Protein AF-0000000082405564 (afdb_homodimer)

Sequence (704 aa):
MSRLHAVREADLDAIAAGAVVLGCGGGGDPRLFVEMLRPLMTSTSVEVIAPDQLPSGAMIMPVGIVGSALALEEQLPSGHEFADTAAALTRWTGKRPTAVMTFEGGGLNALSGIAAALALGIPVVDADLLGRAMPRLDHFSLAAAGLELCPVTLAQPGGLITVVDGVDVLGAEVAVRSLIGRTSGWGALAIASIDARTVQEACIPGTLSRAYELGQHVGTLGSWREIAESSGGRVMGTGRVRAVRRSRPNAGDRRGNVILEHDSAVIRVEFESEFLTVASDGEMIATCPDIVTLLDVRTGAFVSCESVHQGQDVAVLVLPGPQWWAEDVSRLKVVGPRAFGIDHDAVLMEAQMSRLHAVREADLDAIAAGAVVLGCGGGGDPRLFVEMLRPLMTSTSVEVIAPDQLPSGAMIMPVGIVGSALALEEQLPSGHEFADTAAALTRWTGKRPTAVMTFEGGGLNALSGIAAALALGIPVVDADLLGRAMPRLDHFSLAAAGLELCPVTLAQPGGLITVVDGVDVLGAEVAVRSLIGRTSGWGALAIASIDARTVQEACIPGTLSRAYELGQHVGTLGSWREIAESSGGRVMGTGRVRAVRRSRPNAGDRRGNVILEHDSAVIRVEFESEFLTVASDGEMIATCPDIVTLLDVRTGAFVSCESVHQGQDVAVLVLPGPQWWAEDVSRLKVVGPRAFGIDHDAVLMEAQ

Secondary structure (DSSP, 8-state):
-PPP-EE-GGGHHHHHHHHHHHTTT-S--THHHHHHHGGGGTT--EEEE-GGG--TT-EEEEEEEEE-HHHHHHS---S-HHHHHHHHHHHHHS---SEEEES--SGGGGGHHHHHHHHHT--EESEESSSS--S-GGGSHHHHTT----SEEEE-TTS-EEEEESS-HHHHHHHHHHHHHTTTSEEEEEE--EEHHHHHHHSEETHHHHHHHHHHHHTT--SHHHHHHHHT-EEEEEEEEEEEEE--GGGSS--EEEEEEETTEEEEEEESSSEEEEEETTEEEEETTSEEEEEETTT--EE-TTT--TT-EEEEEEE---HHHHT-GGGGGTTSGGGGT--S----GGG-/-PPP-EE-GGGHHHHHHHHHHHTTT-S--THHHHHHHGGGGTT--EEEE-GGG--TT-EEEEEEEEE-HHHHHHS---S-HHHHHHHHHHHHHS---SEEEES--SGGGGGHHHHHHHHHT--EESEESSSS--S-GGGSHHHHTT----SEEEE-TTS-EEEEESS-HHHHHHHHHHHHHTTTSEEEEEE--EEHHHHHHHSEETHHHHHHHHHHHHTT--SHHHHHHHHT-EEEEEEEEEEEEE--GGGSS-EEEEEEEETTEEEEEEEESEEEEEEETTEEEEETTSEEEEEETTT--EE-TTT--TT-EEEEEEE---HHHHT-GGGGGTTSGGGGT--S----GGG-

Nearest PDB structures (foldseek):
  2o3i-assembly1_B  TM=8.146E-01  e=4.651E-21  Chromobacterium violaceum
  2o3i-assembly1_A  TM=8.258E-01  e=5.885E-21  Chromobacterium violaceum
  6y31-assembly1_A  TM=3.962E-01  e=7.893E+00  Homo sapiens
  3j9s-assembly1_A  TM=1.378E-01  e=7.442E+00  Bovine rotavirus strain UK/G6
  2o3i-assembly1_B  TM=8.210E-01  e=1.847E-20  Chromobacterium violaceum

InterPro domains:
  IPR010318 S-Me-THD, N-terminal domain [PF06032] (11-164)
  IPR024071 S-Me-THD, C-terminal domain superfamily [G3DSA:2.40.390.10] (220-334)
  IPR027479 S-Me-THD, N-terminal domain superfamily [G3DSA:3.40.1610.10] (5-219)
  IPR048350 S-Me-THD-like, C-terminal domain [PF20906] (172-346)

Organism: Rhodococcus erythropolis (NCBI:txid1833)

Foldseek 3Di:
DDDDFKDALVLQQLLQQLQALLQQQFQARQVLVNVVCNVVRNPHIAGEAFLVRDDQFAWEKAKFKAFDNVLCVVPPDPLCQLVVQQVVLCVVPVDHGQAYEHQACHHNSVCVRVSSCSNVVHHYYQWHQQLGDDRFQCLGLCVLVVHAFPFKWWGDPPGDIDTDHDDGRVVVRVVVLVVLVPPSRMTMMITGIDGSVCCVQRIFGRSSVLSSLLSVQLVPDWALVSSLVSNQWDWPAKFFFADKAFDDVVVVWTWIWTWGDGPPWIWIWTDTSRTAWIAINRHTAAGPPWRWWKAQRVGSDTHHSVRDGGGTIIIIITHFGGVSCVVDLSSCCCITPVVVVRPDGGNGPVVD/DDDDFKDALVLQQLLQQLQALLQQQFQARQVLVNVVCNVVRVPHIAGEAELVRDDQFAWEKAKFKAFDNVLCVVPPDPLCQLVVQQVVLCVVPVDHGQAYEHQACHHNSVCVRVSSCSNVVHHYYQWHQQLGDDRFQCLGLCVLVVHAFPFKWWGDPPGDIDTDHDDGRVVVRVVVLVVLVPPSRMTMMITGIDGSVCCVQRIFGRSSVLSSLLSVQLVPDWALVSSLVRNQWDWPAKFFFADKDFDDVVPVWTWIWTWGDGPPWIWIWTDTSRTAWIDINNHTAAGPPWRWWKAQRVGRDTHHSVRDGGGTIIIIITHFGGVSCVVDLSSCCCITPVVVVRPDGGNGPVVD

pLDDT: mean 94.68, std 7.01, range [50.25, 98.94]

Structure (mmCIF, N/CA/C/O backbone):
data_AF-0000000082405564-model_v1
#
loop_
_entity.id
_entity.type
_entity.pdbx_description
1 polymer 'DUF917 domain-containing protein'
#
loop_
_atom_site.group_PDB
_atom_site.id
_atom_site.type_symbol
_atom_site.label_atom_id
_atom_site.label_alt_id
_atom_site.label_comp_id
_atom_site.label_asym_id
_atom_site.label_entity_id
_atom_site.label_seq_id
_atom_site.pdbx_PDB_ins_code
_atom_site.Cartn_x
_atom_site.Cartn_y
_atom_site.Cartn_z
_atom_site.occupancy
_atom_site.B_iso_or_equiv
_atom_site.auth_seq_id
_atom_site.auth_comp_id
_atom_site.auth_asym_id
_atom_site.auth_atom_id
_atom_site.pdbx_PDB_model_num
ATOM 1 N N . MET A 1 1 ? 4.371 -40.594 -9.992 1 51.47 1 MET A N 1
ATOM 2 C CA . MET A 1 1 ? 5.082 -39.406 -10.477 1 51.47 1 MET A CA 1
ATOM 3 C C . MET A 1 1 ? 6.5 -39.375 -9.914 1 51.47 1 MET A C 1
ATOM 5 O O . MET A 1 1 ? 6.719 -39.688 -8.742 1 51.47 1 MET A O 1
ATOM 9 N N . SER A 1 2 ? 7.562 -39.344 -10.82 1 66.75 2 SER A N 1
ATOM 10 C CA . SER A 1 2 ? 8.953 -39.281 -10.367 1 66.75 2 SER A CA 1
ATOM 11 C C . SER A 1 2 ? 9.203 -38 -9.555 1 66.75 2 SER A C 1
ATOM 13 O O . SER A 1 2 ? 8.75 -36.906 -9.914 1 66.75 2 SER A O 1
ATOM 15 N N . ARG A 1 3 ? 9.656 -38.125 -8.352 1 83.94 3 ARG A N 1
ATOM 16 C CA . ARG A 1 3 ? 9.914 -37.031 -7.398 1 83.94 3 ARG A CA 1
ATOM 17 C C . ARG A 1 3 ? 11.227 -36.344 -7.707 1 83.94 3 ARG A C 1
ATOM 19 O O . ARG A 1 3 ? 12.242 -37 -7.965 1 83.94 3 ARG A O 1
ATOM 26 N N . LEU A 1 4 ? 11.094 -35.062 -7.938 1 92 4 LEU A N 1
ATOM 27 C CA . LEU A 1 4 ? 12.281 -34.219 -8.094 1 92 4 LEU A CA 1
ATOM 28 C C . LEU A 1 4 ? 12.992 -34.031 -6.758 1 92 4 LEU A C 1
ATOM 30 O O . LEU A 1 4 ? 12.359 -33.688 -5.762 1 92 4 LEU A O 1
ATOM 34 N N . HIS A 1 5 ? 14.312 -34.344 -6.656 1 95.25 5 HIS A N 1
ATOM 35 C CA . HIS A 1 5 ? 15.062 -34.219 -5.414 1 95.25 5 HIS A CA 1
ATOM 36 C C . HIS A 1 5 ? 15.961 -33 -5.441 1 95.25 5 HIS A C 1
ATOM 38 O O . HIS A 1 5 ? 16.422 -32.531 -4.395 1 95.25 5 HIS A O 1
ATOM 44 N N . ALA A 1 6 ? 16.266 -32.531 -6.621 1 97.75 6 ALA A N 1
ATOM 45 C CA . ALA A 1 6 ? 17.047 -31.328 -6.84 1 97.75 6 ALA A CA 1
ATOM 46 C C . ALA A 1 6 ? 16.734 -30.688 -8.195 1 97.75 6 ALA A C 1
ATOM 48 O O . ALA A 1 6 ? 16.25 -31.375 -9.102 1 97.75 6 ALA A O 1
ATOM 49 N N . VAL A 1 7 ? 16.938 -29.453 -8.289 1 98.38 7 VAL A N 1
ATOM 50 C CA . VAL A 1 7 ? 16.844 -28.766 -9.57 1 98.38 7 VAL A CA 1
ATOM 51 C C . VAL A 1 7 ? 18.234 -28.266 -9.977 1 98.38 7 VAL A C 1
ATOM 53 O O . VAL A 1 7 ? 18.922 -27.594 -9.195 1 98.38 7 VAL A O 1
ATOM 56 N N . ARG A 1 8 ? 18.656 -28.656 -11.094 1 97.69 8 ARG A N 1
ATOM 57 C CA . ARG A 1 8 ? 19.891 -28.203 -11.719 1 97.69 8 ARG A CA 1
ATOM 58 C C . ARG A 1 8 ? 19.594 -27.359 -12.953 1 97.69 8 ARG A C 1
ATOM 60 O O . ARG A 1 8 ? 18.453 -27.25 -13.383 1 97.69 8 ARG A O 1
ATOM 67 N N . GLU A 1 9 ? 20.656 -26.75 -13.383 1 97.62 9 GLU A N 1
ATOM 68 C CA . GLU A 1 9 ? 20.531 -25.906 -14.555 1 97.62 9 GLU A CA 1
ATOM 69 C C . GLU A 1 9 ? 19.812 -26.625 -15.688 1 97.62 9 GLU A C 1
ATOM 71 O O . GLU A 1 9 ? 18.953 -26.047 -16.359 1 97.62 9 GLU A O 1
ATOM 76 N N . ALA A 1 10 ? 20.031 -27.859 -15.914 1 96 10 ALA A N 1
ATOM 77 C CA . ALA A 1 10 ? 19.531 -28.656 -17.016 1 96 10 ALA A CA 1
ATOM 78 C C . ALA A 1 10 ? 18.031 -28.922 -16.859 1 96 10 ALA A C 1
ATOM 80 O O . ALA A 1 10 ? 17.359 -29.297 -17.812 1 96 10 ALA A O 1
ATOM 81 N N . ASP A 1 11 ? 17.562 -28.734 -15.688 1 97.06 11 ASP A N 1
ATOM 82 C CA . ASP A 1 11 ? 16.156 -29.016 -15.406 1 97.06 11 ASP A CA 1
ATOM 83 C C . ASP A 1 11 ? 15.273 -27.812 -15.703 1 97.06 11 ASP A C 1
ATOM 85 O O . ASP A 1 11 ? 14.047 -27.922 -15.781 1 97.06 11 ASP A O 1
ATOM 89 N N . LEU A 1 12 ? 15.836 -26.641 -15.852 1 97.69 12 LEU A N 1
ATOM 90 C CA . LEU A 1 12 ? 15.102 -25.375 -15.883 1 97.69 12 LEU A CA 1
ATOM 91 C C . LEU A 1 12 ? 14.164 -25.328 -17.078 1 97.69 12 LEU A C 1
ATOM 93 O O . LEU A 1 12 ? 13.008 -24.906 -16.953 1 97.69 12 LEU A O 1
ATOM 97 N N . ASP A 1 13 ? 14.57 -25.797 -18.219 1 97.12 13 ASP A N 1
ATOM 98 C CA . ASP A 1 13 ? 13.758 -25.703 -19.422 1 97.12 13 ASP A CA 1
ATOM 99 C C . ASP A 1 13 ? 12.531 -26.609 -19.328 1 97.12 13 ASP A C 1
ATOM 101 O O . ASP A 1 13 ? 11.438 -26.219 -19.734 1 97.12 13 ASP A O 1
ATOM 105 N N . ALA A 1 14 ? 12.742 -27.766 -18.859 1 96.62 14 ALA A N 1
ATOM 106 C CA . ALA A 1 14 ? 11.617 -28.672 -18.688 1 96.62 14 ALA A CA 1
ATOM 107 C C . ALA A 1 14 ? 10.594 -28.125 -17.703 1 96.62 14 ALA A C 1
ATOM 109 O O . ALA A 1 14 ? 9.391 -28.156 -17.953 1 96.62 14 ALA A O 1
ATOM 110 N N . ILE A 1 15 ? 11.102 -27.578 -16.547 1 97.69 15 ILE A N 1
ATOM 111 C CA . ILE A 1 15 ? 10.211 -27 -15.562 1 97.69 15 ILE A CA 1
ATOM 112 C C . ILE A 1 15 ? 9.43 -25.844 -16.188 1 97.69 15 ILE A C 1
ATOM 114 O O . ILE A 1 15 ? 8.219 -25.734 -16.016 1 97.69 15 ILE A O 1
ATOM 118 N N . ALA A 1 16 ? 10.109 -25.016 -16.953 1 97.75 16 ALA A N 1
ATOM 119 C CA . ALA A 1 16 ? 9.477 -23.875 -17.594 1 97.75 16 ALA A CA 1
ATOM 120 C C . ALA A 1 16 ? 8.398 -24.312 -18.578 1 97.75 16 ALA A C 1
ATOM 122 O O . ALA A 1 16 ? 7.309 -23.734 -18.609 1 97.75 16 ALA A O 1
ATOM 123 N N . ALA A 1 17 ? 8.68 -25.328 -19.359 1 96.62 17 ALA A N 1
ATOM 124 C CA . ALA A 1 17 ? 7.707 -25.828 -20.328 1 96.62 17 ALA A CA 1
ATOM 125 C C . ALA A 1 17 ? 6.445 -26.328 -19.625 1 96.62 17 ALA A C 1
ATOM 127 O O . ALA A 1 17 ? 5.332 -26.031 -20.062 1 96.62 17 ALA A O 1
ATOM 128 N N . GLY A 1 18 ? 6.621 -27.078 -18.594 1 97.19 18 GLY A N 1
ATOM 129 C CA . GLY A 1 18 ? 5.477 -27.547 -17.828 1 97.19 18 GLY A CA 1
ATOM 130 C C . GLY A 1 18 ? 4.73 -26.422 -17.141 1 97.19 18 GLY A C 1
ATOM 131 O O . GLY A 1 18 ? 3.504 -26.453 -17.016 1 97.19 18 GLY A O 1
ATOM 132 N N . ALA A 1 19 ? 5.527 -25.422 -16.688 1 97.81 19 ALA A N 1
ATOM 133 C CA . ALA A 1 19 ? 4.945 -24.281 -16 1 97.81 19 ALA A CA 1
ATOM 134 C C . ALA A 1 19 ? 4.02 -23.5 -16.922 1 97.81 19 ALA A C 1
ATOM 136 O O . ALA A 1 19 ? 3.039 -22.906 -16.469 1 97.81 19 ALA A O 1
ATOM 137 N N . VAL A 1 20 ? 4.285 -23.469 -18.188 1 96.94 20 VAL A N 1
ATOM 138 C CA . VAL A 1 20 ? 3.418 -22.812 -19.172 1 96.94 20 VAL A CA 1
ATOM 139 C C . VAL A 1 20 ? 2.049 -23.484 -19.188 1 96.94 20 VAL A C 1
ATOM 141 O O . VAL A 1 20 ? 1.017 -22.812 -19.188 1 96.94 20 VAL A O 1
ATOM 144 N N . VAL A 1 21 ? 2.051 -24.781 -19.141 1 97.19 21 VAL A N 1
ATOM 145 C CA . VAL A 1 21 ? 0.805 -25.547 -19.125 1 97.19 21 VAL A CA 1
ATOM 146 C C . VAL A 1 21 ? 0.018 -25.234 -17.859 1 97.19 21 VAL A C 1
ATOM 148 O O . VAL A 1 21 ? -1.167 -24.891 -17.922 1 97.19 21 VAL A O 1
ATOM 151 N N . LEU A 1 22 ? 0.704 -25.203 -16.734 1 98.06 22 LEU A N 1
ATOM 152 C CA . LEU A 1 22 ? 0.072 -24.969 -15.43 1 98.06 22 LEU A CA 1
ATOM 153 C C . LEU A 1 22 ? -0.301 -23.5 -15.266 1 98.06 22 LEU A C 1
ATOM 155 O O . LEU A 1 22 ? -0.995 -23.141 -14.312 1 98.06 22 LEU A O 1
ATOM 159 N N . GLY A 1 23 ? 0.113 -22.703 -16.172 1 97.69 23 GLY A N 1
ATOM 160 C CA . GLY A 1 23 ? -0.213 -21.281 -16.172 1 97.69 23 GLY A CA 1
ATOM 161 C C . GLY A 1 23 ? -1.613 -21 -16.672 1 97.69 23 GLY A C 1
ATOM 162 O O . GLY A 1 23 ? -2.133 -19.891 -16.484 1 97.69 23 GLY A O 1
ATOM 163 N N . CYS A 1 24 ? -2.184 -21.953 -17.391 1 97.94 24 CYS A N 1
ATOM 164 C CA . CYS A 1 24 ? -3.555 -21.859 -17.891 1 97.94 24 CYS A CA 1
ATOM 165 C C . CYS A 1 24 ? -3.74 -20.594 -18.719 1 97.94 24 CYS A C 1
ATOM 167 O O . CYS A 1 24 ? -4.75 -19.906 -18.594 1 97.94 24 CYS A O 1
ATOM 169 N N . GLY A 1 25 ? -2.756 -20.297 -19.5 1 96.81 25 GLY A N 1
ATOM 170 C CA . GLY A 1 25 ? -2.846 -19.156 -20.391 1 96.81 25 GLY A CA 1
ATOM 171 C C . GLY A 1 25 ? -2.41 -17.859 -19.734 1 96.81 25 GLY A C 1
ATOM 172 O O . GLY A 1 25 ? -2.527 -16.781 -20.344 1 96.81 25 GLY A O 1
ATOM 173 N N . GLY A 1 26 ? -1.965 -17.938 -18.531 1 94.62 26 GLY A N 1
ATOM 174 C CA . GLY A 1 26 ? -1.468 -16.781 -17.812 1 94.62 26 GLY A CA 1
ATOM 175 C C . GLY A 1 26 ? -0.295 -17.109 -16.906 1 94.62 26 GLY A C 1
ATOM 176 O O . GLY A 1 26 ? 0.541 -17.953 -17.234 1 94.62 26 GLY A O 1
ATOM 177 N N . GLY A 1 27 ? -0.039 -16.25 -15.859 1 91.94 27 GLY A N 1
ATOM 178 C CA . GLY A 1 27 ? 1.007 -16.484 -14.875 1 91.94 27 GLY A CA 1
ATOM 179 C C . GLY A 1 27 ? 2.367 -15.969 -15.32 1 91.94 27 GLY A C 1
ATOM 180 O O . GLY A 1 27 ? 3.355 -16.109 -14.602 1 91.94 27 GLY A O 1
ATOM 181 N N . GLY A 1 28 ? 2.436 -15.336 -16.438 1 92.25 28 GLY A N 1
ATOM 182 C CA . GLY A 1 28 ? 3.691 -14.797 -16.938 1 92.25 28 GLY A CA 1
ATOM 183 C C . GLY A 1 28 ? 4.555 -15.836 -17.625 1 92.25 28 GLY A C 1
ATOM 184 O O . GLY A 1 28 ? 4.34 -17.031 -17.469 1 92.25 28 GLY A O 1
ATOM 185 N N . ASP A 1 29 ? 5.5 -15.422 -18.406 1 93.31 29 ASP A N 1
ATOM 186 C CA . ASP A 1 29 ? 6.398 -16.297 -19.156 1 93.31 29 ASP A CA 1
ATOM 187 C C . ASP A 1 29 ? 7.527 -16.812 -18.266 1 93.31 29 ASP A C 1
ATOM 189 O O . ASP A 1 29 ? 8.414 -16.047 -17.875 1 93.31 29 ASP A O 1
ATOM 193 N N . PRO A 1 30 ? 7.543 -18.109 -18.031 1 95.94 30 PRO A N 1
ATOM 194 C CA . PRO A 1 30 ? 8.562 -18.672 -17.141 1 95.94 30 PRO A CA 1
ATOM 195 C C . PRO A 1 30 ? 9.977 -18.484 -17.672 1 95.94 30 PRO A C 1
ATOM 197 O O . PRO A 1 30 ? 10.945 -18.609 -16.922 1 95.94 30 PRO A O 1
ATOM 200 N N . ARG A 1 31 ? 10.172 -18.219 -18.984 1 93.5 31 ARG A N 1
ATOM 201 C CA . ARG A 1 31 ? 11.492 -18.078 -19.594 1 93.5 31 ARG A CA 1
ATOM 202 C C . ARG A 1 31 ? 12.258 -16.922 -18.969 1 93.5 31 ARG A C 1
ATOM 204 O O . ARG A 1 31 ? 13.492 -16.906 -18.953 1 93.5 31 ARG A O 1
ATOM 211 N N . LEU A 1 32 ? 11.516 -15.977 -18.5 1 92.69 32 LEU A N 1
ATOM 212 C CA . LEU A 1 32 ? 12.156 -14.852 -17.828 1 92.69 32 LEU A CA 1
ATOM 213 C C . LEU A 1 32 ? 13.016 -15.328 -16.672 1 92.69 32 LEU A C 1
ATOM 215 O O . LEU A 1 32 ? 14.18 -14.93 -16.547 1 92.69 32 LEU A O 1
ATOM 219 N N . PHE A 1 33 ? 12.477 -16.188 -15.859 1 94.38 33 PHE A N 1
ATOM 220 C CA . PHE A 1 33 ? 13.219 -16.688 -14.711 1 94.38 33 PHE A CA 1
ATOM 221 C C . PHE A 1 33 ? 14.273 -17.703 -15.141 1 94.38 33 PHE A C 1
ATOM 223 O O . PHE A 1 33 ? 15.336 -17.797 -14.523 1 94.38 33 PHE A O 1
ATOM 230 N N . VAL A 1 34 ? 14 -18.438 -16.203 1 96.62 34 VAL A N 1
ATOM 231 C CA . VAL A 1 34 ? 15.008 -19.359 -16.719 1 96.62 34 VAL A CA 1
ATOM 232 C C . VAL A 1 34 ? 16.281 -18.594 -17.062 1 96.62 34 VAL A C 1
ATOM 234 O O . VAL A 1 34 ? 17.375 -18.969 -16.656 1 96.62 34 VAL A O 1
ATOM 237 N N . GLU A 1 35 ? 16.062 -17.531 -17.75 1 95.25 35 GLU A N 1
ATOM 238 C CA . GLU A 1 35 ? 17.188 -16.734 -18.203 1 95.25 35 GLU A CA 1
ATOM 239 C C . GLU A 1 35 ? 17.922 -16.109 -17.016 1 95.25 35 GLU A C 1
ATOM 241 O O . GLU A 1 35 ? 19.156 -15.969 -17.031 1 95.25 35 GLU A O 1
ATOM 246 N N . MET A 1 36 ? 17.219 -15.797 -16.016 1 93.81 36 MET A N 1
ATOM 247 C CA . MET A 1 36 ? 17.797 -15.18 -14.828 1 93.81 36 MET A CA 1
ATOM 248 C C . MET A 1 36 ? 18.547 -16.219 -13.992 1 93.81 36 MET A C 1
ATOM 250 O O . MET A 1 36 ? 19.594 -15.906 -13.414 1 93.81 36 MET A O 1
ATOM 254 N N . LEU A 1 37 ? 18.016 -17.422 -13.938 1 96.62 37 LEU A N 1
ATOM 255 C CA . LEU A 1 37 ? 18.531 -18.438 -13.031 1 96.62 37 LEU A CA 1
ATOM 256 C C . LEU A 1 37 ? 19.688 -19.203 -13.664 1 96.62 37 LEU A C 1
ATOM 258 O O . LEU A 1 37 ? 20.594 -19.672 -12.961 1 96.62 37 LEU A O 1
ATOM 262 N N . ARG A 1 38 ? 19.719 -19.328 -14.953 1 96.88 38 ARG A N 1
ATOM 263 C CA . ARG A 1 38 ? 20.656 -20.203 -15.656 1 96.88 38 ARG A CA 1
ATOM 264 C C . ARG A 1 38 ? 22.094 -19.859 -15.289 1 96.88 38 ARG A C 1
ATOM 266 O O . ARG A 1 38 ? 22.844 -20.734 -14.867 1 96.88 38 ARG A O 1
ATOM 273 N N . PRO A 1 39 ? 22.516 -18.562 -15.344 1 95.81 39 PRO A N 1
ATOM 274 C CA . PRO A 1 39 ? 23.906 -18.25 -15.008 1 95.81 39 PRO A CA 1
ATOM 275 C C . PRO A 1 39 ? 24.219 -18.5 -13.531 1 95.81 39 PRO A C 1
ATOM 277 O O . PRO A 1 39 ? 25.375 -18.75 -13.188 1 95.81 39 PRO A O 1
ATOM 280 N N . LEU A 1 40 ? 23.219 -18.516 -12.711 1 95.25 40 LEU A N 1
ATOM 281 C CA . LEU A 1 40 ? 23.422 -18.672 -11.273 1 95.25 40 LEU A CA 1
ATOM 282 C C . LEU A 1 40 ? 23.547 -20.156 -10.906 1 95.25 40 LEU A C 1
ATOM 284 O O . LEU A 1 40 ? 24.016 -20.5 -9.828 1 95.25 40 LEU A O 1
ATOM 288 N N . MET A 1 41 ? 23.094 -21 -11.781 1 96.88 41 MET A N 1
ATOM 289 C CA . MET A 1 41 ? 22.969 -22.406 -11.406 1 96.88 41 MET A CA 1
ATOM 290 C C . MET A 1 41 ? 23.953 -23.266 -12.18 1 96.88 41 MET A C 1
ATOM 292 O O . MET A 1 41 ? 23.844 -24.5 -12.195 1 96.88 41 MET A O 1
ATOM 296 N N . THR A 1 42 ? 25 -22.656 -12.82 1 94 42 THR A N 1
ATOM 297 C CA . THR A 1 42 ? 25.953 -23.391 -13.633 1 94 42 THR A CA 1
ATOM 298 C C . THR A 1 42 ? 26.703 -24.422 -12.789 1 94 42 THR A C 1
ATOM 300 O O . THR A 1 42 ? 27.062 -25.5 -13.281 1 94 42 THR A O 1
ATOM 303 N N . SER A 1 43 ? 26.984 -24.188 -11.547 1 93.19 43 SER A N 1
ATOM 304 C CA . SER A 1 43 ? 27.766 -25.109 -10.734 1 93.19 43 SER A CA 1
ATOM 305 C C . SER A 1 43 ? 27.109 -25.375 -9.391 1 93.19 43 SER A C 1
ATOM 307 O O . SER A 1 43 ? 27.797 -25.641 -8.398 1 93.19 43 SER A O 1
ATOM 309 N N . THR A 1 44 ? 25.781 -25.156 -9.422 1 94.94 44 THR A N 1
ATOM 310 C CA . THR A 1 44 ? 25.062 -25.391 -8.172 1 94.94 44 THR A CA 1
ATOM 311 C C . THR A 1 44 ? 23.688 -26 -8.43 1 94.94 44 THR A C 1
ATOM 313 O O . THR A 1 44 ? 23.297 -26.172 -9.578 1 94.94 44 THR A O 1
ATOM 316 N N . SER A 1 45 ? 23.125 -26.562 -7.395 1 97.06 45 SER A N 1
ATOM 317 C CA . SER A 1 45 ? 21.766 -27.109 -7.438 1 97.06 45 SER A CA 1
ATOM 318 C C . SER A 1 45 ? 20.953 -26.625 -6.25 1 97.06 45 SER A C 1
ATOM 320 O O . SER A 1 45 ? 21.5 -26.125 -5.266 1 97.06 45 SER A O 1
ATOM 322 N N . VAL A 1 46 ? 19.688 -26.656 -6.402 1 98.25 46 VAL A N 1
ATOM 323 C CA . VAL A 1 46 ? 18.75 -26.344 -5.328 1 98.25 46 VAL A CA 1
ATOM 324 C C . VAL A 1 46 ? 18.109 -27.625 -4.82 1 98.25 46 VAL A C 1
ATOM 326 O O . VAL A 1 46 ? 17.531 -28.391 -5.602 1 98.25 46 VAL A O 1
ATOM 329 N N . GLU A 1 47 ? 18.234 -27.812 -3.572 1 98.56 47 GLU A N 1
ATOM 330 C CA . GLU A 1 47 ? 17.609 -28.984 -2.977 1 98.56 47 GLU A CA 1
ATOM 331 C C . GLU A 1 47 ? 16.094 -28.875 -2.98 1 98.56 47 GLU A C 1
ATOM 333 O O . GLU A 1 47 ? 15.539 -27.812 -2.668 1 98.56 47 GLU A O 1
ATOM 338 N N . VAL A 1 48 ? 15.43 -29.953 -3.408 1 98.69 48 VAL A N 1
ATOM 339 C CA . VAL A 1 48 ? 13.969 -30.047 -3.385 1 98.69 48 VAL A CA 1
ATOM 340 C C . VAL A 1 48 ? 13.531 -31.031 -2.309 1 98.69 48 VAL A C 1
ATOM 342 O O . VAL A 1 48 ? 13.984 -32.188 -2.289 1 98.69 48 VAL A O 1
ATOM 345 N N . ILE A 1 49 ? 12.641 -30.578 -1.435 1 98.5 49 ILE A N 1
ATOM 346 C CA . ILE A 1 49 ? 12.164 -31.422 -0.349 1 98.5 49 ILE A CA 1
ATOM 347 C C . ILE A 1 49 ? 10.672 -31.719 -0.542 1 98.5 49 ILE A C 1
ATOM 349 O O . ILE A 1 49 ? 9.875 -30.812 -0.753 1 98.5 49 ILE A O 1
ATOM 353 N N . ALA A 1 50 ? 10.32 -33 -0.475 1 98 50 ALA A N 1
ATOM 354 C CA . ALA A 1 50 ? 8.914 -33.375 -0.494 1 98 50 ALA A CA 1
ATOM 355 C C . ALA A 1 50 ? 8.234 -33.031 0.832 1 98 50 ALA A C 1
ATOM 357 O O . ALA A 1 50 ? 8.867 -33.094 1.89 1 98 50 ALA A O 1
ATOM 358 N N . PRO A 1 51 ? 6.926 -32.719 0.784 1 97.94 51 PRO A N 1
ATOM 359 C CA . PRO A 1 51 ? 6.223 -32.344 2.014 1 97.94 51 PRO A CA 1
ATOM 360 C C . PRO A 1 51 ? 6.379 -33.375 3.123 1 97.94 51 PRO A C 1
ATOM 362 O O . PRO A 1 51 ? 6.562 -33 4.289 1 97.94 51 PRO A O 1
ATOM 365 N N . ASP A 1 52 ? 6.352 -34.656 2.807 1 96.62 52 ASP A N 1
ATOM 366 C CA . ASP A 1 52 ? 6.375 -35.719 3.803 1 96.62 52 ASP A CA 1
ATOM 367 C C . ASP A 1 52 ? 7.785 -35.906 4.355 1 96.62 52 ASP A C 1
ATOM 369 O O . ASP A 1 52 ? 7.98 -36.656 5.316 1 96.62 52 ASP A O 1
ATOM 373 N N . GLN A 1 53 ? 8.742 -35.219 3.836 1 97.5 53 GLN A N 1
ATOM 374 C CA . GLN A 1 53 ? 10.125 -35.344 4.273 1 97.5 53 GLN A CA 1
ATOM 375 C C . GLN A 1 53 ? 10.57 -34.125 5.055 1 97.5 53 GLN A C 1
ATOM 377 O O . GLN A 1 53 ? 11.719 -34.031 5.484 1 97.5 53 GLN A O 1
ATOM 382 N N . LEU A 1 54 ? 9.711 -33.188 5.215 1 97.94 54 LEU A N 1
ATOM 383 C CA . LEU A 1 54 ? 10.039 -31.969 5.957 1 97.94 54 LEU A CA 1
ATOM 384 C C . LEU A 1 54 ? 10.328 -32.281 7.422 1 97.94 54 LEU A C 1
ATOM 386 O O . LEU A 1 54 ? 9.578 -33.031 8.055 1 97.94 54 LEU A O 1
ATOM 390 N N . PRO A 1 55 ? 11.406 -31.734 7.965 1 96.81 55 PRO A N 1
ATOM 391 C CA . PRO A 1 55 ? 11.625 -31.875 9.406 1 96.81 55 PRO A CA 1
ATOM 392 C C . PRO A 1 55 ? 10.5 -31.25 10.234 1 96.81 55 PRO A C 1
ATOM 394 O O . PRO A 1 55 ? 9.883 -30.266 9.805 1 96.81 55 PRO A O 1
ATOM 397 N N . SER A 1 56 ? 10.297 -31.766 11.469 1 94.12 56 SER A N 1
ATOM 398 C CA . SER A 1 56 ? 9.227 -31.281 12.328 1 94.12 56 SER A CA 1
ATOM 399 C C . SER A 1 56 ? 9.414 -29.812 12.68 1 94.12 56 SER A C 1
ATOM 401 O O . SER A 1 56 ? 8.43 -29.078 12.836 1 94.12 56 SER A O 1
ATOM 403 N N . GLY A 1 57 ? 10.594 -29.266 12.766 1 96 57 GLY A N 1
ATOM 404 C CA . GLY A 1 57 ? 10.844 -27.891 13.141 1 96 57 GLY A CA 1
ATOM 405 C C . GLY A 1 57 ? 10.977 -26.969 11.945 1 96 57 GLY A C 1
ATOM 406 O O . GLY A 1 57 ? 11.281 -25.781 12.102 1 96 57 GLY A O 1
ATOM 407 N N . ALA A 1 58 ? 10.586 -27.484 10.758 1 98 58 ALA A N 1
ATOM 408 C CA . ALA A 1 58 ? 10.758 -26.688 9.539 1 98 58 ALA A CA 1
ATOM 409 C C . ALA A 1 58 ? 9.797 -25.5 9.516 1 98 58 ALA A C 1
ATOM 411 O O . ALA A 1 58 ? 8.641 -25.625 9.938 1 98 58 ALA A O 1
ATOM 412 N N . MET A 1 59 ? 10.273 -24.328 9.094 1 98.62 59 MET A N 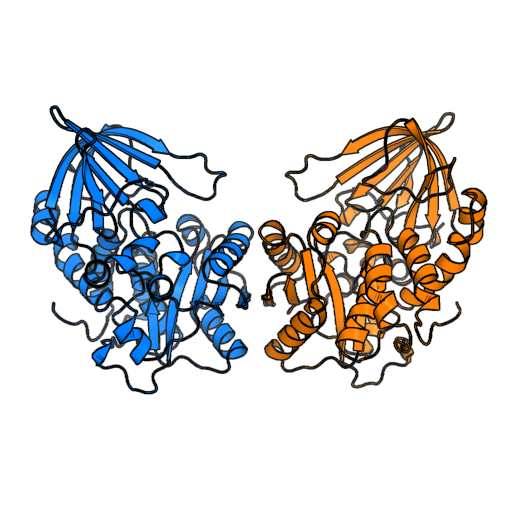1
ATOM 413 C CA . MET A 1 59 ? 9.492 -23.125 8.836 1 98.62 59 MET A CA 1
ATOM 414 C C . MET A 1 59 ? 9.508 -22.781 7.348 1 98.62 59 MET A C 1
ATOM 416 O O . MET A 1 59 ? 10.539 -22.344 6.82 1 98.62 59 MET A O 1
ATOM 420 N N . ILE A 1 60 ? 8.367 -22.953 6.699 1 98.88 60 ILE A N 1
ATOM 421 C CA . ILE A 1 60 ? 8.305 -22.828 5.246 1 98.88 60 ILE A CA 1
ATOM 422 C C . ILE A 1 60 ? 7.699 -21.469 4.879 1 98.88 60 ILE A C 1
ATOM 424 O O . ILE A 1 60 ? 6.598 -21.141 5.32 1 98.88 60 ILE A O 1
ATOM 428 N N . MET A 1 61 ? 8.391 -20.719 4.137 1 98.88 61 MET A N 1
ATOM 429 C CA . MET A 1 61 ? 7.945 -19.406 3.676 1 98.88 61 MET A CA 1
ATOM 430 C C . MET A 1 61 ? 7.418 -19.484 2.246 1 98.88 61 MET A C 1
ATOM 432 O O . MET A 1 61 ? 8.195 -19.641 1.303 1 98.88 61 MET A O 1
ATOM 436 N N . PRO A 1 62 ? 6.086 -19.438 2.043 1 98.94 62 PRO A N 1
ATOM 437 C CA . PRO A 1 62 ? 5.594 -19.297 0.671 1 98.94 62 PRO A CA 1
ATOM 438 C C . PRO A 1 62 ? 5.996 -17.969 0.034 1 98.94 62 PRO A C 1
ATOM 440 O O . PRO A 1 62 ? 5.926 -16.922 0.684 1 98.94 62 PRO A O 1
ATOM 443 N N . VAL A 1 63 ? 6.406 -18.016 -1.216 1 98.81 63 VAL A N 1
ATOM 444 C CA . VAL A 1 63 ? 6.93 -16.812 -1.853 1 98.81 63 VAL A CA 1
ATOM 445 C C . VAL A 1 63 ? 6.566 -16.812 -3.336 1 98.81 63 VAL A C 1
ATOM 447 O O . VAL A 1 63 ? 6.258 -17.859 -3.906 1 98.81 63 VAL A O 1
ATOM 450 N N . GLY A 1 64 ? 6.609 -15.672 -3.918 1 98.12 64 GLY A N 1
ATOM 451 C CA . GLY A 1 64 ? 6.418 -15.508 -5.352 1 98.12 64 GLY A CA 1
ATOM 452 C C . GLY A 1 64 ? 6.359 -14.055 -5.777 1 98.12 64 GLY A C 1
ATOM 453 O O . GLY A 1 64 ? 6.602 -13.148 -4.973 1 98.12 64 GLY A O 1
ATOM 454 N N . ILE A 1 65 ? 6.121 -13.914 -7.035 1 97.31 65 ILE A N 1
ATOM 455 C CA . ILE A 1 65 ? 5.98 -12.594 -7.629 1 97.31 65 ILE A CA 1
ATOM 456 C C . ILE A 1 65 ? 4.504 -12.25 -7.785 1 97.31 65 ILE A C 1
ATOM 458 O O . ILE A 1 65 ? 3.705 -13.086 -8.211 1 97.31 65 ILE A O 1
ATOM 462 N N . VAL A 1 66 ? 4.148 -11.094 -7.383 1 96.75 66 VAL A N 1
ATOM 463 C CA . VAL A 1 66 ? 2.814 -10.562 -7.629 1 96.75 66 VAL A CA 1
ATOM 464 C C . VAL A 1 66 ? 2.902 -9.344 -8.547 1 96.75 66 VAL A C 1
ATOM 466 O O . VAL A 1 66 ? 3.92 -8.648 -8.57 1 96.75 66 VAL A O 1
ATOM 469 N N . GLY A 1 67 ? 1.834 -9.102 -9.281 1 92.44 67 GLY A N 1
ATOM 470 C CA . GLY A 1 67 ? 1.801 -7.965 -10.188 1 92.44 67 GLY A CA 1
ATOM 471 C C . GLY A 1 67 ? 1.683 -8.367 -11.641 1 92.44 67 GLY A C 1
ATOM 472 O O . GLY A 1 67 ? 1.118 -9.414 -11.961 1 92.44 67 GLY A O 1
ATOM 473 N N . SER A 1 68 ? 2.188 -7.488 -12.477 1 86.62 68 SER A N 1
ATOM 474 C CA . SER A 1 68 ? 2.053 -7.66 -13.914 1 86.62 68 SER A CA 1
ATOM 475 C C . SER A 1 68 ? 3.324 -8.234 -14.523 1 86.62 68 SER A C 1
ATOM 477 O O . SER A 1 68 ? 4.422 -7.738 -14.273 1 86.62 68 SER A O 1
ATOM 479 N N . ALA A 1 69 ? 3.115 -9.258 -15.312 1 82.06 69 ALA A N 1
ATOM 480 C CA . ALA A 1 69 ? 4.254 -9.82 -16.047 1 82.06 69 ALA A CA 1
ATOM 481 C C . ALA A 1 69 ? 4.895 -8.766 -16.938 1 82.06 69 ALA A C 1
ATOM 483 O O . ALA A 1 69 ? 6.121 -8.734 -17.094 1 82.06 69 ALA A O 1
ATOM 484 N N . LEU A 1 70 ? 4.07 -7.941 -17.469 1 83.25 70 LEU A N 1
ATOM 485 C CA . LEU A 1 70 ? 4.57 -6.875 -18.328 1 83.25 70 LEU A CA 1
ATOM 486 C C . LEU A 1 70 ? 5.438 -5.898 -17.547 1 83.25 70 LEU A C 1
ATOM 488 O O . LEU A 1 70 ? 6.5 -5.488 -18.016 1 83.25 70 LEU A O 1
ATOM 492 N N . ALA A 1 71 ? 4.957 -5.547 -16.375 1 89.38 71 ALA A N 1
ATOM 493 C CA . ALA A 1 71 ? 5.738 -4.641 -15.531 1 89.38 71 ALA A CA 1
ATOM 494 C C . ALA A 1 71 ? 7.078 -5.266 -15.141 1 89.38 71 ALA A C 1
ATOM 496 O O . ALA A 1 71 ? 8.094 -4.57 -15.07 1 89.38 71 ALA A O 1
ATOM 497 N N . LEU A 1 72 ? 7.047 -6.535 -14.883 1 90.94 72 LEU A N 1
ATOM 498 C CA . LEU A 1 72 ? 8.258 -7.262 -14.531 1 90.94 72 LEU A CA 1
ATOM 499 C C . LEU A 1 72 ? 9.273 -7.211 -15.672 1 90.94 72 LEU A C 1
ATOM 501 O O . LEU A 1 72 ? 10.469 -6.996 -15.438 1 90.94 72 LEU A O 1
ATOM 505 N N . GLU A 1 73 ? 8.836 -7.359 -16.859 1 88.56 73 GLU A N 1
ATOM 506 C CA . GLU A 1 73 ? 9.703 -7.312 -18.031 1 88.56 73 GLU A CA 1
ATOM 507 C C . GLU A 1 73 ? 10.273 -5.91 -18.234 1 88.56 73 GLU A C 1
ATOM 509 O O . GLU A 1 73 ? 11.406 -5.754 -18.688 1 88.56 73 GLU A O 1
ATOM 514 N N . GLU A 1 74 ? 9.477 -4.91 -17.938 1 90.38 74 GLU A N 1
ATOM 515 C CA . GLU A 1 74 ? 9.891 -3.521 -18.109 1 90.38 74 GLU A CA 1
ATOM 516 C C . GLU A 1 74 ? 10.945 -3.135 -17.062 1 90.38 74 GLU A C 1
ATOM 518 O O . GLU A 1 74 ? 11.805 -2.297 -17.328 1 90.38 74 GLU A O 1
ATOM 523 N N . GLN A 1 75 ? 10.711 -3.701 -15.922 1 92 75 GLN A N 1
ATOM 524 C CA . GLN A 1 75 ? 11.656 -3.506 -14.828 1 92 75 GLN A CA 1
ATOM 525 C C . GLN A 1 75 ? 12.102 -4.844 -14.234 1 92 75 GLN A C 1
ATOM 527 O O . GLN A 1 75 ? 11.453 -5.363 -13.32 1 92 75 GLN A O 1
ATOM 532 N N . LEU A 1 76 ? 13.227 -5.281 -14.711 1 91 76 LEU A N 1
ATOM 533 C CA . LEU A 1 76 ? 13.719 -6.594 -14.312 1 91 76 LEU A CA 1
ATOM 534 C C . LEU A 1 76 ? 14.133 -6.594 -12.844 1 91 76 LEU A C 1
ATOM 536 O O . LEU A 1 76 ? 14.539 -5.559 -12.305 1 91 76 LEU A O 1
ATOM 540 N N . PRO A 1 77 ? 14.031 -7.68 -12.219 1 91.25 77 PRO A N 1
ATOM 541 C CA . PRO A 1 77 ? 14.461 -7.766 -10.828 1 91.25 77 PRO A CA 1
ATOM 542 C C . PRO A 1 77 ? 15.945 -7.449 -10.648 1 91.25 77 PRO A C 1
ATOM 544 O O . PRO A 1 77 ? 16.75 -7.727 -11.539 1 91.25 77 PRO A O 1
ATOM 547 N N . SER A 1 78 ? 16.266 -6.863 -9.516 1 90.12 78 SER A N 1
ATOM 548 C CA . SER A 1 78 ? 17.656 -6.629 -9.141 1 90.12 78 SER A CA 1
ATOM 549 C C . SER A 1 78 ? 18.312 -7.902 -8.609 1 90.12 78 SER A C 1
ATOM 551 O O . SER A 1 78 ? 19.547 -7.992 -8.531 1 90.12 78 SER A O 1
ATOM 553 N N . GLY A 1 79 ? 17.531 -8.859 -8.25 1 91.44 79 GLY A N 1
ATOM 554 C CA . GLY A 1 79 ? 18.031 -10.117 -7.715 1 91.44 79 GLY A CA 1
ATOM 555 C C . GLY A 1 79 ? 17.984 -10.18 -6.199 1 91.44 79 GLY A C 1
ATOM 556 O O . GLY A 1 79 ? 18.172 -11.25 -5.613 1 91.44 79 GLY A O 1
ATOM 557 N N . HIS A 1 80 ? 17.609 -9.086 -5.574 1 96 80 HIS A N 1
ATOM 558 C CA . HIS A 1 80 ? 17.656 -9.039 -4.113 1 96 80 HIS A CA 1
ATOM 559 C C . HIS A 1 80 ? 16.25 -9.125 -3.523 1 96 80 HIS A C 1
ATOM 561 O O . HIS A 1 80 ? 16.094 -9.273 -2.311 1 96 80 HIS A O 1
ATOM 567 N N . GLU A 1 81 ? 15.25 -9.07 -4.344 1 97.94 81 GLU A N 1
ATOM 568 C CA . GLU A 1 81 ? 13.891 -8.867 -3.854 1 97.94 81 GLU A CA 1
ATOM 569 C C . GLU A 1 81 ? 13.445 -10.023 -2.963 1 97.94 81 GLU A C 1
ATOM 571 O O . GLU A 1 81 ? 12.805 -9.812 -1.933 1 97.94 81 GLU A O 1
ATOM 576 N N . PHE A 1 82 ? 13.797 -11.266 -3.312 1 98.44 82 PHE A N 1
ATOM 577 C CA . PHE A 1 82 ? 13.375 -12.398 -2.496 1 98.44 82 PHE A CA 1
ATOM 578 C C . PHE A 1 82 ? 14.109 -12.398 -1.157 1 98.44 82 PHE A C 1
ATOM 580 O O . PHE A 1 82 ? 13.516 -12.711 -0.123 1 98.44 82 PHE A O 1
ATOM 587 N N . ALA A 1 83 ? 15.391 -12.117 -1.181 1 98.62 83 ALA A N 1
ATOM 588 C CA . ALA A 1 83 ? 16.141 -12 0.074 1 98.62 83 ALA A CA 1
ATOM 589 C C . ALA A 1 83 ? 15.57 -10.883 0.943 1 98.62 83 ALA A C 1
ATOM 591 O O . ALA A 1 83 ? 15.406 -11.047 2.154 1 98.62 83 ALA A O 1
ATOM 592 N N . ASP A 1 84 ? 15.273 -9.758 0.302 1 98.75 84 ASP A N 1
ATOM 593 C CA . ASP A 1 84 ? 14.773 -8.586 1.011 1 98.75 84 ASP A CA 1
ATOM 594 C C . ASP A 1 84 ? 13.422 -8.875 1.662 1 98.75 84 ASP A C 1
ATOM 596 O O . ASP A 1 84 ? 13.195 -8.508 2.816 1 98.75 84 ASP A O 1
ATOM 600 N N . THR A 1 85 ? 12.484 -9.477 0.925 1 98.81 85 THR A N 1
ATOM 601 C CA . THR A 1 85 ? 11.164 -9.742 1.497 1 98.81 85 THR A CA 1
ATOM 602 C C . THR A 1 85 ? 11.266 -10.781 2.615 1 98.81 85 THR A C 1
ATOM 604 O O . THR A 1 85 ? 10.562 -10.68 3.623 1 98.81 85 THR A O 1
ATOM 607 N N . ALA A 1 86 ? 12.148 -11.781 2.473 1 98.88 86 ALA A N 1
ATOM 608 C CA . ALA A 1 86 ? 12.383 -12.75 3.541 1 98.88 86 ALA A CA 1
ATOM 609 C C . ALA A 1 86 ? 12.93 -12.07 4.793 1 98.88 86 ALA A C 1
ATOM 611 O O . ALA A 1 86 ? 12.5 -12.375 5.91 1 98.88 86 ALA A O 1
ATOM 612 N N . ALA A 1 87 ? 13.898 -11.219 4.582 1 98.81 87 ALA A N 1
ATOM 613 C CA . ALA A 1 87 ? 14.484 -10.484 5.699 1 98.81 87 ALA A CA 1
ATOM 614 C C . ALA A 1 87 ? 13.43 -9.633 6.406 1 98.81 87 ALA A C 1
ATOM 616 O O . ALA A 1 87 ? 13.398 -9.57 7.641 1 98.81 87 ALA A O 1
ATOM 617 N N . ALA A 1 88 ? 12.594 -8.977 5.641 1 98.88 88 ALA A N 1
ATOM 618 C CA . ALA A 1 88 ? 11.516 -8.164 6.211 1 98.88 88 ALA A CA 1
ATOM 619 C C . ALA A 1 88 ? 10.57 -9.023 7.051 1 98.88 88 ALA A C 1
ATOM 621 O O . ALA A 1 88 ? 10.188 -8.633 8.156 1 98.88 88 ALA A O 1
ATOM 622 N N . LEU A 1 89 ? 10.172 -10.156 6.5 1 98.88 89 LEU A N 1
ATOM 623 C CA . LEU A 1 89 ? 9.281 -11.055 7.23 1 98.88 89 LEU A CA 1
ATOM 624 C C . LEU A 1 89 ? 9.922 -11.531 8.523 1 98.88 89 LEU A C 1
ATOM 626 O O . LEU A 1 89 ? 9.273 -11.578 9.57 1 98.88 89 LEU A O 1
ATOM 630 N N . THR A 1 90 ? 11.195 -11.914 8.438 1 98.81 90 THR A N 1
ATOM 631 C CA . THR A 1 90 ? 11.938 -12.359 9.609 1 98.81 90 THR A CA 1
ATOM 632 C C . THR A 1 90 ? 12.016 -11.242 10.656 1 98.81 90 THR A C 1
ATOM 634 O O . THR A 1 90 ? 11.812 -11.492 11.844 1 98.81 90 THR A O 1
ATOM 637 N N . ARG A 1 91 ? 12.305 -10.047 10.227 1 98.69 91 ARG A N 1
ATOM 638 C CA . ARG A 1 91 ? 12.367 -8.906 11.133 1 98.69 91 ARG A CA 1
ATOM 639 C C . ARG A 1 91 ? 11.031 -8.703 11.852 1 98.69 91 ARG A C 1
ATOM 641 O O . ARG A 1 91 ? 11 -8.414 13.047 1 98.69 91 ARG A O 1
ATOM 648 N N . TRP A 1 92 ? 9.93 -8.836 11.156 1 98.81 92 TRP A N 1
ATOM 649 C CA . TRP A 1 92 ? 8.602 -8.547 11.688 1 98.81 92 TRP A CA 1
ATOM 650 C C . TRP A 1 92 ? 8.141 -9.656 12.625 1 98.81 92 TRP A C 1
ATOM 652 O O . TRP A 1 92 ? 7.508 -9.391 13.656 1 98.81 92 TRP A O 1
ATOM 662 N N . THR A 1 93 ? 8.5 -10.914 12.289 1 98.31 93 THR A N 1
ATOM 663 C CA . THR A 1 93 ? 7.922 -12.047 13 1 98.31 93 THR A CA 1
ATOM 664 C C . THR A 1 93 ? 8.914 -12.617 14.008 1 98.31 93 THR A C 1
ATOM 666 O O . THR A 1 93 ? 8.531 -13.359 14.914 1 98.31 93 THR A O 1
ATOM 669 N N . GLY A 1 94 ? 10.211 -12.344 13.812 1 97.69 94 GLY A N 1
ATOM 670 C CA . GLY A 1 94 ? 11.25 -12.961 14.617 1 97.69 94 GLY A CA 1
ATOM 671 C C . GLY A 1 94 ? 11.555 -14.391 14.203 1 97.69 94 GLY A C 1
ATOM 672 O O . GLY A 1 94 ? 12.336 -15.078 14.867 1 97.69 94 GLY A O 1
ATOM 673 N N . LYS A 1 95 ? 10.953 -14.891 13.094 1 97.12 95 LYS A N 1
ATOM 674 C CA . LYS A 1 95 ? 11.109 -16.266 12.633 1 97.12 95 LYS A CA 1
ATOM 675 C C . LYS A 1 95 ? 11.82 -16.328 11.289 1 97.12 95 LYS A C 1
ATOM 677 O O . LYS A 1 95 ? 11.414 -15.648 10.336 1 97.12 95 LYS A O 1
ATOM 682 N N . ARG A 1 96 ? 12.898 -17.109 11.227 1 98.06 96 ARG A N 1
ATOM 683 C CA . ARG A 1 96 ? 13.648 -17.297 9.984 1 98.06 96 ARG A CA 1
ATOM 684 C C . ARG A 1 96 ? 13.18 -18.547 9.25 1 98.06 96 ARG A C 1
ATOM 686 O O . ARG A 1 96 ? 13.07 -19.625 9.844 1 98.06 96 ARG A O 1
ATOM 693 N N . PRO A 1 97 ? 12.93 -18.391 8.008 1 98.75 97 PRO A N 1
ATOM 694 C CA . PRO A 1 97 ? 12.531 -19.594 7.281 1 98.75 97 PRO A CA 1
ATOM 695 C C . PRO A 1 97 ? 13.68 -20.594 7.109 1 98.75 97 PRO A C 1
ATOM 697 O O . PRO A 1 97 ? 14.836 -20.188 6.965 1 98.75 97 PRO A O 1
ATOM 700 N N . THR A 1 98 ? 13.336 -21.828 7.094 1 98.75 98 THR A N 1
ATOM 701 C CA . THR A 1 98 ? 14.312 -22.891 6.863 1 98.75 98 THR A CA 1
ATOM 702 C C . THR A 1 98 ? 14.117 -23.516 5.488 1 98.75 98 THR A C 1
ATOM 704 O O . THR A 1 98 ? 14.961 -24.281 5.023 1 98.75 98 THR A O 1
ATOM 707 N N . ALA A 1 99 ? 13.078 -23.266 4.789 1 98.88 99 ALA A N 1
ATOM 708 C CA . ALA A 1 99 ? 12.758 -23.641 3.418 1 98.88 99 ALA A CA 1
ATOM 709 C C . ALA A 1 99 ? 11.797 -22.656 2.777 1 98.88 99 ALA A C 1
ATOM 711 O O . ALA A 1 99 ? 11.133 -21.891 3.477 1 98.88 99 ALA A O 1
ATOM 712 N N . VAL A 1 100 ? 11.742 -22.641 1.454 1 98.88 100 VAL A N 1
ATOM 713 C CA . VAL A 1 100 ? 10.773 -21.812 0.733 1 98.88 100 VAL A CA 1
ATOM 714 C C . VAL A 1 100 ? 9.859 -22.719 -0.102 1 98.88 100 VAL A C 1
ATOM 716 O O . VAL A 1 100 ? 10.164 -23.891 -0.328 1 98.88 100 VAL A O 1
ATOM 719 N N . MET A 1 101 ? 8.75 -22.156 -0.428 1 98.69 101 MET A N 1
ATOM 720 C CA . MET A 1 101 ? 7.766 -22.766 -1.312 1 98.69 101 MET A CA 1
ATOM 721 C C . MET A 1 101 ? 7.148 -21.734 -2.246 1 98.69 101 MET A C 1
ATOM 723 O O . MET A 1 101 ? 6.789 -20.641 -1.812 1 98.69 101 MET A O 1
ATOM 727 N N . THR A 1 102 ? 7.125 -21.984 -3.551 1 98.31 102 THR A N 1
ATOM 728 C CA . THR A 1 102 ? 6.387 -21.062 -4.398 1 98.31 102 THR A CA 1
ATOM 729 C C . THR A 1 102 ? 4.91 -21.016 -4.004 1 98.31 102 THR A C 1
ATOM 731 O O . THR A 1 102 ? 4.332 -22.047 -3.66 1 98.31 102 THR A O 1
ATOM 734 N N . PHE A 1 103 ? 4.258 -19.844 -3.998 1 98.44 103 PHE A N 1
ATOM 735 C CA . PHE A 1 103 ? 2.85 -19.844 -3.623 1 98.44 103 PHE A CA 1
ATOM 736 C C . PHE A 1 103 ? 1.965 -20.109 -4.836 1 98.44 103 PHE A C 1
ATOM 738 O O . PHE A 1 103 ? 0.771 -20.375 -4.691 1 98.44 103 PHE A O 1
ATOM 745 N N . GLU A 1 104 ? 2.535 -20.078 -6.02 1 96.56 104 GLU A N 1
ATOM 746 C CA . GLU A 1 104 ? 1.838 -20.344 -7.273 1 96.56 104 GLU A CA 1
ATOM 747 C C . GLU A 1 104 ? 2.686 -21.203 -8.203 1 96.56 104 GLU A C 1
ATOM 749 O O . GLU A 1 104 ? 3.684 -20.734 -8.758 1 96.56 104 GLU A O 1
ATOM 754 N N . GLY A 1 105 ? 2.207 -22.422 -8.523 1 95.44 105 GLY A N 1
ATOM 755 C CA . GLY A 1 105 ? 3.012 -23.375 -9.273 1 95.44 105 GLY A CA 1
ATOM 756 C C . GLY A 1 105 ? 2.764 -23.328 -10.766 1 95.44 105 GLY A C 1
ATOM 757 O O . GLY A 1 105 ? 2.771 -24.359 -11.445 1 95.44 105 GLY A O 1
ATOM 758 N N . GLY A 1 106 ? 2.471 -22.219 -11.344 1 96.75 106 GLY A N 1
ATOM 759 C CA . GLY A 1 106 ? 2.258 -22.016 -12.766 1 96.75 106 GLY A CA 1
ATOM 760 C C . GLY A 1 106 ? 2.873 -20.719 -13.273 1 96.75 106 GLY A C 1
ATOM 761 O O . GLY A 1 106 ? 3.072 -19.781 -12.508 1 96.75 106 GLY A O 1
ATOM 762 N N . GLY A 1 107 ? 3.184 -20.781 -14.555 1 96.06 107 GLY A N 1
ATOM 763 C CA . GLY A 1 107 ? 3.787 -19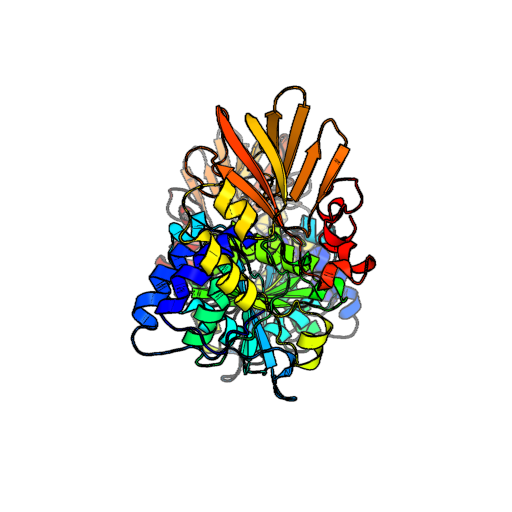.578 -15.125 1 96.06 107 GLY A CA 1
ATOM 764 C C . GLY A 1 107 ? 5.137 -19.25 -14.516 1 96.06 107 GLY A C 1
ATOM 765 O O . GLY A 1 107 ? 5.922 -20.156 -14.211 1 96.06 107 GLY A O 1
ATOM 766 N N . LEU A 1 108 ? 5.457 -18.078 -14.492 1 95.81 108 LEU A N 1
ATOM 767 C CA . LEU A 1 108 ? 6.789 -17.672 -14.062 1 95.81 108 LEU A CA 1
ATOM 768 C C . LEU A 1 108 ? 7.02 -18.031 -12.602 1 95.81 108 LEU A C 1
ATOM 770 O O . LEU A 1 108 ? 8.148 -18.328 -12.195 1 95.81 108 LEU A O 1
ATOM 774 N N . ASN A 1 109 ? 5.938 -18.078 -11.758 1 97.06 109 ASN A N 1
ATOM 775 C CA . ASN A 1 109 ? 6.082 -18.328 -10.328 1 97.06 109 ASN A CA 1
ATOM 776 C C . ASN A 1 109 ? 6.484 -19.766 -10.031 1 97.06 109 ASN A C 1
ATOM 778 O O . ASN A 1 109 ? 6.945 -20.078 -8.938 1 97.06 109 ASN A O 1
ATOM 782 N N . ALA A 1 110 ? 6.324 -20.609 -11.047 1 97.75 110 ALA A N 1
ATOM 783 C CA . ALA A 1 110 ? 6.816 -21.969 -10.875 1 97.75 110 ALA A CA 1
ATOM 784 C C . ALA A 1 110 ? 8.312 -21.969 -10.578 1 97.75 110 ALA A C 1
ATOM 786 O O . ALA A 1 110 ? 8.836 -22.922 -9.977 1 97.75 110 ALA A O 1
ATOM 787 N N . LEU A 1 111 ? 8.992 -20.938 -10.977 1 97.81 111 LEU A N 1
ATOM 788 C CA . LEU A 1 111 ? 10.445 -20.891 -10.805 1 97.81 111 LEU A CA 1
ATOM 789 C C . LEU A 1 111 ? 10.828 -19.891 -9.719 1 97.81 111 LEU A C 1
ATOM 791 O O . LEU A 1 111 ? 12 -19.766 -9.375 1 97.81 111 LEU A O 1
ATOM 795 N N . SER A 1 112 ? 9.883 -19.172 -9.148 1 97.38 112 SER A N 1
ATOM 796 C CA . SER A 1 112 ? 10.172 -18.172 -8.117 1 97.38 112 SER A CA 1
ATOM 797 C C . SER A 1 112 ? 10.695 -18.828 -6.848 1 97.38 112 SER A C 1
ATOM 799 O O . SER A 1 112 ? 11.547 -18.266 -6.156 1 97.38 112 SER A O 1
ATOM 801 N N . GLY A 1 113 ? 10.117 -20 -6.535 1 98 113 GLY A N 1
ATOM 802 C CA . GLY A 1 113 ? 10.625 -20.734 -5.383 1 98 113 GLY A CA 1
ATOM 803 C C . GLY A 1 113 ? 12.094 -21.109 -5.516 1 98 113 GLY A C 1
ATOM 804 O O . GLY A 1 113 ? 12.836 -21.078 -4.535 1 98 113 GLY A O 1
ATOM 805 N N . ILE A 1 114 ? 12.516 -21.484 -6.711 1 98.25 114 ILE A N 1
ATOM 806 C CA . ILE A 1 114 ? 13.906 -21.828 -6.973 1 98.25 114 ILE A CA 1
ATOM 807 C C . ILE A 1 114 ? 14.781 -20.578 -6.809 1 98.25 114 ILE A C 1
ATOM 809 O O . ILE A 1 114 ? 15.836 -20.641 -6.176 1 98.25 114 ILE A O 1
ATOM 813 N N . ALA A 1 115 ? 14.328 -19.469 -7.363 1 97.75 115 ALA A N 1
ATOM 814 C CA . ALA A 1 115 ? 15.047 -18.203 -7.238 1 97.75 115 ALA A CA 1
ATOM 815 C C . ALA A 1 115 ? 15.219 -17.812 -5.773 1 97.75 115 ALA A C 1
ATOM 817 O O . ALA A 1 115 ? 16.312 -17.422 -5.352 1 97.75 115 ALA A O 1
ATOM 818 N N . ALA A 1 116 ? 14.164 -17.938 -5.027 1 98.5 116 ALA A N 1
ATOM 819 C CA . ALA A 1 116 ? 14.211 -17.594 -3.609 1 98.5 116 ALA A CA 1
ATOM 820 C C . ALA A 1 116 ? 15.133 -18.531 -2.844 1 98.5 116 ALA A C 1
ATOM 822 O O . ALA A 1 116 ? 15.891 -18.109 -1.974 1 98.5 116 ALA A O 1
ATOM 823 N N . ALA A 1 117 ? 15.023 -19.812 -3.164 1 98.56 117 ALA A N 1
ATOM 824 C CA . ALA A 1 117 ? 15.883 -20.812 -2.537 1 98.56 117 ALA A CA 1
ATOM 825 C C . ALA A 1 117 ? 17.359 -20.484 -2.76 1 98.56 117 ALA A C 1
ATOM 827 O O . ALA A 1 117 ? 18.156 -20.547 -1.829 1 98.56 117 ALA A O 1
ATOM 828 N N . LEU A 1 118 ? 17.672 -20.156 -3.945 1 97.81 118 LEU A N 1
ATOM 829 C CA . LEU A 1 118 ? 19.047 -19.797 -4.281 1 97.81 118 LEU A CA 1
ATOM 830 C C . LEU A 1 118 ? 19.469 -18.547 -3.52 1 97.81 118 LEU A C 1
ATOM 832 O O . LEU A 1 118 ? 20.562 -18.5 -2.961 1 97.81 118 LEU A O 1
ATOM 836 N N . ALA A 1 119 ? 18.641 -17.547 -3.482 1 97.25 119 ALA A N 1
ATOM 837 C CA . ALA A 1 119 ? 18.938 -16.266 -2.838 1 97.25 119 ALA A CA 1
ATOM 838 C C . ALA A 1 119 ? 19.156 -16.453 -1.339 1 97.25 119 ALA A C 1
ATOM 840 O O . ALA A 1 119 ? 19.984 -15.766 -0.736 1 97.25 119 ALA A O 1
ATOM 841 N N . LEU A 1 120 ? 18.453 -17.375 -0.741 1 98.31 120 LEU A N 1
ATOM 842 C CA . LEU A 1 120 ? 18.438 -17.516 0.71 1 98.31 120 LEU A CA 1
ATOM 843 C C . LEU A 1 120 ? 19.359 -18.656 1.147 1 98.31 120 LEU A C 1
ATOM 845 O O . LEU A 1 120 ? 19.703 -18.766 2.328 1 98.31 120 LEU A O 1
ATOM 849 N N . GLY A 1 121 ? 19.75 -19.5 0.188 1 97.94 121 GLY A N 1
ATOM 850 C CA . GLY A 1 121 ? 20.594 -20.641 0.519 1 97.94 121 GLY A CA 1
ATOM 851 C C . GLY A 1 121 ? 19.859 -21.703 1.307 1 97.94 121 GLY A C 1
ATOM 852 O O . GLY A 1 121 ? 20.422 -22.297 2.236 1 97.94 121 GLY A O 1
ATOM 853 N N . ILE A 1 122 ? 18.625 -21.906 1.064 1 98.62 122 ILE A N 1
ATOM 854 C CA . ILE A 1 122 ? 17.812 -22.906 1.742 1 98.62 122 ILE A CA 1
ATOM 855 C C . ILE A 1 122 ? 17.016 -23.719 0.713 1 98.62 122 ILE A C 1
ATOM 857 O O . ILE A 1 122 ? 16.906 -23.328 -0.449 1 98.62 122 ILE A O 1
ATOM 861 N N . PRO A 1 123 ? 16.453 -24.859 1.021 1 98.69 123 PRO A N 1
ATOM 862 C CA . PRO A 1 123 ? 15.781 -25.719 0.046 1 98.69 123 PRO A CA 1
ATOM 863 C C . PRO A 1 123 ? 14.406 -25.203 -0.354 1 98.69 123 PRO A C 1
ATOM 865 O O . PRO A 1 123 ? 13.867 -24.312 0.304 1 98.69 123 PRO A O 1
ATOM 868 N N . VAL A 1 124 ? 13.922 -25.734 -1.455 1 98.75 124 VAL A N 1
ATOM 869 C CA . VAL A 1 124 ? 12.562 -25.469 -1.911 1 98.75 124 VAL A CA 1
ATOM 870 C C . VAL A 1 124 ? 11.688 -26.703 -1.679 1 98.75 124 VAL A C 1
ATOM 872 O O . VAL A 1 124 ? 12.133 -27.828 -1.855 1 98.75 124 VAL A O 1
ATOM 875 N N . VAL A 1 125 ? 10.484 -26.453 -1.244 1 98.81 125 VAL A N 1
ATOM 876 C CA . VAL A 1 125 ? 9.539 -27.531 -0.998 1 98.81 125 VAL A CA 1
ATOM 877 C C . VAL A 1 125 ? 8.758 -27.828 -2.273 1 98.81 125 VAL A C 1
ATOM 879 O O . VAL A 1 125 ? 8.32 -26.922 -2.975 1 98.81 125 VAL A O 1
ATOM 882 N N . ASP A 1 126 ? 8.578 -29.141 -2.59 1 98.56 126 ASP A N 1
ATOM 883 C CA . ASP A 1 126 ? 7.812 -29.562 -3.76 1 98.56 126 ASP A CA 1
ATOM 884 C C . ASP A 1 126 ? 6.312 -29.516 -3.479 1 98.56 126 ASP A C 1
ATOM 886 O O . ASP A 1 126 ? 5.652 -30.562 -3.453 1 98.56 126 ASP A O 1
ATOM 890 N N . ALA A 1 127 ? 5.793 -28.328 -3.336 1 98.5 127 ALA A N 1
ATOM 891 C CA . ALA A 1 127 ? 4.391 -28 -3.086 1 98.5 127 ALA A CA 1
ATOM 892 C C . ALA A 1 127 ? 4.105 -26.531 -3.4 1 98.5 127 ALA A C 1
ATOM 894 O O . ALA A 1 127 ? 5.027 -25.75 -3.617 1 98.5 127 ALA A O 1
ATOM 895 N N . ASP A 1 128 ? 2.924 -26.219 -3.512 1 98.62 128 ASP A N 1
ATOM 896 C CA . ASP A 1 128 ? 2.525 -24.828 -3.605 1 98.62 128 ASP A CA 1
ATOM 897 C C . ASP A 1 128 ? 1.134 -24.609 -3.018 1 98.62 128 ASP A C 1
ATOM 899 O O . ASP A 1 128 ? 0.678 -25.391 -2.182 1 98.62 128 ASP A O 1
ATOM 903 N N . LEU A 1 129 ? 0.521 -23.438 -3.324 1 98.81 129 LEU A N 1
ATOM 904 C CA . LEU A 1 129 ? -0.745 -23.125 -2.674 1 98.81 129 LEU A CA 1
ATOM 905 C C . LEU A 1 129 ? -1.898 -23.188 -3.67 1 98.81 129 LEU A C 1
ATOM 907 O O . LEU A 1 129 ? -3.049 -22.922 -3.311 1 98.81 129 LEU A O 1
ATOM 911 N N . LEU A 1 130 ? -1.601 -23.594 -4.898 1 98.44 130 LEU A N 1
ATOM 912 C CA . LEU A 1 130 ? -2.652 -23.531 -5.91 1 98.44 130 LEU A CA 1
ATOM 913 C C . LEU A 1 130 ? -2.6 -24.766 -6.812 1 98.44 130 LEU A C 1
ATOM 915 O O . LEU A 1 130 ? -3.635 -25.344 -7.133 1 98.44 130 LEU A O 1
ATOM 919 N N . GLY A 1 131 ? -1.424 -25.094 -7.285 1 97.88 131 GLY A N 1
ATOM 920 C CA . GLY A 1 131 ? -1.239 -26.172 -8.25 1 97.88 131 GLY A CA 1
ATOM 921 C C . GLY A 1 131 ? -1.36 -25.703 -9.688 1 97.88 131 GLY A C 1
ATOM 922 O O . GLY A 1 131 ? -1.201 -26.484 -10.617 1 97.88 131 GLY A O 1
ATOM 923 N N . ARG A 1 132 ? -1.628 -24.469 -9.906 1 97.5 132 ARG A N 1
ATOM 924 C CA . ARG A 1 132 ? -1.744 -23.75 -11.172 1 97.5 132 ARG A CA 1
ATOM 925 C C . ARG A 1 132 ? -1.709 -22.234 -10.953 1 97.5 132 ARG A C 1
ATOM 927 O O . ARG A 1 132 ? -1.644 -21.766 -9.812 1 97.5 132 ARG A O 1
ATOM 934 N N . ALA A 1 133 ? -1.706 -21.531 -12.008 1 96.88 133 ALA A N 1
ATOM 935 C CA . ALA A 1 133 ? -1.782 -20.078 -11.875 1 96.88 133 ALA A CA 1
ATOM 936 C C . ALA A 1 133 ? -3.211 -19.625 -11.586 1 96.88 133 ALA A C 1
ATOM 938 O O . ALA A 1 133 ? -4.164 -20.172 -12.156 1 96.88 133 ALA A O 1
ATOM 939 N N . MET A 1 134 ? -3.367 -18.766 -10.68 1 95.38 134 MET A N 1
ATOM 940 C CA . MET A 1 134 ? -4.609 -18.062 -10.375 1 95.38 134 MET A CA 1
ATOM 941 C C . MET A 1 134 ? -4.34 -16.594 -10.055 1 95.38 134 MET A C 1
ATOM 943 O O . MET A 1 134 ? -3.258 -16.25 -9.578 1 95.38 134 MET A O 1
ATOM 947 N N . PRO A 1 135 ? -5.316 -15.734 -10.211 1 91.56 135 PRO A N 1
ATOM 948 C CA . PRO A 1 135 ? -5.035 -14.297 -10.258 1 91.56 135 PRO A CA 1
ATOM 949 C C . PRO A 1 135 ? -4.895 -13.68 -8.867 1 91.56 135 PRO A C 1
ATOM 951 O O . PRO A 1 135 ? -4.273 -12.625 -8.719 1 91.56 135 PRO A O 1
ATOM 954 N N . ARG A 1 136 ? -5.449 -14.289 -7.805 1 94.56 136 ARG A N 1
ATOM 955 C CA . ARG A 1 136 ? -5.578 -13.539 -6.562 1 94.56 136 ARG A CA 1
ATOM 956 C C . ARG A 1 136 ? -5.043 -14.336 -5.379 1 94.56 136 ARG A C 1
ATOM 958 O O . ARG A 1 136 ? -5.043 -15.57 -5.402 1 94.56 136 ARG A O 1
ATOM 965 N N . LEU A 1 137 ? -4.703 -13.609 -4.305 1 96.62 137 LEU A N 1
ATOM 966 C CA . LEU A 1 137 ? -4.156 -14.227 -3.102 1 96.62 137 LEU A CA 1
ATOM 967 C C . LEU A 1 137 ? -5.227 -15.016 -2.363 1 96.62 137 LEU A C 1
ATOM 969 O O . LEU A 1 137 ? -4.922 -16 -1.684 1 96.62 137 LEU A O 1
ATOM 973 N N . ASP A 1 138 ? -6.473 -14.586 -2.463 1 96.31 138 ASP A N 1
ATOM 974 C CA . ASP A 1 138 ? -7.547 -15.234 -1.711 1 96.31 138 ASP A CA 1
ATOM 975 C C . ASP A 1 138 ? -7.926 -16.578 -2.336 1 96.31 138 ASP A C 1
ATOM 977 O O . ASP A 1 138 ? -8.789 -17.281 -1.816 1 96.31 138 ASP A O 1
ATOM 981 N N . HIS A 1 139 ? -7.215 -16.984 -3.395 1 97.31 139 HIS A N 1
ATOM 982 C CA . HIS A 1 139 ? -7.43 -18.281 -4.027 1 97.31 139 HIS A CA 1
ATOM 983 C C . HIS A 1 139 ? -6.531 -19.359 -3.41 1 97.31 139 HIS A C 1
ATOM 985 O O . HIS A 1 139 ? -6.711 -20.547 -3.666 1 97.31 139 HIS A O 1
ATOM 991 N N . PHE A 1 140 ? -5.625 -18.953 -2.568 1 98.38 140 PHE A N 1
ATOM 992 C CA . PHE A 1 140 ? -4.637 -19.891 -2.031 1 98.38 140 PHE A CA 1
ATOM 993 C C . PHE A 1 140 ? -5.312 -20.953 -1.188 1 98.38 140 PHE A C 1
ATOM 995 O O . PHE A 1 140 ? -6.316 -20.703 -0.521 1 98.38 140 PHE A O 1
ATOM 1002 N N . SER A 1 141 ? -4.734 -22.125 -1.225 1 98.44 141 SER A N 1
ATOM 1003 C CA . SER A 1 141 ? -5.234 -23.266 -0.453 1 98.44 141 SER A CA 1
ATOM 1004 C C . SER A 1 141 ? -5.301 -22.938 1.034 1 98.44 141 SER A C 1
ATOM 1006 O O . SER A 1 141 ? -6.152 -23.453 1.755 1 98.44 141 SER A O 1
ATOM 1008 N N . LEU A 1 142 ? -4.402 -22.062 1.548 1 98.06 142 LEU A N 1
ATOM 1009 C CA . LEU A 1 142 ? -4.461 -21.625 2.936 1 98.06 142 LEU A CA 1
ATOM 1010 C C . LEU A 1 142 ? -5.809 -20.984 3.242 1 98.06 142 LEU A C 1
ATOM 1012 O O . LEU A 1 142 ? -6.398 -21.234 4.297 1 98.06 142 LEU A O 1
ATOM 1016 N N . ALA A 1 143 ? -6.273 -20.156 2.299 1 96.62 143 ALA A N 1
ATOM 1017 C CA . ALA A 1 143 ? -7.582 -19.531 2.469 1 96.62 143 ALA A CA 1
ATOM 1018 C C . ALA A 1 143 ? -8.688 -20.578 2.539 1 96.62 143 ALA A C 1
ATOM 1020 O O . ALA A 1 143 ? -9.602 -20.484 3.361 1 96.62 143 ALA A O 1
ATOM 1021 N N . ALA A 1 144 ? -8.641 -21.562 1.656 1 96.81 144 ALA A N 1
ATOM 1022 C CA . ALA A 1 144 ? -9.617 -22.656 1.662 1 96.81 144 ALA A CA 1
ATOM 1023 C C . ALA A 1 144 ? -9.602 -23.391 2.994 1 96.81 144 ALA A C 1
ATOM 1025 O O . ALA A 1 144 ? -10.641 -23.875 3.453 1 96.81 144 ALA A O 1
ATOM 1026 N N . ALA A 1 145 ? -8.422 -23.516 3.592 1 96.75 145 ALA A N 1
ATOM 1027 C CA . ALA A 1 145 ? -8.258 -24.219 4.855 1 96.75 145 ALA A CA 1
ATOM 1028 C C . ALA A 1 145 ? -8.609 -23.328 6.039 1 96.75 145 ALA A C 1
ATOM 1030 O O . ALA A 1 145 ? -8.484 -23.734 7.195 1 96.75 145 ALA A O 1
ATOM 1031 N N . GLY A 1 146 ? -9.016 -22.062 5.801 1 95.75 146 GLY A N 1
ATOM 1032 C CA . GLY A 1 146 ? -9.391 -21.141 6.859 1 95.75 146 GLY A CA 1
ATOM 1033 C C . GLY A 1 146 ? -8.195 -20.547 7.578 1 95.75 146 GLY A C 1
ATOM 1034 O O . GLY A 1 146 ? -8.305 -20.125 8.734 1 95.75 146 GLY A O 1
ATOM 1035 N N . LEU A 1 147 ? -7.055 -20.562 6.957 1 96.88 147 LEU A N 1
ATOM 1036 C CA . LEU A 1 147 ? -5.832 -20.047 7.559 1 96.88 147 LEU A CA 1
ATOM 1037 C C . LEU A 1 147 ? -5.531 -18.641 7.055 1 96.88 147 LEU A C 1
ATOM 1039 O O . LEU A 1 147 ? -5.992 -18.25 5.98 1 96.88 147 LEU A O 1
ATOM 1043 N N . GLU A 1 148 ? -4.785 -17.875 7.848 1 95.25 148 GLU A N 1
ATOM 1044 C CA . GLU A 1 148 ? -4.418 -16.5 7.512 1 95.25 148 GLU A CA 1
ATOM 1045 C C . GLU A 1 148 ? -3.15 -16.469 6.664 1 95.25 148 GLU A C 1
ATOM 1047 O O . GLU A 1 148 ? -2.328 -17.375 6.723 1 95.25 148 GLU A O 1
ATOM 1052 N N . LEU A 1 149 ? -3.025 -15.391 5.91 1 97.88 149 LEU A N 1
ATOM 1053 C CA . LEU A 1 149 ? -1.808 -15.164 5.137 1 97.88 149 LEU A CA 1
ATOM 1054 C C . LEU A 1 149 ? -0.862 -14.219 5.879 1 97.88 149 LEU A C 1
ATOM 1056 O O . LEU A 1 149 ? 0.359 -14.344 5.766 1 97.88 149 LEU A O 1
ATOM 1060 N N . CYS A 1 150 ? -1.41 -13.25 6.578 1 98.25 150 CYS A N 1
ATOM 1061 C CA . CYS A 1 150 ? -0.626 -12.195 7.211 1 98.25 150 CYS A CA 1
ATOM 1062 C C . CYS A 1 150 ? 0.175 -12.742 8.391 1 98.25 150 CYS A C 1
ATOM 1064 O O . CYS A 1 150 ? -0.261 -13.68 9.062 1 98.25 150 CYS A O 1
ATOM 1066 N N . PRO A 1 151 ? 1.247 -12.109 8.602 1 98.75 151 PRO A N 1
ATOM 1067 C CA . PRO A 1 151 ? 1.796 -10.969 7.859 1 98.75 151 PRO A CA 1
ATOM 1068 C C . PRO A 1 151 ? 2.363 -11.367 6.5 1 98.75 151 PRO A C 1
ATOM 1070 O O . PRO A 1 151 ? 2.811 -12.508 6.324 1 98.75 151 PRO A O 1
ATOM 1073 N N . VAL A 1 152 ? 2.232 -10.469 5.562 1 98.88 152 VAL A N 1
ATOM 1074 C CA . VAL A 1 152 ? 2.936 -10.625 4.293 1 98.88 152 VAL A CA 1
ATOM 1075 C C . VAL A 1 152 ? 3.912 -9.469 4.098 1 98.88 152 VAL A C 1
ATOM 1077 O O . VAL A 1 152 ? 3.703 -8.375 4.629 1 98.88 152 VAL A O 1
ATOM 1080 N N . THR A 1 153 ? 4.949 -9.711 3.424 1 98.88 153 THR A N 1
ATOM 1081 C CA . THR A 1 153 ? 5.93 -8.68 3.09 1 98.88 153 THR A CA 1
ATOM 1082 C C . THR A 1 153 ? 6.137 -8.602 1.58 1 98.88 153 THR A C 1
ATOM 1084 O O . THR A 1 153 ? 5.992 -9.602 0.874 1 98.88 153 THR A O 1
ATOM 1087 N N . LEU A 1 154 ? 6.395 -7.492 1.127 1 98.75 154 LEU A N 1
ATOM 1088 C CA . LEU A 1 154 ? 6.59 -7.191 -0.288 1 98.75 154 LEU A CA 1
ATOM 1089 C C . LEU A 1 154 ? 7.875 -6.402 -0.506 1 98.75 154 LEU A C 1
ATOM 1091 O O . LEU A 1 154 ? 8.117 -5.406 0.177 1 98.75 154 LEU A O 1
ATOM 1095 N N . ALA A 1 155 ? 8.711 -6.895 -1.364 1 98.56 155 ALA A N 1
ATOM 1096 C CA . ALA A 1 155 ? 9.898 -6.18 -1.81 1 98.56 155 ALA A CA 1
ATOM 1097 C C . ALA A 1 155 ? 9.812 -5.84 -3.295 1 98.56 155 ALA A C 1
ATOM 1099 O O . ALA A 1 155 ? 9.578 -6.723 -4.125 1 98.56 155 ALA A O 1
ATOM 1100 N N . GLN A 1 156 ? 9.922 -4.637 -3.672 1 97.44 156 GLN A N 1
ATOM 1101 C CA . GLN A 1 156 ? 9.82 -4.172 -5.051 1 97.44 156 GLN A CA 1
ATOM 1102 C C . GLN A 1 156 ? 11.172 -3.709 -5.574 1 97.44 156 GLN A C 1
ATOM 1104 O O . GLN A 1 156 ? 12.094 -3.447 -4.797 1 97.44 156 GLN A O 1
ATOM 1109 N N . PRO A 1 157 ? 11.109 -3.586 -6.953 1 92.38 157 PRO A N 1
ATOM 1110 C CA . PRO A 1 157 ? 12.352 -3.037 -7.504 1 92.38 157 PRO A CA 1
ATOM 1111 C C . PRO A 1 157 ? 12.594 -1.588 -7.09 1 92.38 157 PRO A C 1
ATOM 1113 O O . PRO A 1 157 ? 11.633 -0.83 -6.902 1 92.38 157 PRO A O 1
ATOM 1116 N N . GLY A 1 158 ? 13.672 -1.189 -6.605 1 90.12 158 GLY A N 1
ATOM 1117 C CA . GLY A 1 158 ? 13.977 0.162 -6.164 1 90.12 158 GLY A CA 1
ATOM 1118 C C . GLY A 1 158 ? 14.188 0.268 -4.664 1 90.12 158 GLY A C 1
ATOM 1119 O O . GLY A 1 158 ? 14.547 1.33 -4.156 1 90.12 158 GLY A O 1
ATOM 1120 N N . GLY A 1 159 ? 13.727 -0.787 -4.008 1 95.5 159 GLY A N 1
ATOM 1121 C CA . GLY A 1 159 ? 14.102 -0.821 -2.602 1 95.5 159 GLY A CA 1
ATOM 1122 C C . GLY A 1 159 ? 12.906 -0.755 -1.666 1 95.5 159 GLY A C 1
ATOM 1123 O O . GLY A 1 159 ? 13.047 -0.984 -0.462 1 95.5 159 GLY A O 1
ATOM 1124 N N . LEU A 1 160 ? 11.688 -0.476 -2.221 1 97.56 160 LEU A N 1
ATOM 1125 C CA . LEU A 1 160 ? 10.5 -0.368 -1.386 1 97.56 160 LEU A CA 1
ATOM 1126 C C . LEU A 1 160 ? 10.195 -1.693 -0.693 1 97.56 160 LEU A C 1
ATOM 1128 O O . LEU A 1 160 ? 10.078 -2.73 -1.351 1 97.56 160 LEU A O 1
ATOM 1132 N N . ILE A 1 161 ? 10.133 -1.672 0.592 1 98.69 161 ILE A N 1
ATOM 1133 C CA . ILE A 1 161 ? 9.742 -2.793 1.438 1 98.69 161 ILE A CA 1
ATOM 1134 C C . ILE A 1 161 ? 8.438 -2.465 2.158 1 98.69 161 ILE A C 1
ATOM 1136 O O . ILE A 1 161 ? 8.297 -1.396 2.756 1 98.69 161 ILE A O 1
ATOM 1140 N N . THR A 1 162 ? 7.516 -3.357 2.127 1 98.75 162 THR A N 1
ATOM 1141 C CA . THR A 1 162 ? 6.262 -3.158 2.844 1 98.75 162 THR A CA 1
ATOM 1142 C C . THR A 1 162 ? 5.906 -4.398 3.662 1 98.75 162 THR A C 1
ATOM 1144 O O . THR A 1 162 ? 6.133 -5.523 3.223 1 98.75 162 THR A O 1
ATOM 1147 N N . VAL A 1 163 ? 5.387 -4.199 4.801 1 98.88 163 VAL A N 1
ATOM 1148 C CA . VAL A 1 163 ? 4.75 -5.215 5.633 1 98.88 163 VAL A CA 1
ATOM 1149 C C . VAL A 1 163 ? 3.248 -4.945 5.719 1 98.88 163 VAL A C 1
ATOM 1151 O O . VAL A 1 163 ? 2.826 -3.805 5.914 1 98.88 163 VAL A O 1
ATOM 1154 N N . VAL A 1 164 ? 2.453 -5.906 5.508 1 98.81 164 VAL A N 1
ATOM 1155 C CA . VAL A 1 164 ? 1.006 -5.855 5.688 1 98.81 164 VAL A CA 1
ATOM 1156 C C . VAL A 1 164 ? 0.582 -6.863 6.75 1 98.81 164 VAL A C 1
ATOM 1158 O O . VAL A 1 164 ? 0.888 -8.055 6.645 1 98.81 164 VAL A O 1
ATOM 1161 N N . ASP A 1 165 ? -0.103 -6.426 7.742 1 98.81 165 ASP A N 1
ATOM 1162 C CA . ASP A 1 165 ? -0.545 -7.289 8.836 1 98.81 165 ASP A CA 1
ATOM 1163 C C . ASP A 1 165 ? -1.896 -6.832 9.383 1 98.81 165 ASP A C 1
ATOM 1165 O O . ASP A 1 165 ? -2.34 -5.715 9.102 1 98.81 165 ASP A O 1
ATOM 1169 N N . GLY A 1 166 ? -2.617 -7.746 10.086 1 97.94 166 GLY A N 1
ATOM 1170 C CA . GLY A 1 166 ? -3.795 -7.398 10.859 1 97.94 166 GLY A CA 1
ATOM 1171 C C . GLY A 1 166 ? -5.086 -7.5 10.07 1 97.94 166 GLY A C 1
ATOM 1172 O O . GLY A 1 166 ? -6.133 -7.027 10.508 1 97.94 166 GLY A O 1
ATOM 1173 N N . VAL A 1 167 ? -5.023 -8.047 8.898 1 97.25 167 VAL A N 1
ATOM 1174 C CA . VAL A 1 167 ? -6.223 -8.164 8.078 1 97.25 167 VAL A CA 1
ATOM 1175 C C . VAL A 1 167 ? -6.363 -9.602 7.582 1 97.25 167 VAL A C 1
ATOM 1177 O O . VAL A 1 167 ? -5.41 -10.383 7.641 1 97.25 167 VAL A O 1
ATOM 1180 N N . ASP A 1 168 ? -7.539 -9.938 7.102 1 96.62 168 ASP A N 1
ATOM 1181 C CA . ASP A 1 168 ? -7.793 -11.266 6.547 1 96.62 168 ASP A CA 1
ATOM 1182 C C . ASP A 1 168 ? -7.277 -11.375 5.117 1 96.62 168 ASP A C 1
ATOM 1184 O O . ASP A 1 168 ? -6.602 -10.469 4.625 1 96.62 168 ASP A O 1
ATOM 1188 N N . VAL A 1 169 ? -7.555 -12.508 4.504 1 97.12 169 VAL A N 1
ATOM 1189 C CA . VAL A 1 169 ? -6.992 -12.844 3.197 1 97.12 169 VAL A CA 1
ATOM 1190 C C . VAL A 1 169 ? -7.422 -11.805 2.168 1 97.12 169 VAL A C 1
ATOM 1192 O O . VAL A 1 169 ? -6.609 -11.344 1.359 1 97.12 169 VAL A O 1
ATOM 1195 N N . LEU A 1 170 ? -8.672 -11.391 2.137 1 95.44 170 LEU A N 1
ATOM 1196 C CA . LEU A 1 170 ? -9.18 -10.414 1.186 1 95.44 170 LEU A CA 1
ATOM 1197 C C . LEU A 1 170 ? -8.539 -9.047 1.426 1 95.44 170 LEU A C 1
ATOM 1199 O O . LEU A 1 170 ? -8.195 -8.344 0.474 1 95.44 170 LEU A O 1
ATOM 1203 N N . GLY A 1 171 ? -8.398 -8.672 2.709 1 96.25 171 GLY A N 1
ATOM 1204 C CA . GLY A 1 171 ? -7.719 -7.43 3.039 1 96.25 171 GLY A CA 1
ATOM 1205 C C . GLY A 1 171 ? -6.281 -7.391 2.555 1 96.25 171 GLY A C 1
ATOM 1206 O O . GLY A 1 171 ? -5.812 -6.359 2.064 1 96.25 171 GLY A O 1
ATOM 1207 N N . ALA A 1 172 ? -5.598 -8.492 2.725 1 97.19 172 ALA A N 1
ATOM 1208 C CA . ALA A 1 172 ? -4.223 -8.594 2.242 1 97.19 172 ALA A CA 1
ATOM 1209 C C . ALA A 1 172 ? -4.156 -8.414 0.728 1 97.19 172 ALA A C 1
ATOM 1211 O O . ALA A 1 172 ? -3.285 -7.715 0.213 1 97.19 172 ALA A O 1
ATOM 1212 N N . GLU A 1 173 ? -5.102 -9.062 0.038 1 96.19 173 GLU A N 1
ATOM 1213 C CA . GLU A 1 173 ? -5.199 -8.938 -1.413 1 96.19 173 GLU A CA 1
ATOM 1214 C C . GLU A 1 173 ? -5.371 -7.477 -1.825 1 96.19 173 GLU A C 1
ATOM 1216 O O . GLU A 1 173 ? -4.66 -6.984 -2.701 1 96.19 173 GLU A O 1
ATOM 1221 N N . VAL A 1 174 ? -6.227 -6.777 -1.217 1 95.81 174 VAL A N 1
ATOM 1222 C CA . VAL A 1 174 ? -6.523 -5.387 -1.55 1 95.81 174 VAL A CA 1
ATOM 1223 C C . VAL A 1 174 ? -5.301 -4.516 -1.273 1 95.81 174 VAL A C 1
ATOM 1225 O O . VAL A 1 174 ? -4.914 -3.697 -2.109 1 95.81 174 VAL A O 1
ATOM 1228 N N . ALA A 1 175 ? -4.684 -4.672 -0.123 1 97 175 ALA A N 1
ATOM 1229 C CA . ALA A 1 175 ? -3.535 -3.855 0.264 1 97 175 ALA A CA 1
ATOM 1230 C C . ALA A 1 175 ? -2.369 -4.055 -0.701 1 97 175 ALA A C 1
ATOM 1232 O O . ALA A 1 175 ? -1.789 -3.084 -1.194 1 97 175 ALA A O 1
ATOM 1233 N N . VAL A 1 176 ? -2.08 -5.32 -0.992 1 97.25 176 VAL A N 1
ATOM 1234 C CA . VAL A 1 176 ? -0.95 -5.648 -1.854 1 97.25 176 VAL A CA 1
ATOM 1235 C C . VAL A 1 176 ? -1.2 -5.105 -3.26 1 97.25 176 VAL A C 1
ATOM 1237 O O . VAL A 1 176 ? -0.32 -4.484 -3.859 1 97.25 176 VAL A O 1
ATOM 1240 N N . ARG A 1 177 ? -2.391 -5.316 -3.744 1 94.75 177 ARG A N 1
ATOM 1241 C CA . ARG A 1 177 ? -2.727 -4.836 -5.082 1 94.75 177 ARG A CA 1
ATOM 1242 C C . ARG A 1 177 ? -2.65 -3.312 -5.152 1 94.75 177 ARG A C 1
ATOM 1244 O O . ARG A 1 177 ? -2.209 -2.754 -6.156 1 94.75 177 ARG A O 1
ATOM 1251 N N . SER A 1 178 ? -3.102 -2.645 -4.141 1 94.25 178 SER A N 1
ATOM 1252 C CA . SER A 1 178 ? -3.051 -1.188 -4.086 1 94.25 178 SER A CA 1
ATOM 1253 C C . SER A 1 178 ? -1.617 -0.679 -4.191 1 94.25 178 SER A C 1
ATOM 1255 O O . SER A 1 178 ? -1.343 0.279 -4.918 1 94.25 178 SER A O 1
ATOM 1257 N N . LEU A 1 179 ? -0.748 -1.298 -3.51 1 95.06 179 LEU A N 1
ATOM 1258 C CA . LEU A 1 179 ? 0.651 -0.886 -3.465 1 95.06 179 LEU A CA 1
ATOM 1259 C C . LEU A 1 179 ? 1.321 -1.083 -4.82 1 95.06 179 LEU A C 1
ATOM 1261 O O . LEU A 1 179 ? 1.961 -0.166 -5.34 1 95.06 179 LEU A O 1
ATOM 1265 N N . ILE A 1 180 ? 1.133 -2.205 -5.445 1 93.88 180 ILE A N 1
ATOM 1266 C CA . ILE A 1 180 ? 1.867 -2.521 -6.664 1 93.88 180 ILE A CA 1
ATOM 1267 C C . ILE A 1 180 ? 1.307 -1.708 -7.828 1 93.88 180 ILE A C 1
ATOM 1269 O O . ILE A 1 180 ? 2.043 -1.338 -8.75 1 93.88 180 ILE A O 1
ATOM 1273 N N . GLY A 1 181 ? 0.025 -1.435 -7.789 1 89.31 181 GLY A N 1
ATOM 1274 C CA . GLY A 1 181 ? -0.626 -0.732 -8.883 1 89.31 181 GLY A CA 1
ATOM 1275 C C . GLY A 1 181 ? -0.129 0.69 -9.062 1 89.31 181 GLY A C 1
ATOM 1276 O O . GLY A 1 181 ? -0.172 1.235 -10.164 1 89.31 181 GLY A O 1
ATOM 1277 N N . ARG A 1 182 ? 0.441 1.323 -8.016 1 89.94 182 ARG A N 1
ATOM 1278 C CA . ARG A 1 182 ? 0.83 2.729 -8.086 1 89.94 182 ARG A CA 1
ATOM 1279 C C . ARG A 1 182 ? 2.33 2.893 -7.867 1 89.94 182 ARG A C 1
ATOM 1281 O O . ARG A 1 182 ? 2.818 4.012 -7.691 1 89.94 182 ARG A O 1
ATOM 1288 N N . THR A 1 183 ? 3.043 1.804 -7.816 1 93 183 THR A N 1
ATOM 1289 C CA . THR A 1 183 ? 4.492 1.839 -7.633 1 93 183 THR A CA 1
ATOM 1290 C C . THR A 1 183 ? 5.199 1.173 -8.812 1 93 183 THR A C 1
ATOM 1292 O O . THR A 1 183 ? 5.18 1.691 -9.93 1 93 183 THR A O 1
ATOM 1295 N N . SER A 1 184 ? 5.797 0.037 -8.617 1 92.62 184 SER A N 1
ATOM 1296 C CA . SER A 1 184 ? 6.625 -0.576 -9.648 1 92.62 184 SER A CA 1
ATOM 1297 C C . SER A 1 184 ? 5.789 -1.462 -10.57 1 92.62 184 SER A C 1
ATOM 1299 O O . SER A 1 184 ? 6.238 -1.835 -11.656 1 92.62 184 SER A O 1
ATOM 1301 N N . GLY A 1 185 ? 4.664 -1.866 -10.102 1 94.88 185 GLY A N 1
ATOM 1302 C CA . GLY A 1 185 ? 3.807 -2.752 -10.875 1 94.88 185 GLY A CA 1
ATOM 1303 C C . GLY A 1 185 ? 3.986 -4.215 -10.516 1 94.88 185 GLY A C 1
ATOM 1304 O O . GLY A 1 185 ? 3.18 -5.059 -10.914 1 94.88 185 GLY A O 1
ATOM 1305 N N . TRP A 1 186 ? 5.039 -4.52 -9.852 1 96.19 186 TRP A N 1
ATOM 1306 C CA . TRP A 1 186 ? 5.25 -5.883 -9.375 1 96.19 186 TRP A CA 1
ATOM 1307 C C . TRP A 1 186 ? 6.113 -5.891 -8.117 1 96.19 186 TRP A C 1
ATOM 1309 O O . TRP A 1 186 ? 6.703 -4.871 -7.75 1 96.19 186 TRP A O 1
ATOM 1319 N N . GLY A 1 187 ? 6.188 -7.047 -7.426 1 97.38 187 GLY A N 1
ATOM 1320 C CA . GLY A 1 187 ? 7.074 -7.254 -6.289 1 97.38 187 GLY A CA 1
ATOM 1321 C C . GLY A 1 187 ? 7.18 -8.711 -5.871 1 97.38 187 GLY A C 1
ATOM 1322 O O . GLY A 1 187 ? 6.344 -9.531 -6.258 1 97.38 187 GLY A O 1
ATOM 1323 N N . ALA A 1 188 ? 8.305 -9.016 -5.156 1 98.44 188 ALA A N 1
ATOM 1324 C CA . ALA A 1 188 ? 8.43 -10.305 -4.488 1 98.44 188 ALA A CA 1
ATOM 1325 C C . ALA A 1 188 ? 7.652 -10.32 -3.176 1 98.44 188 ALA A C 1
ATOM 1327 O O . ALA A 1 188 ? 7.875 -9.477 -2.307 1 98.44 188 ALA A O 1
ATOM 1328 N N . LEU A 1 189 ? 6.766 -11.242 -3.045 1 98.81 189 LEU A N 1
ATOM 1329 C CA . LEU A 1 189 ? 5.906 -11.336 -1.869 1 98.81 189 LEU A CA 1
ATOM 1330 C C . LEU A 1 189 ? 6.242 -12.578 -1.049 1 98.81 189 LEU A C 1
ATOM 1332 O O . LEU A 1 189 ? 6.449 -13.656 -1.606 1 98.81 189 LEU A O 1
ATOM 1336 N N . ALA A 1 190 ? 6.387 -12.43 0.227 1 98.88 190 ALA A N 1
ATOM 1337 C CA . ALA A 1 190 ? 6.512 -13.523 1.185 1 98.88 190 ALA A CA 1
ATOM 1338 C C . ALA A 1 190 ? 5.312 -13.57 2.127 1 98.88 190 ALA A C 1
ATOM 1340 O O . ALA A 1 190 ? 4.855 -12.531 2.613 1 98.88 190 ALA A O 1
ATOM 1341 N N . ILE A 1 191 ? 4.793 -14.727 2.309 1 98.75 191 ILE A N 1
ATOM 1342 C CA . ILE A 1 191 ? 3.691 -14.977 3.234 1 98.75 191 ILE A CA 1
ATOM 1343 C C . ILE A 1 191 ? 4.238 -15.547 4.539 1 98.75 191 ILE A C 1
ATOM 1345 O O . ILE A 1 191 ? 5.266 -16.234 4.543 1 98.75 191 ILE A O 1
ATOM 1349 N N . ALA A 1 192 ? 3.52 -15.281 5.672 1 98.25 192 ALA A N 1
ATOM 1350 C CA . ALA A 1 192 ? 3.898 -15.828 6.973 1 98.25 192 ALA A CA 1
ATOM 1351 C C . ALA A 1 192 ? 4.285 -17.297 6.859 1 98.25 192 ALA A C 1
ATOM 1353 O O . ALA A 1 192 ? 3.557 -18.094 6.258 1 98.25 192 ALA A O 1
ATOM 1354 N N . SER A 1 193 ? 5.422 -17.641 7.484 1 97.94 193 SER A N 1
ATOM 1355 C CA . SER A 1 193 ? 5.91 -19.016 7.395 1 97.94 193 SER A CA 1
ATOM 1356 C C . SER A 1 193 ? 4.949 -20 8.07 1 97.94 193 SER A C 1
ATOM 1358 O O . SER A 1 193 ? 4.395 -19.688 9.133 1 97.94 193 SER A O 1
ATOM 1360 N N . ILE A 1 194 ? 4.84 -21.125 7.434 1 98.44 194 ILE A N 1
ATOM 1361 C CA . ILE A 1 194 ? 3.975 -22.156 7.977 1 98.44 194 ILE A CA 1
ATOM 1362 C C . ILE A 1 194 ? 4.809 -23.391 8.344 1 98.44 194 ILE A C 1
ATOM 1364 O O . ILE A 1 194 ? 5.922 -23.562 7.84 1 98.44 194 ILE A O 1
ATOM 1368 N N . ASP A 1 195 ? 4.297 -24.188 9.242 1 98.19 195 ASP A N 1
ATOM 1369 C CA . ASP A 1 195 ? 5.047 -25.344 9.703 1 98.19 195 ASP A CA 1
ATOM 1370 C C . ASP A 1 195 ? 4.836 -26.547 8.781 1 98.19 195 ASP A C 1
ATOM 1372 O O . ASP A 1 195 ? 4.043 -26.469 7.84 1 98.19 195 ASP A O 1
ATOM 1376 N N . ALA A 1 196 ? 5.582 -27.609 9.039 1 98.38 196 ALA A N 1
ATOM 1377 C CA . ALA A 1 196 ? 5.574 -28.812 8.203 1 98.38 196 ALA A CA 1
ATOM 1378 C C . ALA A 1 196 ? 4.188 -29.453 8.172 1 98.38 196 ALA A C 1
ATOM 1380 O O . ALA A 1 196 ? 3.732 -29.906 7.125 1 98.38 196 ALA A O 1
ATOM 1381 N N . ARG A 1 197 ? 3.553 -29.484 9.289 1 97.94 197 ARG A N 1
ATOM 1382 C CA . ARG A 1 197 ? 2.223 -30.078 9.375 1 97.94 197 ARG A CA 1
ATOM 1383 C C . ARG A 1 197 ? 1.229 -29.328 8.492 1 97.94 197 ARG A C 1
ATOM 1385 O O . ARG A 1 197 ? 0.445 -29.953 7.773 1 97.94 197 ARG A O 1
ATOM 1392 N N . THR A 1 198 ? 1.268 -28 8.57 1 98.31 198 THR A N 1
ATOM 1393 C CA . THR A 1 198 ? 0.383 -27.188 7.754 1 98.31 198 THR A CA 1
ATOM 1394 C C . THR A 1 198 ? 0.63 -27.438 6.27 1 98.31 198 THR A C 1
ATOM 1396 O O . THR A 1 198 ? -0.315 -27.531 5.484 1 98.31 198 THR A O 1
ATOM 1399 N N . VAL A 1 199 ? 1.897 -27.562 5.848 1 98.5 199 VAL A N 1
ATOM 1400 C CA . VAL A 1 199 ? 2.223 -27.859 4.453 1 98.5 199 VAL A CA 1
ATOM 1401 C C . VAL A 1 199 ? 1.577 -29.172 4.027 1 98.5 199 VAL A C 1
ATOM 1403 O O . VAL A 1 199 ? 0.955 -29.25 2.967 1 98.5 199 VAL A O 1
ATOM 1406 N N . GLN A 1 200 ? 1.681 -30.141 4.84 1 97.5 200 GLN A N 1
ATOM 1407 C CA . GLN A 1 200 ? 1.164 -31.469 4.516 1 97.5 200 GLN A CA 1
ATOM 1408 C C . GLN A 1 200 ? -0.36 -31.469 4.438 1 97.5 200 GLN A C 1
ATOM 1410 O O . GLN A 1 200 ? -0.946 -32.125 3.588 1 97.5 200 GLN A O 1
ATOM 1415 N N . GLU A 1 201 ? -0.991 -30.672 5.238 1 97 201 GLU A N 1
ATOM 1416 C CA . GLU A 1 201 ? -2.441 -30.734 5.387 1 97 201 GLU A CA 1
ATOM 1417 C C . GLU A 1 201 ? -3.141 -29.734 4.48 1 97 201 GLU A C 1
ATOM 1419 O O . GLU A 1 201 ? -4.258 -29.969 4.02 1 97 201 GLU A O 1
ATOM 1424 N N . ALA A 1 202 ? -2.43 -28.594 4.211 1 98.12 202 ALA A N 1
ATOM 1425 C CA . ALA A 1 202 ? -3.184 -27.484 3.643 1 98.12 202 ALA A CA 1
ATOM 1426 C C . ALA A 1 202 ? -2.561 -27 2.332 1 98.12 202 ALA A C 1
ATOM 1428 O O . ALA A 1 202 ? -3.008 -26.016 1.746 1 98.12 202 ALA A O 1
ATOM 1429 N N . CYS A 1 203 ? -1.526 -27.641 1.822 1 98.44 203 CYS A N 1
ATOM 1430 C CA . CYS A 1 203 ? -0.882 -27.234 0.58 1 98.44 203 CYS A CA 1
ATOM 1431 C C . CYS A 1 203 ? -0.989 -28.312 -0.478 1 98.44 203 CYS A C 1
ATOM 1433 O O . CYS A 1 203 ? -1.344 -29.453 -0.167 1 98.44 203 CYS A O 1
ATOM 1435 N N . ILE A 1 204 ? -0.766 -28 -1.73 1 98.25 204 ILE A N 1
ATOM 1436 C CA . ILE A 1 204 ? -0.844 -28.906 -2.869 1 98.25 204 ILE A CA 1
ATOM 1437 C C . ILE A 1 204 ? 0.518 -29.562 -3.104 1 98.25 204 ILE A C 1
ATOM 1439 O O . ILE A 1 204 ? 1.476 -28.891 -3.49 1 98.25 204 ILE A O 1
ATOM 1443 N N . PRO A 1 205 ? 0.664 -30.812 -2.932 1 97.5 205 PRO A N 1
ATOM 1444 C CA . PRO A 1 205 ? 1.978 -31.453 -3.057 1 97.5 205 PRO A CA 1
ATOM 1445 C C . PRO A 1 205 ? 2.373 -31.703 -4.508 1 97.5 205 PRO A C 1
ATOM 1447 O O . PRO A 1 205 ? 1.508 -31.953 -5.355 1 97.5 205 PRO A O 1
ATOM 1450 N N . GLY A 1 206 ? 3.652 -31.609 -4.824 1 97.38 206 GLY A N 1
ATOM 1451 C CA . GLY A 1 206 ? 4.238 -32.188 -6.031 1 97.38 206 GLY A CA 1
ATOM 1452 C C . GLY A 1 206 ? 4.082 -31.281 -7.246 1 97.38 206 GLY A C 1
ATOM 1453 O O . GLY A 1 206 ? 4.191 -31.75 -8.383 1 97.38 206 GLY A O 1
ATOM 1454 N N . THR A 1 207 ? 3.76 -30.031 -7.012 1 97.62 207 THR A N 1
ATOM 1455 C CA . THR A 1 207 ? 3.486 -29.156 -8.141 1 97.62 207 THR A CA 1
ATOM 1456 C C . THR A 1 207 ? 4.742 -28.953 -8.977 1 97.62 207 THR A C 1
ATOM 1458 O O . THR A 1 207 ? 4.672 -28.906 -10.211 1 97.62 207 THR A O 1
ATOM 1461 N N . LEU A 1 208 ? 5.895 -28.75 -8.32 1 98.19 208 LEU A N 1
ATOM 1462 C CA . LEU A 1 208 ? 7.152 -28.578 -9.031 1 98.19 208 LEU A CA 1
ATOM 1463 C C . LEU A 1 208 ? 7.496 -29.828 -9.836 1 98.19 208 LEU A C 1
ATOM 1465 O O . LEU A 1 208 ? 7.875 -29.734 -11.008 1 98.19 208 LEU A O 1
ATOM 1469 N N . SER A 1 209 ? 7.348 -30.938 -9.258 1 97.44 209 SER A N 1
ATOM 1470 C CA . SER A 1 209 ? 7.566 -32.219 -9.938 1 97.44 209 SER A CA 1
ATOM 1471 C C . SER A 1 209 ? 6.617 -32.375 -11.117 1 97.44 209 SER A C 1
ATOM 1473 O O . SER A 1 209 ? 7.016 -32.875 -12.18 1 97.44 209 SER A O 1
ATOM 1475 N N . ARG A 1 210 ? 5.383 -32 -10.93 1 96.44 210 ARG A N 1
ATOM 1476 C CA . ARG A 1 210 ? 4.406 -32.094 -12.016 1 96.44 210 ARG A CA 1
ATOM 1477 C C . ARG A 1 210 ? 4.824 -31.219 -13.195 1 96.44 210 ARG A C 1
ATOM 1479 O O . ARG A 1 210 ? 4.727 -31.641 -14.352 1 96.44 210 ARG A O 1
ATOM 1486 N N . ALA A 1 211 ? 5.266 -30 -12.906 1 97.25 211 ALA A N 1
ATOM 1487 C CA . ALA A 1 211 ? 5.734 -29.109 -13.961 1 97.25 211 ALA A CA 1
ATOM 1488 C C . ALA A 1 211 ? 6.898 -29.734 -14.727 1 97.25 211 ALA A C 1
ATOM 1490 O O . ALA A 1 211 ? 6.918 -29.703 -15.961 1 97.25 211 ALA A O 1
ATOM 1491 N N . TYR A 1 212 ? 7.852 -30.281 -13.992 1 97.25 212 TYR A N 1
ATOM 1492 C CA . TYR A 1 212 ? 9.008 -30.922 -14.602 1 97.25 212 TYR A CA 1
ATOM 1493 C C . TYR A 1 212 ? 8.586 -32.094 -15.508 1 97.25 212 TYR A C 1
ATOM 1495 O O . TYR A 1 212 ? 9.023 -32.188 -16.656 1 97.25 212 TYR A O 1
ATOM 1503 N N . GLU A 1 213 ? 7.684 -32.844 -15.023 1 94.88 213 GLU A N 1
ATOM 1504 C CA . GLU A 1 213 ? 7.223 -34.031 -15.773 1 94.88 213 GLU A CA 1
ATOM 1505 C C . GLU A 1 213 ? 6.465 -33.594 -17.031 1 94.88 213 GLU A C 1
ATOM 1507 O O . GLU A 1 213 ? 6.719 -34.125 -18.125 1 94.88 213 GLU A O 1
ATOM 1512 N N . LEU A 1 214 ? 5.539 -32.719 -16.859 1 94.75 214 LEU A N 1
ATOM 1513 C CA . LEU A 1 214 ? 4.812 -32.219 -18 1 94.75 214 LEU A CA 1
ATOM 1514 C C . LEU A 1 214 ? 5.773 -31.625 -19.047 1 94.75 214 LEU A C 1
ATOM 1516 O O . LEU A 1 214 ? 5.609 -31.859 -20.25 1 94.75 214 LEU A O 1
ATOM 1520 N N . GLY A 1 215 ? 6.738 -30.875 -18.547 1 95.19 215 GLY A N 1
ATOM 1521 C CA . GLY A 1 215 ? 7.695 -30.219 -19.422 1 95.19 215 GLY A CA 1
ATOM 1522 C C . GLY A 1 215 ? 8.516 -31.188 -20.25 1 95.19 215 GLY A C 1
ATOM 1523 O O . GLY A 1 215 ? 8.922 -30.875 -21.375 1 95.19 215 GLY A O 1
ATOM 1524 N N . GLN A 1 216 ? 8.781 -32.344 -19.719 1 90.44 216 GLN A N 1
ATOM 1525 C CA . GLN A 1 216 ? 9.516 -33.375 -20.453 1 90.44 216 GLN A CA 1
ATOM 1526 C C . GLN A 1 216 ? 8.727 -33.844 -21.656 1 90.44 216 GLN A C 1
ATOM 1528 O O . GLN A 1 216 ? 9.305 -34.25 -22.688 1 90.44 216 GLN A O 1
ATOM 1533 N N . HIS A 1 217 ? 7.48 -33.75 -21.578 1 85.69 217 HIS A N 1
ATOM 1534 C CA . HIS A 1 217 ? 6.613 -34.219 -22.641 1 85.69 217 HIS A CA 1
ATOM 1535 C C . HIS A 1 217 ? 6.309 -33.094 -23.641 1 85.69 217 HIS A C 1
ATOM 1537 O O . HIS A 1 217 ? 6.414 -33.312 -24.859 1 85.69 217 HIS A O 1
ATOM 1543 N N . VAL A 1 218 ? 6.039 -31.953 -23.172 1 86.31 218 VAL A N 1
ATOM 1544 C CA . VAL A 1 218 ? 5.504 -30.922 -24.047 1 86.31 218 VAL A CA 1
ATOM 1545 C C . VAL A 1 218 ? 6.648 -30.078 -24.609 1 86.31 218 VAL A C 1
ATOM 1547 O O . VAL A 1 218 ? 6.504 -29.438 -25.656 1 86.31 218 VAL A O 1
ATOM 1550 N N . GLY A 1 219 ? 7.73 -30.078 -24.016 1 78.25 219 GLY A N 1
ATOM 1551 C CA . GLY A 1 219 ? 8.836 -29.234 -24.438 1 78.25 219 GLY A CA 1
ATOM 1552 C C . GLY A 1 219 ? 9.531 -29.734 -25.688 1 78.25 219 GLY A C 1
ATOM 1553 O O . GLY A 1 219 ? 10.258 -28.984 -26.344 1 78.25 219 GLY A O 1
ATOM 1554 N N . THR A 1 220 ? 9.297 -30.906 -26.062 1 76.25 220 THR A N 1
ATOM 1555 C CA . THR A 1 220 ? 10.039 -31.5 -27.156 1 76.25 220 THR A CA 1
ATOM 1556 C C . THR A 1 220 ? 9.117 -31.781 -28.344 1 76.25 220 THR A C 1
ATOM 1558 O O . THR A 1 220 ? 9.578 -32.219 -29.406 1 76.25 220 THR A O 1
ATOM 1561 N N . LEU A 1 221 ? 7.918 -31.5 -27.984 1 72.81 221 LEU A N 1
ATOM 1562 C CA . LEU A 1 221 ? 6.957 -31.875 -29.016 1 72.81 221 LEU A CA 1
ATOM 1563 C C . LEU A 1 221 ? 6.523 -30.656 -29.828 1 72.81 221 LEU A C 1
ATOM 1565 O O . LEU A 1 221 ? 6.512 -29.531 -29.312 1 72.81 221 LEU A O 1
ATOM 1569 N N . GLY A 1 222 ? 6.238 -31.047 -31.047 1 74.88 222 GLY A N 1
ATOM 1570 C CA . GLY A 1 222 ? 5.895 -29.938 -31.922 1 74.88 222 GLY A CA 1
ATOM 1571 C C . GLY A 1 222 ? 4.426 -29.906 -32.312 1 74.88 222 GLY A C 1
ATOM 1572 O O . GLY A 1 222 ? 3.859 -28.828 -32.531 1 74.88 222 GLY A O 1
ATOM 1573 N N . SER A 1 223 ? 3.795 -31.125 -32.375 1 89.94 223 SER A N 1
ATOM 1574 C CA . SER A 1 223 ? 2.398 -31.094 -32.781 1 89.94 223 SER A CA 1
ATOM 1575 C C . SER A 1 223 ? 1.464 -30.969 -31.594 1 89.94 223 SER A C 1
ATOM 1577 O O . SER A 1 223 ? 1.702 -31.578 -30.547 1 89.94 223 SER A O 1
ATOM 1579 N N . TRP A 1 224 ? 0.391 -30.188 -31.781 1 91.94 224 TRP A N 1
ATOM 1580 C CA . TRP A 1 224 ? -0.559 -29.969 -30.688 1 91.94 224 TRP A CA 1
ATOM 1581 C C . TRP A 1 224 ? -1.201 -31.281 -30.266 1 91.94 224 TRP A C 1
ATOM 1583 O O . TRP A 1 224 ? -1.484 -31.484 -29.078 1 91.94 224 TRP A O 1
ATOM 1593 N N . ARG A 1 225 ? -1.377 -32.219 -31.172 1 93.44 225 ARG A N 1
ATOM 1594 C CA . ARG A 1 225 ? -1.979 -33.531 -30.859 1 93.44 225 ARG A CA 1
ATOM 1595 C C . ARG A 1 225 ? -1.057 -34.375 -29.984 1 93.44 225 ARG A C 1
ATOM 1597 O O . ARG A 1 225 ? -1.512 -35 -29.031 1 93.44 225 ARG A O 1
ATOM 1604 N N . GLU A 1 226 ? 0.159 -34.344 -30.344 1 92.5 226 GLU A N 1
ATOM 1605 C CA . GLU A 1 226 ? 1.137 -35.062 -29.531 1 92.5 226 GLU A CA 1
ATOM 1606 C C . GLU A 1 226 ? 1.24 -34.469 -28.125 1 92.5 226 GLU A C 1
ATOM 1608 O O . GLU A 1 226 ? 1.364 -35.219 -27.156 1 92.5 226 GLU A O 1
ATOM 1613 N N . ILE A 1 227 ? 1.223 -33.188 -28.062 1 92.69 227 ILE A N 1
ATOM 1614 C CA . ILE A 1 227 ? 1.258 -32.5 -26.781 1 92.69 227 ILE A CA 1
ATOM 1615 C C . ILE A 1 227 ? 0.049 -32.906 -25.938 1 92.69 227 ILE A C 1
ATOM 1617 O O . ILE A 1 227 ? 0.191 -33.281 -24.766 1 92.69 227 ILE A O 1
ATOM 1621 N N . ALA A 1 228 ? -1.117 -32.875 -26.531 1 92.56 228 ALA A N 1
ATOM 1622 C CA . ALA A 1 228 ? -2.348 -33.25 -25.844 1 92.56 228 ALA A CA 1
ATOM 1623 C C . ALA A 1 228 ? -2.289 -34.688 -25.328 1 92.56 228 ALA A C 1
ATOM 1625 O O . ALA A 1 228 ? -2.617 -34.938 -24.172 1 92.56 228 ALA A O 1
ATOM 1626 N N . GLU A 1 229 ? -1.858 -35.562 -26.188 1 90.81 229 GLU A N 1
ATOM 1627 C CA . GLU A 1 229 ? -1.798 -36.969 -25.844 1 90.81 229 GLU A CA 1
ATOM 1628 C C . GLU A 1 229 ? -0.778 -37.219 -24.734 1 90.81 229 GLU A C 1
ATOM 1630 O O . GLU A 1 229 ? -1.039 -38 -23.812 1 90.81 229 GLU A O 1
ATOM 1635 N N . SER A 1 230 ? 0.294 -36.562 -24.844 1 90.62 230 SER A N 1
ATOM 1636 C CA . SER A 1 230 ? 1.402 -36.844 -23.922 1 90.62 230 SER A CA 1
ATOM 1637 C C . SER A 1 230 ? 1.189 -36.156 -22.578 1 90.62 230 SER A C 1
ATOM 1639 O O . SER A 1 230 ? 1.797 -36.562 -21.578 1 90.62 230 SER A O 1
ATOM 1641 N N . SER A 1 231 ? 0.381 -35.125 -22.5 1 91.19 231 SER A N 1
ATOM 1642 C CA . SER A 1 231 ? 0.179 -34.344 -21.266 1 91.19 231 SER A CA 1
ATOM 1643 C C . SER A 1 231 ? -0.878 -35 -20.375 1 91.19 231 SER A C 1
ATOM 1645 O O . SER A 1 231 ? -1.054 -34.594 -19.234 1 91.19 231 SER A O 1
ATOM 1647 N N . GLY A 1 232 ? -1.56 -36 -20.938 1 88.06 232 GLY A N 1
ATOM 1648 C CA . GLY A 1 232 ? -2.65 -36.594 -20.188 1 88.06 232 GLY A CA 1
ATOM 1649 C C . GLY A 1 232 ? -3.91 -35.75 -20.188 1 88.06 232 GLY A C 1
ATOM 1650 O O . GLY A 1 232 ? -4.805 -35.969 -19.359 1 88.06 232 GLY A O 1
ATOM 1651 N N . GLY A 1 233 ? -3.977 -34.812 -21.078 1 93.25 233 GLY A N 1
ATOM 1652 C CA . GLY A 1 233 ? -5.148 -33.938 -21.156 1 93.25 233 GLY A CA 1
ATOM 1653 C C . GLY A 1 233 ? -6.203 -34.469 -22.125 1 93.25 233 GLY A C 1
ATOM 1654 O O . GLY A 1 233 ? -6.004 -35.5 -22.766 1 93.25 233 GLY A O 1
ATOM 1655 N N . ARG A 1 234 ? -7.312 -33.875 -22.047 1 95.81 234 ARG A N 1
ATOM 1656 C CA . ARG A 1 234 ? -8.43 -34.156 -22.953 1 95.81 234 ARG A CA 1
ATOM 1657 C C . ARG A 1 234 ? -8.695 -32.969 -23.859 1 95.81 234 ARG A C 1
ATOM 1659 O O . ARG A 1 234 ? -8.812 -31.828 -23.391 1 95.81 234 ARG A O 1
ATOM 1666 N N . VAL A 1 235 ? -8.805 -33.25 -25.125 1 96.25 235 VAL A N 1
ATOM 1667 C CA . VAL A 1 235 ? -9.164 -32.219 -26.094 1 96.25 235 VAL A CA 1
ATOM 1668 C C . VAL A 1 235 ? -10.68 -32 -26.078 1 96.25 235 VAL A C 1
ATOM 1670 O O . VAL A 1 235 ? -11.438 -32.938 -26.406 1 96.25 235 VAL A O 1
ATOM 1673 N N . MET A 1 236 ? -11.086 -30.828 -25.734 1 95.25 236 MET A N 1
ATOM 1674 C CA . MET A 1 236 ? -12.516 -30.531 -25.625 1 95.25 236 MET A CA 1
ATOM 1675 C C . MET A 1 236 ? -13.078 -30.094 -26.969 1 95.25 236 MET A C 1
ATOM 1677 O O . MET A 1 236 ? -14.289 -30.141 -27.188 1 95.25 236 MET A O 1
ATOM 1681 N N . GLY A 1 237 ? -12.227 -29.672 -27.875 1 94.88 237 GLY A N 1
ATOM 1682 C CA . GLY A 1 237 ? -12.594 -29.25 -29.219 1 94.88 237 GLY A CA 1
ATOM 1683 C C . GLY A 1 237 ? -11.539 -28.406 -29.891 1 94.88 237 GLY A C 1
ATOM 1684 O O . GLY A 1 237 ? -10.586 -27.969 -29.25 1 94.88 237 GLY A O 1
ATOM 1685 N N . THR A 1 238 ? -11.672 -28.344 -31.172 1 96.06 238 THR A N 1
ATOM 1686 C CA . THR A 1 238 ? -10.875 -27.406 -31.969 1 96.06 238 THR A CA 1
ATOM 1687 C C . THR A 1 238 ? -11.773 -26.422 -32.688 1 96.06 238 THR A C 1
ATOM 1689 O O . THR A 1 238 ? -12.938 -26.703 -32.969 1 96.06 238 THR A O 1
ATOM 1692 N N . GLY A 1 239 ? -11.211 -25.219 -32.906 1 96.12 239 GLY A N 1
ATOM 1693 C CA . GLY A 1 239 ? -12.008 -24.25 -33.625 1 96.12 239 GLY A CA 1
ATOM 1694 C C . GLY A 1 239 ? -11.25 -22.984 -33.969 1 96.12 239 GLY A C 1
ATOM 1695 O O . GLY A 1 239 ? -10.133 -22.781 -33.5 1 96.12 239 GLY A O 1
ATOM 1696 N N . ARG A 1 240 ? -11.906 -22.281 -34.844 1 97.06 240 ARG A N 1
ATOM 1697 C CA . ARG A 1 240 ? -11.391 -20.953 -35.188 1 97.06 240 ARG A CA 1
ATOM 1698 C C . ARG A 1 240 ? -11.93 -19.906 -34.219 1 97.06 240 ARG A C 1
ATOM 1700 O O . ARG A 1 240 ? -13.133 -19.875 -33.938 1 97.06 240 ARG A O 1
ATOM 1707 N N . VAL A 1 241 ? -11.039 -19.094 -33.656 1 98.31 241 VAL A N 1
ATOM 1708 C CA . VAL A 1 241 ? -11.461 -18 -32.781 1 98.31 241 VAL A CA 1
ATOM 1709 C C . VAL A 1 241 ? -12.289 -17 -33.594 1 98.31 241 VAL A C 1
ATOM 1711 O O . VAL A 1 241 ? -11.773 -16.328 -34.469 1 98.31 241 VAL A O 1
ATOM 1714 N N . ARG A 1 242 ? -13.492 -16.875 -33.25 1 97.62 242 ARG A N 1
ATOM 1715 C CA . ARG A 1 242 ? -14.398 -15.945 -33.938 1 97.62 242 ARG A CA 1
ATOM 1716 C C . ARG A 1 242 ? -14.359 -14.57 -33.281 1 97.62 242 ARG A C 1
ATOM 1718 O O . ARG A 1 242 ? -14.523 -13.547 -33.969 1 97.62 242 ARG A O 1
ATOM 1725 N N . ALA A 1 243 ? -14.219 -14.625 -31.953 1 97.19 243 ALA A N 1
ATOM 1726 C CA . ALA A 1 243 ? -14.211 -13.367 -31.219 1 97.19 243 ALA A CA 1
ATOM 1727 C C . ALA A 1 243 ? -13.492 -13.523 -29.875 1 97.19 243 ALA A C 1
ATOM 1729 O O . ALA A 1 243 ? -13.508 -14.602 -29.281 1 97.19 243 ALA A O 1
ATOM 1730 N N . VAL A 1 244 ? -12.82 -12.492 -29.5 1 97.25 244 VAL A N 1
ATOM 1731 C CA . VAL A 1 244 ? -12.281 -12.336 -28.156 1 97.25 244 VAL A CA 1
ATOM 1732 C C . VAL A 1 244 ? -12.844 -11.07 -27.516 1 97.25 244 VAL A C 1
ATOM 1734 O O . VAL A 1 244 ? -12.688 -9.969 -28.062 1 97.25 244 VAL A O 1
ATOM 1737 N N . ARG A 1 245 ? -13.492 -11.188 -26.406 1 94.69 245 ARG A N 1
ATOM 1738 C CA . ARG A 1 245 ? -14.031 -10.055 -25.672 1 94.69 245 ARG A CA 1
ATOM 1739 C C . ARG A 1 245 ? -13.273 -9.844 -24.359 1 94.69 245 ARG A C 1
ATOM 1741 O O . ARG A 1 245 ? -13.039 -10.797 -23.609 1 94.69 245 ARG A O 1
ATOM 1748 N N . ARG A 1 246 ? -12.859 -8.672 -24.078 1 92.38 246 ARG A N 1
ATOM 1749 C CA . ARG A 1 246 ? -12.117 -8.336 -22.875 1 92.38 246 ARG A CA 1
ATOM 1750 C C . ARG A 1 246 ? -12.789 -7.18 -22.125 1 92.38 246 ARG A C 1
ATOM 1752 O O . ARG A 1 246 ? -13.367 -6.289 -22.75 1 92.38 246 ARG A O 1
ATOM 1759 N N . SER A 1 247 ? -12.695 -7.293 -20.859 1 85.38 247 SER A N 1
ATOM 1760 C CA . SER A 1 247 ? -13.219 -6.199 -20.047 1 85.38 247 SER A CA 1
ATOM 1761 C C . SER A 1 247 ? -12.344 -4.957 -20.156 1 85.38 247 SER A C 1
ATOM 1763 O O . SER A 1 247 ? -11.172 -5.051 -20.547 1 85.38 247 SER A O 1
ATOM 1765 N N . ARG A 1 248 ? -12.922 -3.775 -19.812 1 67.94 248 ARG A N 1
ATOM 1766 C CA . ARG A 1 248 ? -12.203 -2.508 -19.859 1 67.94 248 ARG A CA 1
ATOM 1767 C C . ARG A 1 248 ? -11.086 -2.48 -18.812 1 67.94 248 ARG A C 1
ATOM 1769 O O . ARG A 1 248 ? -11.266 -2.969 -17.688 1 67.94 248 ARG A O 1
ATOM 1776 N N . PRO A 1 249 ? -9.883 -2.096 -19.266 1 58.38 249 PRO A N 1
ATOM 1777 C CA . PRO A 1 249 ? -8.664 -2.109 -18.453 1 58.38 249 PRO A CA 1
ATOM 1778 C C . PRO A 1 249 ? -8.875 -1.501 -17.062 1 58.38 249 PRO A C 1
ATOM 1780 O O . PRO A 1 249 ? -8.227 -1.907 -16.094 1 58.38 249 PRO A O 1
ATOM 1783 N N . ASN A 1 250 ? -9.656 -0.55 -16.906 1 54.94 250 ASN A N 1
ATOM 1784 C CA . ASN A 1 250 ? -9.688 0.246 -15.68 1 54.94 250 ASN A CA 1
ATOM 1785 C C . ASN A 1 250 ? -10.195 -0.568 -14.492 1 54.94 250 ASN A C 1
ATOM 1787 O O . ASN A 1 250 ? -10.172 -0.093 -13.359 1 54.94 250 ASN A O 1
ATOM 1791 N N . ALA A 1 251 ? -10.625 -1.797 -14.898 1 50.25 251 ALA A N 1
ATOM 1792 C CA . ALA A 1 251 ? -11.266 -2.512 -13.805 1 50.25 251 ALA A CA 1
ATOM 1793 C C . ALA A 1 251 ? -10.266 -3.4 -13.062 1 50.25 251 ALA A C 1
ATOM 1795 O O . ALA A 1 251 ? -10.586 -3.982 -12.031 1 50.25 251 ALA A O 1
ATOM 1796 N N . GLY A 1 252 ? -9.031 -3.334 -13.211 1 57.28 252 GLY A N 1
ATOM 1797 C CA . GLY A 1 252 ? -8 -4.098 -12.516 1 57.28 252 GLY A CA 1
ATOM 1798 C C . GLY A 1 252 ? -8 -5.57 -12.891 1 57.28 252 GLY A C 1
ATOM 1799 O O . GLY A 1 252 ? -6.973 -6.242 -12.781 1 57.28 252 GLY A O 1
ATOM 1800 N N . ASP A 1 253 ? -9.258 -6.02 -13.172 1 62.78 253 ASP A N 1
ATOM 1801 C CA . ASP A 1 253 ? -9.305 -7.438 -13.523 1 62.78 253 ASP A CA 1
ATOM 1802 C C . ASP A 1 253 ? -9.305 -7.629 -15.039 1 62.78 253 ASP A C 1
ATOM 1804 O O . ASP A 1 253 ? -9.859 -6.809 -15.773 1 62.78 253 ASP A O 1
ATOM 1808 N N . ARG A 1 254 ? -8.469 -8.484 -15.578 1 78.5 254 ARG A N 1
ATOM 1809 C CA . ARG A 1 254 ? -8.359 -8.805 -17 1 78.5 254 ARG A CA 1
ATOM 1810 C C . ARG A 1 254 ? -9.289 -9.953 -17.375 1 78.5 254 ARG A C 1
ATOM 1812 O O . ARG A 1 254 ? -8.836 -11.039 -17.75 1 78.5 254 ARG A O 1
ATOM 1819 N N . ARG A 1 255 ? -10.602 -9.633 -17.312 1 90.25 255 ARG A N 1
ATOM 1820 C CA . ARG A 1 255 ? -11.633 -10.625 -17.609 1 90.25 255 ARG A CA 1
ATOM 1821 C C . ARG A 1 255 ? -12.016 -10.602 -19.078 1 90.25 255 ARG A C 1
ATOM 1823 O O . ARG A 1 255 ? -11.922 -9.562 -19.734 1 90.25 255 ARG A O 1
ATOM 1830 N N . GLY A 1 256 ? -12.383 -11.797 -19.547 1 94.81 256 GLY A N 1
ATOM 1831 C CA . GLY A 1 256 ? -12.859 -11.898 -20.922 1 94.81 256 GLY A CA 1
ATOM 1832 C C . GLY A 1 256 ? -13.297 -13.297 -21.297 1 94.81 256 GLY A C 1
ATOM 1833 O O . GLY A 1 256 ? -13.445 -14.164 -20.438 1 94.81 256 GLY A O 1
ATOM 1834 N N . ASN A 1 257 ? -13.602 -13.438 -22.594 1 96.94 257 ASN A N 1
ATOM 1835 C CA . ASN A 1 257 ? -13.93 -14.758 -23.125 1 96.94 257 ASN A CA 1
ATOM 1836 C C . ASN A 1 257 ? -13.508 -14.898 -24.594 1 96.94 257 ASN A C 1
ATOM 1838 O O . ASN A 1 257 ? -13.344 -13.891 -25.297 1 96.94 257 ASN A O 1
ATOM 1842 N N . VAL A 1 258 ? -13.297 -16.062 -24.922 1 97.88 258 VAL A N 1
ATOM 1843 C CA . VAL A 1 258 ? -12.969 -16.469 -26.297 1 97.88 258 VAL A CA 1
ATOM 1844 C C . VAL A 1 258 ? -14.102 -17.312 -26.859 1 97.88 258 VAL A C 1
ATOM 1846 O O . VAL A 1 258 ? -14.547 -18.281 -26.234 1 97.88 258 VAL A O 1
ATOM 1849 N N . ILE A 1 259 ? -14.539 -16.984 -28.047 1 97.94 259 ILE A N 1
ATOM 1850 C CA . ILE A 1 259 ? -15.578 -17.734 -28.734 1 97.94 259 ILE A CA 1
ATOM 1851 C C . ILE A 1 259 ? -14.969 -18.469 -29.938 1 97.94 259 ILE A C 1
ATOM 1853 O O . ILE A 1 259 ? -14.43 -17.844 -30.844 1 97.94 259 ILE A O 1
ATOM 1857 N N . LEU A 1 260 ? -15.094 -19.75 -29.906 1 97.44 260 LEU A N 1
ATOM 1858 C CA . LEU A 1 260 ? -14.602 -20.609 -30.984 1 97.44 260 LEU A CA 1
ATOM 1859 C C . LEU A 1 260 ? -15.766 -21.203 -31.781 1 97.44 260 LEU A C 1
ATOM 1861 O O . LEU A 1 260 ? -16.781 -21.594 -31.203 1 97.44 260 LEU A O 1
ATOM 1865 N N . GLU A 1 261 ? -15.625 -21.172 -33.062 1 93.44 261 GLU A N 1
ATOM 1866 C CA . GLU A 1 261 ? -16.516 -21.938 -33.906 1 93.44 261 GLU A CA 1
ATOM 1867 C C . GLU A 1 261 ? -15.898 -23.266 -34.312 1 93.44 261 GLU A C 1
ATOM 1869 O O . GLU A 1 261 ? -14.789 -23.297 -34.844 1 93.44 261 GLU A O 1
ATOM 1874 N N . HIS A 1 262 ? -16.453 -24.188 -33.938 1 84.19 262 HIS A N 1
ATOM 1875 C CA . HIS A 1 262 ? -16.078 -25.578 -34.219 1 84.19 262 HIS A CA 1
ATOM 1876 C C . HIS A 1 262 ? -17.203 -26.312 -34.938 1 84.19 262 HIS A C 1
ATOM 1878 O O . HIS A 1 262 ? -18.203 -26.703 -34.344 1 84.19 262 HIS A O 1
ATOM 1884 N N . ASP A 1 263 ? -16.906 -26.625 -36.125 1 83.31 263 ASP A N 1
ATOM 1885 C CA . ASP A 1 263 ? -17.969 -27.266 -36.906 1 83.31 263 ASP A CA 1
ATOM 1886 C C . ASP A 1 263 ? -19.312 -26.578 -36.656 1 83.31 263 ASP A C 1
ATOM 1888 O O . ASP A 1 263 ? -19.453 -25.375 -36.875 1 83.31 263 ASP A O 1
ATOM 1892 N N . SER A 1 264 ? -20.266 -27.438 -35.969 1 84.5 264 SER A N 1
ATOM 1893 C CA . SER A 1 264 ? -21.594 -26.875 -35.75 1 84.5 264 SER A CA 1
ATOM 1894 C C . SER A 1 264 ? -21.75 -26.406 -34.312 1 84.5 264 SER A C 1
ATOM 1896 O O . SER A 1 264 ? -22.797 -25.875 -33.938 1 84.5 264 SER A O 1
ATOM 1898 N N . ALA A 1 265 ? -20.719 -26.531 -33.594 1 90.44 265 ALA A N 1
ATOM 1899 C CA . ALA A 1 265 ? -20.812 -26.156 -32.188 1 90.44 265 ALA A CA 1
ATOM 1900 C C . ALA A 1 265 ? -20.047 -24.875 -31.891 1 90.44 265 ALA A C 1
ATOM 1902 O O . ALA A 1 265 ? -19.172 -24.484 -32.656 1 90.44 265 ALA A O 1
ATOM 1903 N N . VAL A 1 266 ? -20.547 -24.203 -30.891 1 95.69 266 VAL A N 1
ATOM 1904 C CA . VAL A 1 266 ? -19.859 -23.016 -30.391 1 95.69 266 VAL A CA 1
ATOM 1905 C C . VAL A 1 266 ? -19.234 -23.312 -29.031 1 95.69 266 VAL A C 1
ATOM 1907 O O . VAL A 1 266 ? -19.906 -23.781 -28.125 1 95.69 266 VAL A O 1
ATOM 1910 N N . ILE A 1 267 ? -17.953 -23.078 -28.938 1 97.62 267 ILE A N 1
ATOM 1911 C CA . ILE A 1 267 ? -17.234 -23.266 -27.688 1 97.62 267 ILE A CA 1
ATOM 1912 C C . ILE A 1 267 ? -16.859 -21.906 -27.094 1 97.62 267 ILE A C 1
ATOM 1914 O O . ILE A 1 267 ? -16.344 -21.031 -27.812 1 97.62 267 ILE A O 1
ATOM 1918 N N . ARG A 1 268 ? -17.203 -21.688 -25.859 1 97.88 268 ARG A N 1
ATOM 1919 C CA . ARG A 1 268 ? -16.859 -20.469 -25.141 1 97.88 268 ARG A CA 1
ATOM 1920 C C . ARG A 1 268 ? -15.883 -20.75 -24.016 1 97.88 268 ARG A C 1
ATOM 1922 O O . ARG A 1 268 ? -16.125 -21.625 -23.188 1 97.88 268 ARG A O 1
ATOM 1929 N N . VAL A 1 269 ? -14.758 -20.062 -24 1 98.44 269 VAL A N 1
ATOM 1930 C CA . VAL A 1 269 ? -13.758 -20.172 -22.938 1 98.44 269 VAL A CA 1
ATOM 1931 C C . VAL A 1 269 ? -13.688 -18.859 -22.172 1 98.44 269 VAL A C 1
ATOM 1933 O O . VAL A 1 269 ? -13.336 -17.812 -22.719 1 98.44 269 VAL A O 1
ATOM 1936 N N . GLU A 1 270 ? -14.008 -18.891 -20.875 1 97.88 270 GLU A N 1
ATOM 1937 C CA . GLU A 1 270 ? -13.922 -17.719 -20.031 1 97.88 270 GLU A CA 1
ATOM 1938 C C . GLU A 1 270 ? -12.531 -17.594 -19.391 1 97.88 270 GLU A C 1
ATOM 1940 O O . GLU A 1 270 ? -11.883 -18.609 -19.109 1 97.88 270 GLU A O 1
ATOM 1945 N N . PHE A 1 271 ? -12.141 -16.312 -19.281 1 96.81 271 PHE A N 1
ATOM 1946 C CA . PHE A 1 271 ? -10.844 -16.109 -18.625 1 96.81 271 PHE A CA 1
ATOM 1947 C C . PHE A 1 271 ? -10.844 -14.828 -17.812 1 96.81 271 PHE A C 1
ATOM 1949 O O . PHE A 1 271 ? -11.68 -13.953 -18.031 1 96.81 271 PHE A O 1
ATOM 1956 N N . GLU A 1 272 ? -10.094 -14.734 -16.906 1 92.94 272 GLU A N 1
ATOM 1957 C CA . GLU A 1 272 ? -9.578 -13.508 -16.312 1 92.94 272 GLU A CA 1
ATOM 1958 C C . GLU A 1 272 ? -8.078 -13.359 -16.531 1 92.94 272 GLU A C 1
ATOM 1960 O O . GLU A 1 272 ? -7.641 -13.117 -17.656 1 92.94 272 GLU A O 1
ATOM 1965 N N . SER A 1 273 ? -7.195 -13.594 -15.977 1 91.5 273 SER A N 1
ATOM 1966 C CA . SER A 1 273 ? -5.762 -13.703 -16.219 1 91.5 273 SER A CA 1
ATOM 1967 C C . SER A 1 273 ? -5.379 -15.117 -16.656 1 91.5 273 SER A C 1
ATOM 1969 O O . SER A 1 273 ? -4.348 -15.312 -17.297 1 91.5 273 SER A O 1
ATOM 1971 N N . GLU A 1 274 ? -6.125 -16.031 -16.297 1 96.44 274 GLU A N 1
ATOM 1972 C CA . GLU A 1 274 ? -6.004 -17.438 -16.688 1 96.44 274 GLU A CA 1
ATOM 1973 C C . GLU A 1 274 ? -7.309 -17.953 -17.281 1 96.44 274 GLU A C 1
ATOM 1975 O O . GLU A 1 274 ? -8.391 -17.469 -16.938 1 96.44 274 GLU A O 1
ATOM 1980 N N . PHE A 1 275 ? -7.219 -18.922 -18.203 1 98.19 275 PHE A N 1
ATOM 1981 C CA . PHE A 1 275 ? -8.414 -19.625 -18.656 1 98.19 275 PHE A CA 1
ATOM 1982 C C . PHE A 1 275 ? -9.07 -20.375 -17.516 1 98.19 275 PHE A C 1
ATOM 1984 O O . PHE A 1 275 ? -8.383 -21.031 -16.719 1 98.19 275 PHE A O 1
ATOM 1991 N N . LEU A 1 276 ? -10.43 -20.328 -17.484 1 98.19 276 LEU A N 1
ATOM 1992 C CA . LEU A 1 276 ? -11.117 -20.797 -16.281 1 98.19 276 LEU A CA 1
ATOM 1993 C C . LEU A 1 276 ? -12.148 -21.859 -16.625 1 98.19 276 LEU A C 1
ATOM 1995 O O . LEU A 1 276 ? -12.266 -22.859 -15.922 1 98.19 276 LEU A O 1
ATOM 1999 N N . THR A 1 277 ? -12.938 -21.609 -17.688 1 98.5 277 THR A N 1
ATOM 2000 C CA . THR A 1 277 ? -14.031 -22.531 -17.969 1 98.5 277 THR A CA 1
ATOM 2001 C C . THR A 1 277 ? -14.164 -22.781 -19.469 1 98.5 277 THR A C 1
ATOM 2003 O O . THR A 1 277 ? -13.695 -21.984 -20.281 1 98.5 277 THR A O 1
ATOM 2006 N N . VAL A 1 278 ? -14.781 -23.891 -19.797 1 98.31 278 VAL A N 1
ATOM 2007 C CA . VAL A 1 278 ? -15.133 -24.266 -21.156 1 98.31 278 VAL A CA 1
ATOM 2008 C C . VAL A 1 278 ? -16.609 -24.656 -21.234 1 98.31 278 VAL A C 1
ATOM 2010 O O . VAL A 1 278 ? -17.062 -25.516 -20.484 1 98.31 278 VAL A O 1
ATOM 2013 N N . ALA A 1 279 ? -17.281 -23.969 -22.078 1 97.81 279 ALA A N 1
ATOM 2014 C CA . ALA A 1 279 ? -18.672 -24.312 -22.344 1 97.81 279 ALA A CA 1
ATOM 2015 C C . ALA A 1 279 ? -18.859 -24.656 -23.828 1 97.81 279 ALA A C 1
ATOM 2017 O O . ALA A 1 279 ? -18.312 -24 -24.703 1 97.81 279 ALA A O 1
ATOM 2018 N N . SER A 1 280 ? -19.562 -25.734 -24.078 1 96.5 280 SER A N 1
ATOM 2019 C CA . SER A 1 280 ? -19.953 -26.141 -25.422 1 96.5 280 SER A CA 1
ATOM 2020 C C . SER A 1 280 ? -21.453 -26.031 -25.625 1 96.5 280 SER A C 1
ATOM 2022 O O . SER A 1 280 ? -22.234 -26.734 -24.969 1 96.5 280 SER A O 1
ATOM 2024 N N . ASP A 1 281 ? -21.891 -25.156 -26.578 1 95.88 281 ASP A N 1
ATOM 2025 C CA . ASP A 1 281 ? -23.297 -24.906 -26.859 1 95.88 281 ASP A CA 1
ATOM 2026 C C . ASP A 1 281 ? -24.078 -24.641 -25.562 1 95.88 281 ASP A C 1
ATOM 2028 O O . ASP A 1 281 ? -25.125 -25.25 -25.344 1 95.88 281 ASP A O 1
ATOM 2032 N N . GLY A 1 282 ? -23.422 -23.906 -24.734 1 93.62 282 GLY A N 1
ATOM 2033 C CA . GLY A 1 282 ? -24.078 -23.453 -23.516 1 93.62 282 GLY A CA 1
ATOM 2034 C C . GLY A 1 282 ? -23.906 -24.406 -22.344 1 93.62 282 GLY A C 1
ATOM 2035 O O . GLY A 1 282 ? -24.188 -24.047 -21.203 1 93.62 282 GLY A O 1
ATOM 2036 N N . GLU A 1 283 ? -23.453 -25.562 -22.625 1 96.19 283 GLU A N 1
ATOM 2037 C CA . GLU A 1 283 ? -23.234 -26.531 -21.562 1 96.19 283 GLU A CA 1
ATOM 2038 C C . GLU A 1 283 ? -21.812 -26.453 -21.016 1 96.19 283 GLU A C 1
ATOM 2040 O O . GLU A 1 283 ? -20.844 -26.547 -21.781 1 96.19 283 GLU A O 1
ATOM 2045 N N . MET A 1 284 ? -21.672 -26.281 -19.688 1 97.75 284 MET A N 1
ATOM 2046 C CA . MET A 1 284 ? -20.359 -26.25 -19.047 1 97.75 284 MET A CA 1
ATOM 2047 C C . MET A 1 284 ? -19.719 -27.641 -19.062 1 97.75 284 MET A C 1
ATOM 2049 O O . MET A 1 284 ? -20.281 -28.594 -18.531 1 97.75 284 MET A O 1
ATOM 2053 N N . ILE A 1 285 ? -18.531 -27.75 -19.641 1 97.06 285 ILE A N 1
ATOM 2054 C CA . ILE A 1 285 ? -17.969 -29.078 -19.812 1 97.06 285 ILE A CA 1
ATOM 2055 C C . ILE A 1 285 ? -16.641 -29.188 -19.062 1 97.06 285 ILE A C 1
ATOM 2057 O O . ILE A 1 285 ? -16.125 -30.281 -18.859 1 97.06 285 ILE A O 1
ATOM 2061 N N . ALA A 1 286 ? -16.078 -28.062 -18.656 1 98.06 286 ALA A N 1
ATOM 2062 C CA . ALA A 1 286 ? -14.867 -28.047 -17.844 1 98.06 286 ALA A CA 1
ATOM 2063 C C . ALA A 1 286 ? -14.734 -26.719 -17.078 1 98.06 286 ALA A C 1
ATOM 2065 O O . ALA A 1 286 ? -15.148 -25.672 -17.578 1 98.06 286 ALA A O 1
ATOM 2066 N N . THR A 1 287 ? -14.195 -26.781 -15.906 1 98.25 287 THR A N 1
ATOM 2067 C CA . THR A 1 287 ? -13.992 -25.562 -15.117 1 98.25 287 THR A CA 1
ATOM 2068 C C . THR A 1 287 ? -12.703 -25.672 -14.305 1 98.25 287 THR A C 1
ATOM 2070 O O . THR A 1 287 ? -12.18 -26.766 -14.094 1 98.25 287 THR A O 1
ATOM 2073 N N . CYS A 1 288 ? -12.195 -24.562 -13.875 1 97.75 288 CYS A N 1
ATOM 2074 C CA . CYS A 1 288 ? -11.211 -24.531 -12.805 1 97.75 288 CYS A CA 1
ATOM 2075 C C . CYS A 1 288 ? -11.727 -25.234 -11.562 1 97.75 288 CYS A C 1
ATOM 2077 O O . CYS A 1 288 ? -12.93 -25.266 -11.305 1 97.75 288 CYS A O 1
ATOM 2079 N N . PRO A 1 289 ? -10.836 -25.891 -10.844 1 97.75 289 PRO A N 1
ATOM 2080 C CA . PRO A 1 289 ? -9.383 -25.75 -10.859 1 97.75 289 PRO A CA 1
ATOM 2081 C C . PRO A 1 289 ? -8.711 -26.719 -11.836 1 97.75 289 PRO A C 1
ATOM 2083 O O . PRO A 1 289 ? -7.492 -26.906 -11.781 1 97.75 289 PRO A O 1
ATOM 2086 N N . ASP A 1 290 ? -9.461 -27.375 -12.742 1 98.12 290 ASP A N 1
ATOM 2087 C CA . ASP A 1 290 ? -8.789 -28.078 -13.836 1 98.12 290 ASP A CA 1
ATOM 2088 C C . ASP A 1 290 ? -7.938 -27.125 -14.672 1 98.12 290 ASP A C 1
ATOM 2090 O O . ASP A 1 290 ? -8.133 -25.906 -14.617 1 98.12 290 ASP A O 1
ATOM 2094 N N . ILE A 1 291 ? -6.969 -27.641 -15.336 1 98.12 291 ILE A N 1
ATOM 2095 C CA . ILE A 1 291 ? -6.031 -26.859 -16.125 1 98.12 291 ILE A CA 1
ATOM 2096 C C . ILE A 1 291 ? -6.578 -26.672 -17.547 1 98.12 291 ILE A C 1
ATOM 2098 O O . ILE A 1 291 ? -6.516 -27.578 -18.375 1 98.12 291 ILE A O 1
ATOM 2102 N N . VAL A 1 292 ? -7.145 -25.562 -17.812 1 98.25 292 VAL A N 1
ATOM 2103 C CA . VAL A 1 292 ? -7.668 -25.219 -19.125 1 98.25 292 VAL A CA 1
ATOM 2104 C C . VAL A 1 292 ? -6.602 -24.484 -19.938 1 98.25 292 VAL A C 1
ATOM 2106 O O . VAL A 1 292 ? -6.055 -23.469 -19.469 1 98.25 292 VAL A O 1
ATOM 2109 N N . THR A 1 293 ? -6.258 -24.969 -21.094 1 97.94 293 THR A N 1
ATOM 2110 C CA . THR A 1 293 ? -5.258 -24.328 -21.938 1 97.94 293 THR A CA 1
ATOM 2111 C C . THR A 1 293 ? -5.703 -24.328 -23.391 1 97.94 293 THR A C 1
ATOM 2113 O O . THR A 1 293 ? -6.609 -25.078 -23.766 1 97.94 293 THR A O 1
ATOM 2116 N N . LEU A 1 294 ? -5.152 -23.484 -24.141 1 98.25 294 LEU A N 1
ATOM 2117 C CA . LEU A 1 294 ? -5.34 -23.438 -25.594 1 98.25 294 LEU A CA 1
ATOM 2118 C C . LEU A 1 294 ? -4.027 -23.703 -26.312 1 98.25 294 LEU A C 1
ATOM 2120 O O . LEU A 1 294 ? -2.969 -23.234 -25.891 1 98.25 294 LEU A O 1
ATOM 2124 N N . LEU A 1 295 ? -4.109 -24.438 -27.375 1 97 295 LEU A N 1
ATOM 2125 C CA . LEU A 1 295 ? -2.971 -24.703 -28.25 1 97 295 LEU A CA 1
ATOM 2126 C C . LEU A 1 295 ? -3.24 -24.203 -29.656 1 97 295 LEU A C 1
ATOM 2128 O O . LEU A 1 295 ? -4.328 -24.406 -30.203 1 97 295 LEU A O 1
ATOM 2132 N N . ASP A 1 296 ? -2.287 -23.516 -30.156 1 96.44 296 ASP A N 1
ATOM 2133 C CA . ASP A 1 296 ? -2.354 -23.172 -31.578 1 96.44 296 ASP A CA 1
ATOM 2134 C C . ASP A 1 296 ? -2.258 -24.422 -32.438 1 96.44 296 ASP A C 1
ATOM 2136 O O . ASP A 1 296 ? -1.286 -25.188 -32.344 1 96.44 296 ASP A O 1
ATOM 2140 N N . VAL A 1 297 ? -3.184 -24.625 -33.281 1 95 297 VAL A N 1
ATOM 2141 C CA . VAL A 1 297 ? -3.279 -25.859 -34.062 1 95 297 VAL A CA 1
ATOM 2142 C C . VAL A 1 297 ? -2.152 -25.906 -35.094 1 95 297 VAL A C 1
ATOM 2144 O O . VAL A 1 297 ? -1.691 -27 -35.438 1 95 297 VAL A O 1
ATOM 2147 N N . ARG A 1 298 ? -1.652 -24.781 -35.531 1 93.44 298 ARG A N 1
ATOM 2148 C CA . ARG A 1 298 ? -0.629 -24.719 -36.562 1 93.44 298 ARG A CA 1
ATOM 2149 C C . ARG A 1 298 ? 0.764 -24.906 -35.969 1 93.44 298 ARG A C 1
ATOM 2151 O O . ARG A 1 298 ? 1.595 -25.625 -36.531 1 93.44 298 ARG A O 1
ATOM 2158 N N . THR A 1 299 ? 0.965 -24.344 -34.812 1 92.12 299 THR A N 1
ATOM 2159 C CA . THR A 1 299 ? 2.328 -24.297 -34.281 1 92.12 299 THR A CA 1
ATOM 2160 C C . THR A 1 299 ? 2.498 -25.234 -33.094 1 92.12 299 THR A C 1
ATOM 2162 O O . THR A 1 299 ? 3.623 -25.578 -32.719 1 92.12 299 THR A O 1
ATOM 2165 N N . GLY A 1 300 ? 1.407 -25.594 -32.531 1 93.69 300 GLY A N 1
ATOM 2166 C CA . GLY A 1 300 ? 1.463 -26.406 -31.312 1 93.69 300 GLY A CA 1
ATOM 2167 C C . GLY A 1 300 ? 1.763 -25.594 -30.062 1 93.69 300 GLY A C 1
ATOM 2168 O O . GLY A 1 300 ? 1.789 -26.125 -28.969 1 93.69 300 GLY A O 1
ATOM 2169 N N . ALA A 1 301 ? 1.979 -24.297 -30.234 1 93.69 301 ALA A N 1
ATOM 2170 C CA . ALA A 1 301 ? 2.338 -23.438 -29.109 1 93.69 301 ALA A CA 1
ATOM 2171 C C . ALA A 1 301 ? 1.129 -23.172 -28.219 1 93.69 301 ALA A C 1
ATOM 2173 O O . ALA A 1 301 ? 0.01 -23.016 -28.719 1 93.69 301 ALA A O 1
ATOM 2174 N N . PHE A 1 302 ? 1.393 -23.172 -26.953 1 96.06 302 PHE A N 1
ATOM 2175 C CA . PHE A 1 302 ? 0.347 -22.734 -26.031 1 96.06 302 PHE A CA 1
ATOM 2176 C C . PHE A 1 302 ? 0.009 -21.266 -26.25 1 96.06 302 PHE A C 1
ATOM 2178 O O . PHE A 1 302 ? 0.9 -20.438 -26.484 1 96.06 302 PHE A O 1
ATOM 2185 N N . VAL A 1 303 ? -1.287 -20.922 -26.172 1 97.06 303 VAL A N 1
ATOM 2186 C CA . VAL A 1 303 ? -1.806 -19.578 -26.406 1 97.06 303 VAL A CA 1
ATOM 2187 C C . VAL A 1 303 ? -2.193 -18.938 -25.062 1 97.06 303 VAL A C 1
ATOM 2189 O O . VAL A 1 303 ? -2.828 -19.578 -24.219 1 97.06 303 VAL A O 1
ATOM 2192 N N . SER A 1 304 ? -1.803 -17.688 -24.844 1 96.31 304 SER A N 1
ATOM 2193 C CA . SER A 1 304 ? -2.115 -17 -23.594 1 96.31 304 SER A CA 1
ATOM 2194 C C . SER A 1 304 ? -3.398 -16.188 -23.719 1 96.31 304 SER A C 1
ATOM 2196 O O . SER A 1 304 ? -3.869 -15.93 -24.828 1 96.31 304 SER A O 1
ATOM 2198 N N . CYS A 1 305 ? -3.953 -15.82 -22.562 1 95.25 305 CYS A N 1
ATOM 2199 C CA . CYS A 1 305 ? -5.129 -14.961 -22.516 1 95.25 305 CYS A CA 1
ATOM 2200 C C . CYS A 1 305 ? -4.855 -13.625 -23.203 1 95.25 305 CYS A C 1
ATOM 2202 O O . CYS A 1 305 ? -5.762 -13.023 -23.781 1 95.25 305 CYS A O 1
ATOM 2204 N N . GLU A 1 306 ? -3.621 -13.227 -23.188 1 91.25 306 GLU A N 1
ATOM 2205 C CA 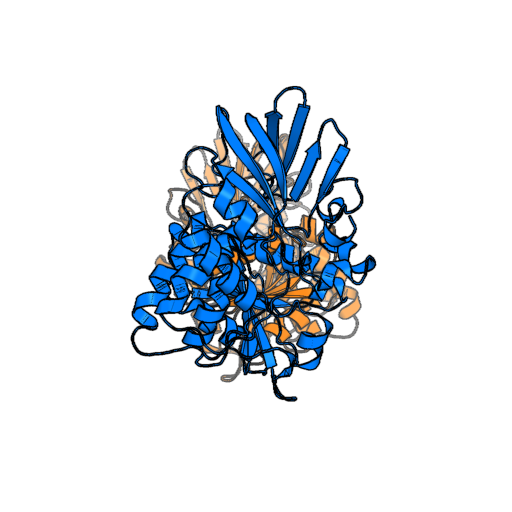. GLU A 1 306 ? -3.244 -11.938 -23.75 1 91.25 306 GLU A CA 1
ATOM 2206 C C . GLU A 1 306 ? -3.033 -12.031 -25.25 1 91.25 306 GLU A C 1
ATOM 2208 O O . GLU A 1 306 ? -3.285 -11.07 -25.984 1 91.25 306 GLU A O 1
ATOM 2213 N N . SER A 1 307 ? -2.648 -13.172 -25.734 1 94 307 SER A N 1
ATOM 2214 C CA . SER A 1 307 ? -2.197 -13.273 -27.125 1 94 307 SER A CA 1
ATOM 2215 C C . SER A 1 307 ? -3.287 -13.844 -28.016 1 94 307 SER A C 1
ATOM 2217 O O . SER A 1 307 ? -3.203 -13.75 -29.25 1 94 307 SER A O 1
ATOM 2219 N N . VAL A 1 308 ? -4.289 -14.508 -27.453 1 97.31 308 VAL A N 1
ATOM 2220 C CA . VAL A 1 308 ? -5.355 -15.109 -28.25 1 97.31 308 VAL A CA 1
ATOM 2221 C C . VAL A 1 308 ? -6.082 -14.023 -29.031 1 97.31 308 VAL A C 1
ATOM 2223 O O . VAL A 1 308 ? -6.344 -12.938 -28.516 1 97.31 308 VAL A O 1
ATOM 2226 N N . HIS A 1 309 ? -6.312 -14.32 -30.328 1 97 309 HIS A N 1
ATOM 2227 C CA . HIS A 1 309 ? -6.93 -13.312 -31.188 1 97 309 HIS A CA 1
ATOM 2228 C C . HIS A 1 309 ? -7.824 -13.961 -32.219 1 97 309 HIS A C 1
ATOM 2230 O O . HIS A 1 309 ? -7.711 -15.156 -32.5 1 97 309 HIS A O 1
ATOM 2236 N N . GLN A 1 310 ? -8.648 -13.07 -32.781 1 97.19 310 GLN A N 1
ATOM 2237 C CA . GLN A 1 310 ? -9.586 -13.508 -33.812 1 97.19 310 GLN A CA 1
ATOM 2238 C C . GLN A 1 310 ? -8.852 -14.086 -35 1 97.19 310 GLN A C 1
ATOM 2240 O O . GLN A 1 310 ? -7.836 -13.539 -35.438 1 97.19 310 GLN A O 1
ATOM 2245 N N . GLY A 1 311 ? -9.352 -15.156 -35.531 1 96.94 311 GLY A N 1
ATOM 2246 C CA . GLY A 1 311 ? -8.805 -15.766 -36.75 1 96.94 311 GLY A CA 1
ATOM 2247 C C . GLY A 1 311 ? -7.836 -16.906 -36.438 1 96.94 311 GLY A C 1
ATOM 2248 O O . GLY A 1 311 ? -7.488 -17.672 -37.344 1 96.94 311 GLY A O 1
ATOM 2249 N N . GLN A 1 312 ? -7.496 -17.031 -35.219 1 97.25 312 GLN A N 1
ATOM 2250 C CA . GLN A 1 312 ? -6.574 -18.094 -34.812 1 97.25 312 GLN A CA 1
ATOM 2251 C C . GLN A 1 312 ? -7.285 -19.438 -34.719 1 97.25 312 GLN A C 1
ATOM 2253 O O . GLN A 1 312 ? -8.422 -19.516 -34.25 1 97.25 312 GLN A O 1
ATOM 2258 N N . ASP A 1 313 ? -6.633 -20.484 -35.219 1 97.5 313 ASP A N 1
ATOM 2259 C CA . ASP A 1 313 ? -7.129 -21.844 -35.031 1 97.5 313 ASP A CA 1
ATOM 2260 C C . ASP A 1 313 ? -6.512 -22.453 -33.781 1 97.5 313 ASP A C 1
ATOM 2262 O O . ASP A 1 313 ? -5.293 -22.609 -33.688 1 97.5 313 ASP A O 1
ATOM 2266 N N . VAL A 1 314 ? -7.402 -22.906 -32.844 1 98.19 314 VAL A N 1
ATOM 2267 C CA . VAL A 1 314 ? -6.863 -23.375 -31.562 1 98.19 314 VAL A CA 1
ATOM 2268 C C . VAL A 1 314 ? -7.559 -24.688 -31.156 1 98.19 314 VAL A C 1
ATOM 2270 O O . VAL A 1 314 ? -8.656 -24.984 -31.641 1 98.19 314 VAL A O 1
ATOM 2273 N N . ALA A 1 315 ? -6.875 -25.469 -30.391 1 97.38 315 ALA A N 1
ATOM 2274 C CA . ALA A 1 315 ? -7.43 -26.625 -29.672 1 97.38 315 ALA A CA 1
ATOM 2275 C C . ALA A 1 315 ? -7.59 -26.312 -28.188 1 97.38 315 ALA A C 1
ATOM 2277 O O . ALA A 1 315 ? -6.715 -25.688 -27.578 1 97.38 315 ALA A O 1
ATOM 2278 N N . VAL A 1 316 ? -8.742 -26.688 -27.625 1 97.94 316 VAL A N 1
ATOM 2279 C CA . VAL A 1 316 ? -8.984 -26.547 -26.203 1 97.94 316 VAL A CA 1
ATOM 2280 C C . VAL A 1 316 ? -8.562 -27.828 -25.469 1 97.94 316 VAL A C 1
ATOM 2282 O O . VAL A 1 316 ? -9.156 -28.891 -25.688 1 97.94 316 VAL A O 1
ATOM 2285 N N . LEU A 1 317 ? -7.535 -27.703 -24.719 1 97.44 317 LEU A N 1
ATOM 2286 C CA . LEU A 1 317 ? -7 -28.828 -23.969 1 97.44 317 LEU A CA 1
ATOM 2287 C C . LEU A 1 317 ? -7.242 -28.641 -22.469 1 97.44 317 LEU A C 1
ATOM 2289 O O . LEU A 1 317 ? -6.973 -27.562 -21.922 1 97.44 317 LEU A O 1
ATOM 2293 N N . VAL A 1 318 ? -7.781 -29.672 -21.797 1 98 318 VAL A N 1
ATOM 2294 C CA . VAL A 1 318 ? -8.031 -29.625 -20.359 1 98 318 VAL A CA 1
ATOM 2295 C C . VAL A 1 318 ? -7.297 -30.781 -19.672 1 98 318 VAL A C 1
ATOM 2297 O O . VAL A 1 318 ? -7.367 -31.922 -20.125 1 98 318 VAL A O 1
ATOM 2300 N N . LEU A 1 319 ? -6.508 -30.484 -18.719 1 96.94 319 LEU A N 1
ATOM 2301 C CA . LEU A 1 319 ? -5.867 -31.469 -17.859 1 96.94 319 LEU A CA 1
ATOM 2302 C C . LEU A 1 319 ? -6.496 -31.469 -16.469 1 96.94 319 LEU A C 1
ATOM 2304 O O . LEU A 1 319 ? -7.055 -30.453 -16.047 1 96.94 319 LEU A O 1
ATOM 2308 N N . PRO A 1 320 ? -6.453 -32.625 -15.766 1 96 320 PRO A N 1
ATOM 2309 C CA . PRO A 1 320 ? -6.969 -32.625 -14.391 1 96 320 PRO A CA 1
ATOM 2310 C C . PRO A 1 320 ? -6.238 -31.641 -13.484 1 96 320 PRO A C 1
ATOM 2312 O O . PRO A 1 320 ? -5.023 -31.484 -13.594 1 96 320 PRO A O 1
ATOM 2315 N N . GLY A 1 321 ? -7.012 -30.953 -12.656 1 96.06 321 GLY A N 1
ATOM 2316 C CA . GLY A 1 321 ? -6.418 -30.109 -11.625 1 96.06 321 GLY A CA 1
ATOM 2317 C C . GLY A 1 321 ? -5.848 -30.906 -10.469 1 96.06 321 GLY A C 1
ATOM 2318 O O . GLY A 1 321 ? -5.918 -32.156 -10.461 1 96.06 321 GLY A O 1
ATOM 2319 N N . PRO A 1 322 ? -5.27 -30.188 -9.508 1 95.25 322 PRO A N 1
ATOM 2320 C CA . PRO A 1 322 ? -4.734 -30.891 -8.344 1 95.25 322 PRO A CA 1
ATOM 2321 C C . PRO A 1 322 ? -5.805 -31.672 -7.578 1 95.25 322 PRO A C 1
ATOM 2323 O O . PRO A 1 322 ? -6.887 -31.141 -7.316 1 95.25 322 PRO A O 1
ATOM 2326 N N . GLN A 1 323 ? -5.48 -32.844 -7.242 1 94.44 323 GLN A N 1
ATOM 2327 C CA . GLN A 1 323 ? -6.402 -33.719 -6.539 1 94.44 323 GLN A CA 1
ATOM 2328 C C . GLN A 1 323 ? -6.828 -33.125 -5.203 1 94.44 323 GLN A C 1
ATOM 2330 O O . GLN A 1 323 ? -7.961 -33.344 -4.762 1 94.44 323 GLN A O 1
ATOM 2335 N N . TRP A 1 324 ? -5.953 -32.375 -4.582 1 95.88 324 TRP A N 1
ATOM 2336 C CA . TRP A 1 324 ? -6.223 -31.766 -3.279 1 95.88 324 TRP A CA 1
ATOM 2337 C C . TRP A 1 324 ? -7.52 -30.969 -3.307 1 95.88 324 TRP A C 1
ATOM 2339 O O . TRP A 1 324 ? -8.344 -31.062 -2.391 1 95.88 324 TRP A O 1
ATOM 2349 N N . TRP A 1 325 ? -7.75 -30.281 -4.324 1 96.75 325 TRP A N 1
ATOM 2350 C CA . TRP A 1 325 ? -8.961 -29.469 -4.453 1 96.75 325 TRP A CA 1
ATOM 2351 C C . TRP A 1 325 ? -10.195 -30.344 -4.605 1 96.75 325 TRP A C 1
ATOM 2353 O O . TRP A 1 325 ? -11.242 -30.062 -4.023 1 96.75 325 TRP A O 1
ATOM 2363 N N . ALA A 1 326 ? -10.047 -31.422 -5.379 1 93.69 326 ALA A N 1
ATOM 2364 C CA . ALA A 1 326 ? -11.172 -32.281 -5.754 1 93.69 326 ALA A CA 1
ATOM 2365 C C . ALA A 1 326 ? -11.594 -33.188 -4.59 1 93.69 326 ALA A C 1
ATOM 2367 O O . ALA A 1 326 ? -12.727 -33.656 -4.555 1 93.69 326 ALA A O 1
ATOM 2368 N N . GLU A 1 327 ? -10.719 -33.375 -3.658 1 93.94 327 GLU A N 1
ATOM 2369 C CA . GLU A 1 327 ? -10.953 -34.312 -2.566 1 93.94 327 GLU A CA 1
ATOM 2370 C C . GLU A 1 327 ? -12.023 -33.781 -1.612 1 93.94 327 GLU A C 1
ATOM 2372 O O . GLU A 1 327 ? -12.641 -34.562 -0.877 1 93.94 327 GLU A O 1
ATOM 2377 N N . ASP A 1 328 ? -12.219 -32.562 -1.503 1 94.25 328 ASP A N 1
ATOM 2378 C CA . ASP A 1 328 ? -13.203 -31.906 -0.635 1 94.25 328 ASP A CA 1
ATOM 2379 C C . ASP A 1 328 ? -13.898 -30.75 -1.355 1 94.25 328 ASP A C 1
ATOM 2381 O O . ASP A 1 328 ? -13.312 -29.688 -1.555 1 94.25 328 ASP A O 1
ATOM 2385 N N . VAL A 1 329 ? -15.148 -30.891 -1.589 1 93.06 329 VAL A N 1
ATOM 2386 C CA . VAL A 1 329 ? -15.938 -29.969 -2.402 1 93.06 329 VAL A CA 1
ATOM 2387 C C . VAL A 1 329 ? -15.969 -28.594 -1.739 1 93.06 329 VAL A C 1
ATOM 2389 O O . VAL A 1 329 ? -16.094 -27.578 -2.418 1 93.06 329 VAL A O 1
ATOM 2392 N N . SER A 1 330 ? -15.844 -28.547 -0.437 1 95.19 330 SER A N 1
ATOM 2393 C CA . SER A 1 330 ? -15.898 -27.281 0.276 1 95.19 330 SER A CA 1
ATOM 2394 C C . SER A 1 330 ? -14.719 -26.391 -0.095 1 95.19 330 SER A C 1
ATOM 2396 O O . SER A 1 330 ? -14.789 -25.156 0.053 1 95.19 330 SER A O 1
ATOM 2398 N N . ARG A 1 331 ? -13.625 -26.969 -0.617 1 96.5 331 ARG A N 1
ATOM 2399 C CA . ARG A 1 331 ? -12.422 -26.219 -0.986 1 96.5 331 ARG A CA 1
ATOM 2400 C C . ARG A 1 331 ? -12.641 -25.438 -2.281 1 96.5 331 ARG A C 1
ATOM 2402 O O . ARG A 1 331 ? -11.93 -24.469 -2.557 1 96.5 331 ARG A O 1
ATOM 2409 N N . LEU A 1 332 ? -13.664 -25.812 -3.051 1 96.56 332 LEU A N 1
ATOM 2410 C CA . LEU A 1 332 ? -13.859 -25.266 -4.391 1 96.56 332 LEU A CA 1
ATOM 2411 C C . LEU A 1 332 ? -14.484 -23.875 -4.324 1 96.56 332 LEU A C 1
ATOM 2413 O O . LEU A 1 332 ? -14.508 -23.156 -5.324 1 96.56 332 LEU A O 1
ATOM 2417 N N . LYS A 1 333 ? -14.898 -23.469 -3.148 1 95.44 333 LYS A N 1
ATOM 2418 C CA . LYS A 1 333 ? -15.5 -22.141 -2.977 1 95.44 333 LYS A CA 1
ATOM 2419 C C . LYS A 1 333 ? -14.5 -21.047 -3.324 1 95.44 333 LYS A C 1
ATOM 2421 O O . LYS A 1 333 ? -14.898 -19.953 -3.736 1 95.44 333 LYS A O 1
ATOM 2426 N N . VAL A 1 334 ? -13.18 -21.328 -3.273 1 96.69 334 VAL A N 1
ATOM 2427 C CA . VAL A 1 334 ? -12.188 -20.266 -3.424 1 96.69 334 VAL A CA 1
ATOM 2428 C C . VAL A 1 334 ? -11.586 -20.312 -4.828 1 96.69 334 VAL A C 1
ATOM 2430 O O . VAL A 1 334 ? -10.969 -19.344 -5.277 1 96.69 334 VAL A O 1
ATOM 2433 N N . VAL A 1 335 ? -11.781 -21.422 -5.523 1 97.56 335 VAL A N 1
ATOM 2434 C CA . VAL A 1 335 ? -11.078 -21.5 -6.801 1 97.56 335 VAL A CA 1
ATOM 2435 C C . VAL A 1 335 ? -12.047 -21.938 -7.895 1 97.56 335 VAL A C 1
ATOM 2437 O O . VAL A 1 335 ? -11.695 -21.953 -9.078 1 97.56 335 VAL A O 1
ATOM 2440 N N . GLY A 1 336 ? -13.242 -22.391 -7.547 1 97.19 336 GLY A N 1
ATOM 2441 C CA . GLY A 1 336 ? -14.219 -22.766 -8.555 1 97.19 336 GLY A CA 1
ATOM 2442 C C . GLY A 1 336 ? -14.781 -21.578 -9.312 1 97.19 336 GLY A C 1
ATOM 2443 O O . GLY A 1 336 ? -14.445 -20.438 -9.023 1 97.19 336 GLY A O 1
ATOM 2444 N N . PRO A 1 337 ? -15.688 -21.859 -10.289 1 97.06 337 PRO A N 1
ATOM 2445 C CA . PRO A 1 337 ? -16.234 -20.797 -11.141 1 97.06 337 PRO A CA 1
ATOM 2446 C C . PRO A 1 337 ? -16.891 -19.672 -10.336 1 97.06 337 PRO A C 1
ATOM 2448 O O . PRO A 1 337 ? -16.766 -18.5 -10.68 1 97.06 337 PRO A O 1
ATOM 2451 N N . ARG A 1 338 ? -17.531 -19.984 -9.273 1 96.19 338 ARG A N 1
ATOM 2452 C CA . ARG A 1 338 ? -18.281 -19 -8.484 1 96.19 338 ARG A CA 1
ATOM 2453 C C . ARG A 1 338 ? -17.328 -18 -7.832 1 96.19 338 ARG A C 1
ATOM 2455 O O . ARG A 1 338 ? -17.703 -16.859 -7.582 1 96.19 338 ARG A O 1
ATOM 2462 N N . ALA A 1 339 ? -16.109 -18.438 -7.523 1 95.38 339 ALA A N 1
ATOM 2463 C CA . ALA A 1 339 ? -15.102 -17.547 -6.969 1 95.38 339 ALA A CA 1
ATOM 2464 C C . ALA A 1 339 ? -14.75 -16.422 -7.957 1 95.38 339 ALA A C 1
ATOM 2466 O O . ALA A 1 339 ? -14.188 -15.406 -7.57 1 95.38 339 ALA A O 1
ATOM 2467 N N . PHE A 1 340 ? -15.133 -16.594 -9.203 1 94.94 340 PHE A N 1
ATOM 2468 C CA . PHE A 1 340 ? -14.828 -15.625 -10.258 1 94.94 340 PHE A CA 1
ATOM 2469 C C . PHE A 1 340 ? -16.094 -14.938 -10.742 1 94.94 340 PHE A C 1
ATOM 2471 O O . PHE A 1 340 ? -16.094 -14.297 -11.797 1 94.94 340 PHE A O 1
ATOM 2478 N N . GLY A 1 341 ? -17.172 -15.188 -10.07 1 93.88 341 GLY A N 1
ATOM 2479 C CA . GLY A 1 341 ? -18.438 -14.562 -10.43 1 93.88 341 GLY A CA 1
ATOM 2480 C C . GLY A 1 341 ? -19.188 -15.328 -11.508 1 93.88 341 GLY A C 1
ATOM 2481 O O . GLY A 1 341 ? -20.141 -14.805 -12.086 1 93.88 341 GLY A O 1
ATOM 2482 N N . ILE A 1 342 ? -18.719 -16.469 -11.883 1 95.56 342 ILE A N 1
ATOM 2483 C CA . ILE A 1 342 ? -19.406 -17.344 -12.836 1 95.56 342 ILE A CA 1
ATOM 2484 C C . ILE A 1 342 ? -20.391 -18.234 -12.086 1 95.56 342 ILE A C 1
ATOM 2486 O O . ILE A 1 342 ? -19.984 -19.094 -11.289 1 95.56 342 ILE A O 1
ATOM 2490 N N . ASP A 1 343 ? -21.672 -18.047 -12.344 1 95.44 343 ASP A N 1
ATOM 2491 C CA . ASP A 1 343 ? -22.719 -18.734 -11.578 1 95.44 343 ASP A CA 1
ATOM 2492 C C . ASP A 1 343 ? -22.891 -20.172 -12.039 1 95.44 343 ASP A C 1
ATOM 2494 O O . ASP A 1 343 ? -23.906 -20.531 -12.625 1 95.44 343 ASP A O 1
ATOM 2498 N N . HIS A 1 344 ? -21.938 -21.016 -11.719 1 96.75 344 HIS A N 1
ATOM 2499 C CA . HIS A 1 344 ? -21.953 -22.438 -12.047 1 96.75 344 HIS A CA 1
ATOM 2500 C C . HIS A 1 344 ? -21.094 -23.234 -11.07 1 96.75 344 HIS A C 1
ATOM 2502 O O . HIS A 1 344 ? -20.094 -22.75 -10.57 1 96.75 344 HIS A O 1
ATOM 2508 N N . ASP A 1 345 ? -21.531 -24.469 -10.812 1 95.69 345 ASP A N 1
ATOM 2509 C CA . ASP A 1 345 ? -20.703 -25.375 -10.008 1 95.69 345 ASP A CA 1
ATOM 2510 C C . ASP A 1 345 ? -19.516 -25.891 -10.82 1 95.69 345 ASP A C 1
ATOM 2512 O O . ASP A 1 345 ? -19.516 -25.828 -12.047 1 95.69 345 ASP A O 1
ATOM 2516 N N . ALA A 1 346 ? -18.516 -26.391 -10.094 1 97.19 346 ALA A N 1
ATOM 2517 C CA . ALA A 1 346 ? -17.328 -26.922 -10.766 1 97.19 346 ALA A CA 1
ATOM 2518 C C . ALA A 1 346 ? -17.672 -28.219 -11.523 1 97.19 346 ALA A C 1
ATOM 2520 O O . ALA A 1 346 ? -18.422 -29.047 -11.031 1 97.19 346 ALA A O 1
ATOM 2521 N N . VAL A 1 347 ? -17.219 -28.312 -12.758 1 97 347 VAL A N 1
ATOM 2522 C CA . VAL A 1 347 ? -17.25 -29.516 -13.57 1 97 347 VAL A CA 1
ATOM 2523 C C . VAL A 1 347 ? -15.82 -30.016 -13.797 1 97 347 VAL A C 1
ATOM 2525 O O . VAL A 1 347 ? -15.133 -29.547 -14.703 1 97 347 VAL A O 1
ATOM 2528 N N . LEU A 1 348 ? -15.43 -31.047 -13.008 1 96.06 348 LEU A N 1
ATOM 2529 C CA . LEU A 1 348 ? -14.031 -31.469 -12.984 1 96.06 348 LEU A CA 1
ATOM 2530 C C . LEU A 1 348 ? -13.836 -32.75 -13.758 1 96.06 348 LEU A C 1
ATOM 2532 O O . LEU A 1 348 ? -14.688 -33.656 -13.719 1 96.06 348 LEU A O 1
ATOM 2536 N N . MET A 1 349 ? -12.742 -32.906 -14.398 1 91 349 MET A N 1
ATOM 2537 C CA . MET A 1 349 ? -12.383 -34.094 -15.18 1 91 349 MET A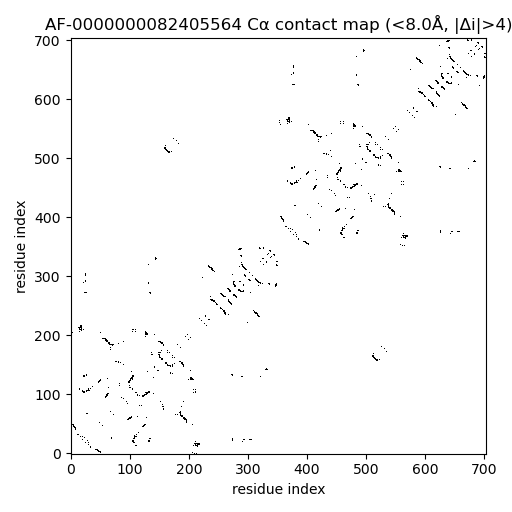 CA 1
ATOM 2538 C C . MET A 1 349 ? -12.398 -35.344 -14.32 1 91 349 MET A C 1
ATOM 2540 O O . MET A 1 349 ? -12.852 -36.406 -14.766 1 91 349 MET A O 1
ATOM 2544 N N . GLU A 1 350 ? -11.836 -35.25 -13.148 1 81.19 350 GLU A N 1
ATOM 2545 C CA . GLU A 1 350 ? -11.75 -36.406 -12.289 1 81.19 350 GLU A CA 1
ATOM 2546 C C . GLU A 1 350 ? -13.141 -36.906 -11.914 1 81.19 350 GLU A C 1
ATOM 2548 O O . GLU A 1 350 ? -13.312 -38.094 -11.609 1 81.19 350 GLU A O 1
ATOM 2553 N N . ALA A 1 351 ? -14 -36.062 -11.906 1 74.75 351 ALA A N 1
ATOM 2554 C CA . ALA A 1 351 ? -15.367 -36.438 -11.547 1 74.75 351 ALA A CA 1
ATOM 2555 C C . ALA A 1 351 ? -16.109 -37 -12.75 1 74.75 351 ALA A C 1
ATOM 2557 O O . ALA A 1 351 ? -17.188 -37.562 -12.609 1 74.75 351 ALA A O 1
ATOM 2558 N N . GLN A 1 352 ? -15.547 -36.844 -13.906 1 71.81 352 GLN A N 1
ATOM 2559 C CA . GLN A 1 352 ? -16.188 -37.344 -15.117 1 71.81 352 GLN A CA 1
ATOM 2560 C C . GLN A 1 352 ? -15.695 -38.75 -15.469 1 71.81 352 GLN A C 1
ATOM 2562 O O . GLN A 1 352 ? -14.555 -39.094 -15.156 1 71.81 352 GLN A O 1
ATOM 2567 N N . MET B 1 1 ? 5.637 34.656 23.172 1 51.31 1 MET B N 1
ATOM 2568 C CA . MET B 1 1 ? 4.516 33.719 23.109 1 51.31 1 MET B CA 1
ATOM 2569 C C . MET B 1 1 ? 4.469 32.844 24.359 1 51.31 1 MET B C 1
ATOM 2571 O O . MET B 1 1 ? 5.508 32.406 24.859 1 51.31 1 MET B O 1
ATOM 2575 N N . SER B 1 2 ? 3.307 32.875 25.125 1 66.62 2 SER B N 1
ATOM 2576 C CA . SER B 1 2 ? 3.172 32.031 26.328 1 66.62 2 SER B CA 1
ATOM 2577 C C . SER B 1 2 ? 3.295 30.562 26 1 66.62 2 SER B C 1
ATOM 2579 O O . SER B 1 2 ? 2.732 30.094 25 1 66.62 2 SER B O 1
ATOM 2581 N N . ARG B 1 3 ? 4.195 29.859 26.578 1 83.81 3 ARG B N 1
ATOM 2582 C CA . ARG B 1 3 ? 4.504 28.453 26.375 1 83.81 3 ARG B CA 1
ATOM 2583 C C . ARG B 1 3 ? 3.504 27.562 27.094 1 83.81 3 ARG B C 1
ATOM 2585 O O . ARG B 1 3 ? 3.17 27.797 28.25 1 83.81 3 ARG B O 1
ATOM 2592 N N . LEU B 1 4 ? 2.875 26.75 26.297 1 91.94 4 LEU B N 1
ATOM 2593 C CA . LEU B 1 4 ? 1.997 25.719 26.859 1 91.94 4 LEU B CA 1
ATOM 2594 C C . LEU B 1 4 ? 2.807 24.625 27.531 1 91.94 4 LEU B C 1
ATOM 2596 O O . LEU B 1 4 ? 3.742 24.078 26.938 1 91.94 4 LEU B O 1
ATOM 2600 N N . HIS B 1 5 ? 2.531 24.297 28.828 1 95.25 5 HIS B N 1
ATOM 2601 C CA . HIS B 1 5 ? 3.271 23.266 29.547 1 95.25 5 HIS B CA 1
ATOM 2602 C C . HIS B 1 5 ? 2.449 21.984 29.688 1 95.25 5 HIS B C 1
ATOM 2604 O O . HIS B 1 5 ? 2.998 20.922 29.969 1 95.25 5 HIS B O 1
ATOM 2610 N N . ALA B 1 6 ? 1.164 22.125 29.562 1 97.75 6 ALA B N 1
ATOM 2611 C CA . ALA B 1 6 ? 0.227 21.016 29.578 1 97.75 6 ALA B CA 1
ATOM 2612 C C . ALA B 1 6 ? -1.051 21.344 28.812 1 97.75 6 ALA B C 1
ATOM 2614 O O . ALA B 1 6 ? -1.388 22.516 28.641 1 97.75 6 ALA B O 1
ATOM 2615 N N . VAL B 1 7 ? -1.669 20.359 28.344 1 98.38 7 VAL B N 1
ATOM 2616 C CA . VAL B 1 7 ? -2.994 20.516 27.75 1 98.38 7 VAL B CA 1
ATOM 2617 C C . VAL B 1 7 ? -4.031 19.812 28.625 1 98.38 7 VAL B C 1
ATOM 2619 O O . VAL B 1 7 ? -3.871 18.641 28.969 1 98.38 7 VAL B O 1
ATOM 2622 N N . ARG B 1 8 ? -4.98 20.531 29.031 1 97.62 8 ARG B N 1
ATOM 2623 C CA . ARG B 1 8 ? -6.129 20.016 29.781 1 97.62 8 ARG B CA 1
ATOM 2624 C C . ARG B 1 8 ? -7.402 20.109 28.938 1 97.62 8 ARG B C 1
ATOM 2626 O O . ARG B 1 8 ? -7.395 20.688 27.844 1 97.62 8 ARG B O 1
ATOM 2633 N N . GLU B 1 9 ? -8.375 19.453 29.484 1 97.62 9 GLU B N 1
ATOM 2634 C CA . GLU B 1 9 ? -9.656 19.453 28.781 1 97.62 9 GLU B CA 1
ATOM 2635 C C . GLU B 1 9 ? -10.086 20.859 28.406 1 97.62 9 GLU B C 1
ATOM 2637 O O . GLU B 1 9 ? -10.57 21.094 27.297 1 97.62 9 GLU B O 1
ATOM 2642 N N . ALA B 1 10 ? -9.883 21.844 29.203 1 95.94 10 ALA B N 1
ATOM 2643 C CA . ALA B 1 10 ? -10.336 23.219 29.031 1 95.94 10 ALA B CA 1
ATOM 2644 C C . ALA B 1 10 ? -9.562 23.922 27.906 1 95.94 10 ALA B C 1
ATOM 2646 O O . ALA B 1 10 ? -9.992 24.969 27.406 1 95.94 10 ALA B O 1
ATOM 2647 N N . ASP B 1 11 ? -8.469 23.359 27.562 1 97 11 ASP B N 1
ATOM 2648 C CA . ASP B 1 11 ? -7.617 23.969 26.547 1 97 11 ASP B CA 1
ATOM 2649 C C . ASP B 1 11 ? -8.016 23.531 25.141 1 97 11 ASP B C 1
ATOM 2651 O O . ASP B 1 11 ? -7.602 24.141 24.156 1 97 11 ASP B O 1
ATOM 2655 N N . LEU B 1 12 ? -8.805 22.484 25.016 1 97.69 12 LEU B N 1
ATOM 2656 C CA . LEU B 1 12 ? -9.055 21.812 23.734 1 97.69 12 LEU B CA 1
ATOM 2657 C C . LEU B 1 12 ? -9.758 22.75 22.766 1 97.69 12 LEU B C 1
ATOM 2659 O O . LEU B 1 12 ? -9.398 22.812 21.578 1 97.69 12 LEU B O 1
ATOM 2663 N N . ASP B 1 13 ? -10.688 23.531 23.203 1 97.06 13 ASP B N 1
ATOM 2664 C CA . ASP B 1 13 ? -11.461 24.406 22.312 1 97.06 13 ASP B CA 1
ATOM 2665 C C . ASP B 1 13 ? -10.578 25.516 21.734 1 97.06 13 ASP B C 1
ATOM 2667 O O . ASP B 1 13 ? -10.695 25.844 20.562 1 97.06 13 ASP B O 1
ATOM 2671 N N . ALA B 1 14 ? -9.812 26.078 22.562 1 96.56 14 ALA B N 1
ATOM 2672 C CA . ALA B 1 14 ? -8.914 27.141 22.094 1 96.56 14 ALA B CA 1
ATOM 2673 C C . ALA B 1 14 ? -7.922 26.594 21.078 1 96.56 14 ALA B C 1
ATOM 2675 O O . ALA B 1 14 ? -7.691 27.203 20.031 1 96.56 14 ALA B O 1
ATOM 2676 N N . ILE B 1 15 ? -7.34 25.391 21.375 1 97.62 15 ILE B N 1
ATOM 2677 C CA . ILE B 1 15 ? -6.406 24.781 20.438 1 97.62 15 ILE B CA 1
ATOM 2678 C C . ILE B 1 15 ? -7.105 24.516 19.109 1 97.62 15 ILE B C 1
ATOM 2680 O O . ILE B 1 15 ? -6.562 24.797 18.047 1 97.62 15 ILE B O 1
ATOM 2684 N N . ALA B 1 16 ? -8.312 24.016 19.188 1 97.75 16 ALA B N 1
ATOM 2685 C CA . ALA B 1 16 ? -9.078 23.703 17.984 1 97.75 16 ALA B CA 1
ATOM 2686 C C . ALA B 1 16 ? -9.352 24.953 17.156 1 97.75 16 ALA B C 1
ATOM 2688 O O . ALA B 1 16 ? -9.211 24.953 15.93 1 97.75 16 ALA B O 1
ATOM 2689 N N . ALA B 1 17 ? -9.711 26.016 17.812 1 96.62 17 ALA B N 1
ATOM 2690 C CA . ALA B 1 17 ? -10 27.281 17.109 1 96.62 17 ALA B CA 1
ATOM 2691 C C . ALA B 1 17 ? -8.766 27.797 16.375 1 96.62 17 ALA B C 1
ATOM 2693 O O . ALA B 1 17 ? -8.852 28.219 15.227 1 96.62 17 ALA B O 1
ATOM 2694 N N . GLY B 1 18 ? -7.656 27.781 17.047 1 97.19 18 GLY B N 1
ATOM 2695 C CA . GLY B 1 18 ? -6.414 28.172 16.406 1 97.19 18 GLY B CA 1
ATOM 2696 C C . GLY B 1 18 ? -5.992 27.234 15.289 1 97.19 18 GLY B C 1
ATOM 2697 O O . GLY B 1 18 ? -5.441 27.688 14.273 1 97.19 18 GLY B O 1
ATOM 2698 N N . ALA B 1 19 ? -6.285 25.938 15.516 1 97.81 19 ALA B N 1
ATOM 2699 C CA . ALA B 1 19 ? -5.938 24.938 14.523 1 97.81 19 ALA B CA 1
ATOM 2700 C C . ALA B 1 19 ? -6.691 25.156 13.219 1 97.81 19 ALA B C 1
ATOM 2702 O O . ALA B 1 19 ? -6.184 24.844 12.141 1 97.81 19 ALA B O 1
ATOM 2703 N N . VAL B 1 20 ? -7.871 25.688 13.273 1 96.88 20 VAL B N 1
ATOM 2704 C CA . VAL B 1 20 ? -8.641 26.016 12.078 1 96.88 20 VAL B CA 1
ATOM 2705 C C . VAL B 1 20 ? -7.898 27.062 11.25 1 96.88 20 VAL B C 1
ATOM 2707 O O . VAL B 1 20 ? -7.801 26.953 10.031 1 96.88 20 VAL B O 1
ATOM 2710 N N . VAL B 1 21 ? -7.363 28.047 11.922 1 97.19 21 VAL B N 1
ATOM 2711 C CA . VAL B 1 21 ? -6.609 29.094 11.25 1 97.19 21 VAL B CA 1
ATOM 2712 C C . VAL B 1 21 ? -5.371 28.5 10.578 1 97.19 21 VAL B C 1
ATOM 2714 O O . VAL B 1 21 ? -5.129 28.734 9.391 1 97.19 21 VAL B O 1
ATOM 2717 N N . LEU B 1 22 ? -4.668 27.641 11.297 1 98.06 22 LEU B N 1
ATOM 2718 C CA . LEU B 1 22 ? -3.43 27.047 10.805 1 98.06 22 LEU B CA 1
ATOM 2719 C C . LEU B 1 22 ? -3.721 25.969 9.758 1 98.06 22 LEU B C 1
ATOM 2721 O O . LEU B 1 22 ? -2.805 25.484 9.102 1 98.06 22 LEU B O 1
ATOM 2725 N N . GLY B 1 23 ? -4.949 25.656 9.586 1 97.69 23 GLY B N 1
ATOM 2726 C CA . GLY B 1 23 ? -5.379 24.688 8.586 1 97.69 23 GLY B CA 1
ATOM 2727 C C . GLY B 1 23 ? -5.418 25.266 7.18 1 97.69 23 GLY B C 1
ATOM 2728 O O . GLY B 1 23 ? -5.492 24.516 6.199 1 97.69 23 GLY B O 1
ATOM 2729 N N . CYS B 1 24 ? -5.445 26.594 7.102 1 97.94 24 CYS B N 1
ATOM 2730 C CA . CYS B 1 24 ? -5.414 27.297 5.82 1 97.94 24 CYS B CA 1
ATOM 2731 C C . CYS B 1 24 ? -6.547 26.828 4.914 1 97.94 24 CYS B C 1
ATOM 2733 O O . CYS B 1 24 ? -6.344 26.609 3.719 1 97.94 24 CYS B O 1
ATOM 2735 N N . GLY B 1 25 ? -7.676 26.609 5.5 1 96.81 25 GLY B N 1
ATOM 2736 C CA . GLY B 1 25 ? -8.844 26.219 4.73 1 96.81 25 GLY B CA 1
ATOM 2737 C C . GLY B 1 25 ? -8.945 24.719 4.523 1 96.81 25 GLY B C 1
ATOM 2738 O O . GLY B 1 25 ? -9.836 24.25 3.809 1 96.81 25 GLY B O 1
ATOM 2739 N N . GLY B 1 26 ? -8.055 24 5.09 1 94.62 26 GLY B N 1
ATOM 2740 C CA . GLY B 1 26 ? -8.055 22.547 5.02 1 94.62 26 GLY B CA 1
ATOM 2741 C C . GLY B 1 26 ? -7.586 21.891 6.297 1 94.62 26 GLY B C 1
ATOM 2742 O O . GLY B 1 26 ? -7.855 22.375 7.395 1 94.62 26 GLY B O 1
ATOM 2743 N N . GLY B 1 27 ? -7.117 20.594 6.207 1 92.06 27 GLY B N 1
ATOM 2744 C CA . GLY B 1 27 ? -6.57 19.875 7.336 1 92.06 27 GLY B CA 1
ATOM 2745 C C . GLY B 1 27 ? -7.633 19.188 8.18 1 92.06 27 GLY B C 1
ATOM 2746 O O . GLY B 1 27 ? -7.32 18.547 9.18 1 92.06 27 GLY B O 1
ATOM 2747 N N . GLY B 1 28 ? -8.852 19.25 7.758 1 92.25 28 GLY B N 1
ATOM 2748 C CA . GLY B 1 28 ? -9.93 18.594 8.484 1 92.25 28 GLY B CA 1
ATOM 2749 C C . GLY B 1 28 ? -10.43 19.422 9.664 1 92.25 28 GLY B C 1
ATOM 2750 O O . GLY B 1 28 ? -9.75 20.344 10.117 1 92.25 28 GLY B O 1
ATOM 2751 N N . ASP B 1 29 ? -11.594 19.141 10.164 1 93.31 29 ASP B N 1
ATOM 2752 C CA . ASP B 1 29 ? -12.211 19.844 11.281 1 93.31 29 ASP B CA 1
ATOM 2753 C C . ASP B 1 29 ? -11.664 19.359 12.617 1 93.31 29 ASP B C 1
ATOM 2755 O O . ASP B 1 29 ? -11.93 18.234 13.023 1 93.31 29 ASP B O 1
ATOM 2759 N N . PRO B 1 30 ? -10.969 20.234 13.32 1 95.94 30 PRO B N 1
ATOM 2760 C CA . PRO B 1 30 ? -10.367 19.812 14.586 1 95.94 30 PRO B CA 1
ATOM 2761 C C . PRO B 1 30 ? -11.406 19.406 15.625 1 95.94 30 PRO B C 1
ATOM 2763 O O . PRO B 1 30 ? -11.07 18.734 16.609 1 95.94 30 PRO B O 1
ATOM 2766 N N . ARG B 1 31 ? -12.68 19.797 15.492 1 93.56 31 ARG B N 1
ATOM 2767 C CA . ARG B 1 31 ? -13.719 19.484 16.469 1 93.56 31 ARG B CA 1
ATOM 2768 C C . ARG B 1 31 ? -13.914 17.969 16.594 1 93.56 31 ARG B C 1
ATOM 2770 O O . ARG B 1 31 ? -14.344 17.484 17.641 1 93.56 31 ARG B O 1
ATOM 2777 N N . LEU B 1 32 ? -13.625 17.297 15.547 1 92.69 32 LEU B N 1
ATOM 2778 C CA . LEU B 1 32 ? -13.719 15.844 15.602 1 92.69 32 LEU B CA 1
ATOM 2779 C C . LEU B 1 32 ? -12.852 15.281 16.734 1 92.69 32 LEU B C 1
ATOM 2781 O O . LEU B 1 32 ? -13.312 14.469 17.531 1 92.69 32 LEU B O 1
ATOM 2785 N N . PHE B 1 33 ? -11.641 15.734 16.812 1 94.44 33 PHE B N 1
ATOM 2786 C CA . PHE B 1 33 ? -10.734 15.25 17.844 1 94.44 33 PHE B CA 1
ATOM 2787 C C . PHE B 1 33 ? -11.086 15.844 19.203 1 94.44 33 PHE B C 1
ATOM 2789 O O . PHE B 1 33 ? -10.898 15.203 20.234 1 94.44 33 PHE B O 1
ATOM 2796 N N . VAL B 1 34 ? -11.594 17.062 19.219 1 96.69 34 VAL B N 1
ATOM 2797 C CA . VAL B 1 34 ? -12.031 17.641 20.484 1 96.69 34 VAL B CA 1
ATOM 2798 C C . VAL B 1 34 ? -13.086 16.75 21.125 1 96.69 34 VAL B C 1
ATOM 2800 O O . VAL B 1 34 ? -12.977 16.406 22.312 1 96.69 34 VAL B O 1
ATOM 2803 N N . GLU B 1 35 ? -14.008 16.375 20.312 1 95.19 35 GLU B N 1
ATOM 2804 C CA . GLU B 1 35 ? -15.102 15.539 20.812 1 95.19 35 GLU B CA 1
ATOM 2805 C C . GLU B 1 35 ? -14.594 14.172 21.266 1 95.19 35 GLU B C 1
ATOM 2807 O O . GLU B 1 35 ? -15.102 13.609 22.234 1 95.19 35 GLU B O 1
ATOM 2812 N N . MET B 1 36 ? -13.625 13.703 20.609 1 93.81 36 MET B N 1
ATOM 2813 C CA . MET B 1 36 ? -13.055 12.398 20.953 1 93.81 36 MET B CA 1
ATOM 2814 C C . MET B 1 36 ? -12.219 12.477 22.219 1 93.81 36 MET B C 1
ATOM 2816 O O . MET B 1 36 ? -12.211 11.547 23.016 1 93.81 36 MET B O 1
ATOM 2820 N N . LEU B 1 37 ? -11.516 13.578 22.391 1 96.62 37 LEU B N 1
ATOM 2821 C CA . LEU B 1 37 ? -10.531 13.703 23.469 1 96.62 37 LEU B CA 1
ATOM 2822 C C . LEU B 1 37 ? -11.188 14.172 24.766 1 96.62 37 LEU B C 1
ATOM 2824 O O . LEU B 1 37 ? -10.734 13.82 25.859 1 96.62 37 LEU B O 1
ATOM 2828 N N . ARG B 1 38 ? -12.25 14.914 24.688 1 96.81 38 ARG B N 1
ATOM 2829 C CA . ARG B 1 38 ? -12.852 15.578 25.844 1 96.81 38 ARG B CA 1
ATOM 2830 C C . ARG B 1 38 ? -13.188 14.57 26.938 1 96.81 38 ARG B C 1
ATOM 2832 O O . ARG B 1 38 ? -12.758 14.734 28.078 1 96.81 38 ARG B O 1
ATOM 2839 N N . PRO B 1 39 ? -13.875 13.438 26.609 1 95.75 39 PRO B N 1
ATOM 2840 C CA . PRO B 1 39 ? -14.203 12.484 27.672 1 95.75 39 PRO B CA 1
ATOM 2841 C C . PRO B 1 39 ? -12.969 11.805 28.266 1 95.75 39 PRO B C 1
ATOM 2843 O O . PRO B 1 39 ? -12.992 11.367 29.406 1 95.75 39 PRO B O 1
ATOM 2846 N N . LEU B 1 40 ? -11.914 11.781 27.516 1 95.25 40 LEU B N 1
ATOM 2847 C CA . LEU B 1 40 ? -10.695 11.102 27.953 1 95.25 40 LEU B CA 1
ATOM 2848 C C . LEU B 1 40 ? -9.859 12 28.859 1 95.25 40 LEU B C 1
ATOM 2850 O O . LEU B 1 40 ? -8.984 11.523 29.578 1 95.25 40 LEU B O 1
ATOM 2854 N N . MET B 1 41 ? -10.117 13.281 28.797 1 96.88 41 MET B N 1
ATOM 2855 C CA . MET B 1 41 ? -9.219 14.219 29.453 1 96.88 41 MET B CA 1
ATOM 2856 C C . MET B 1 41 ? -9.898 14.883 30.641 1 96.88 41 MET B C 1
ATOM 2858 O O . MET B 1 41 ? -9.398 15.875 31.172 1 96.88 41 MET B O 1
ATOM 2862 N N . THR B 1 42 ? -11.047 14.359 31.125 1 94 42 THR B N 1
ATOM 2863 C CA . THR B 1 42 ? -11.805 14.961 32.219 1 94 42 THR B CA 1
ATOM 2864 C C . THR B 1 42 ? -10.961 15.023 33.5 1 94 42 THR B C 1
ATOM 2866 O O . THR B 1 42 ? -11.078 15.969 34.281 1 94 42 THR B O 1
ATOM 2869 N N . SER B 1 43 ? -10.086 14.125 33.75 1 93 43 SER B N 1
ATOM 2870 C CA . SER B 1 43 ? -9.328 14.109 35 1 93 43 SER B CA 1
ATOM 2871 C C . SER B 1 43 ? -7.844 13.875 34.75 1 93 43 SER B C 1
ATOM 2873 O O . SER B 1 43 ? -7.148 13.289 35.594 1 93 43 SER B O 1
ATOM 2875 N N . THR B 1 44 ? -7.484 14.25 33.5 1 94.81 44 THR B N 1
ATOM 2876 C CA . THR B 1 44 ? -6.074 14.055 33.188 1 94.81 44 THR B CA 1
ATOM 2877 C C . THR B 1 44 ? -5.562 15.18 32.281 1 94.81 44 THR B C 1
ATOM 2879 O O . THR B 1 44 ? -6.324 16.078 31.906 1 94.81 44 THR B O 1
ATOM 2882 N N . SER B 1 45 ? -4.266 15.297 32.219 1 97.06 45 SER B N 1
ATOM 2883 C CA . SER B 1 45 ? -3.604 16.266 31.359 1 97.06 45 SER B CA 1
ATOM 2884 C C . SER B 1 45 ? -2.482 15.602 30.547 1 97.06 45 SER B C 1
ATOM 2886 O O . SER B 1 45 ? -2.035 14.5 30.891 1 97.06 45 SER B O 1
ATOM 2888 N N . VAL B 1 46 ? -2.148 16.172 29.484 1 98.31 46 VAL B N 1
ATOM 2889 C CA . VAL B 1 46 ? -1.02 15.75 28.672 1 98.31 46 VAL B CA 1
ATOM 2890 C C . VAL B 1 46 ? 0.142 16.719 28.828 1 98.31 46 VAL B C 1
ATOM 2892 O O . VAL B 1 46 ? -0.023 17.938 28.641 1 98.31 46 VAL B O 1
ATOM 2895 N N . GLU B 1 47 ? 1.226 16.188 29.203 1 98.56 47 GLU B N 1
ATOM 2896 C CA . GLU B 1 47 ? 2.41 17.031 29.344 1 98.56 47 GLU B CA 1
ATOM 2897 C C . GLU B 1 47 ? 2.908 17.531 28 1 98.56 47 GLU B C 1
ATOM 2899 O O . GLU B 1 47 ? 2.957 16.766 27.031 1 98.56 47 GLU B O 1
ATOM 2904 N N . VAL B 1 48 ? 3.207 18.828 27.938 1 98.69 48 VAL B N 1
ATOM 2905 C CA . VAL B 1 48 ? 3.783 19.453 26.734 1 98.69 48 VAL B CA 1
ATOM 2906 C C . VAL B 1 48 ? 5.238 19.828 27 1 98.69 48 VAL B C 1
ATOM 2908 O O . VAL B 1 48 ? 5.535 20.531 27.984 1 98.69 48 VAL B O 1
ATOM 2911 N N . ILE B 1 49 ? 6.121 19.375 26.125 1 98.56 49 ILE B N 1
ATOM 2912 C CA . ILE B 1 49 ? 7.543 19.656 26.297 1 98.56 49 ILE B CA 1
ATOM 2913 C C . ILE B 1 49 ? 8.023 20.562 25.156 1 98.56 49 ILE B C 1
ATOM 2915 O O . ILE B 1 49 ? 7.785 20.266 23.984 1 98.56 49 ILE B O 1
ATOM 2919 N N . ALA B 1 50 ? 8.695 21.641 25.516 1 98 50 ALA B N 1
ATOM 2920 C CA . ALA B 1 50 ? 9.328 22.469 24.5 1 98 50 ALA B CA 1
ATOM 2921 C C . ALA B 1 50 ? 10.57 21.797 23.922 1 98 50 ALA B C 1
ATOM 2923 O O . ALA B 1 50 ? 11.266 21.062 24.625 1 98 50 ALA B O 1
ATOM 2924 N N . PRO B 1 51 ? 10.875 22.094 22.641 1 97.94 51 PRO B N 1
ATOM 2925 C CA . PRO B 1 51 ? 12.023 21.438 22.016 1 97.94 51 PRO B CA 1
ATOM 2926 C C . PRO B 1 51 ? 13.312 21.609 22.812 1 97.94 51 PRO B C 1
ATOM 2928 O O . PRO B 1 51 ? 14.102 20.672 22.938 1 97.94 51 PRO B O 1
ATOM 2931 N N . ASP B 1 52 ? 13.547 22.781 23.406 1 96.56 52 ASP B N 1
ATOM 2932 C CA . ASP B 1 52 ? 14.797 23.078 24.094 1 96.56 52 ASP B CA 1
ATOM 2933 C C . ASP B 1 52 ? 14.836 22.406 25.469 1 96.56 52 ASP B C 1
ATOM 2935 O O . ASP B 1 52 ? 15.875 22.422 26.125 1 96.56 52 ASP B O 1
ATOM 2939 N N . GLN B 1 53 ? 13.789 21.766 25.859 1 97.44 53 GLN B N 1
ATOM 2940 C CA . GLN B 1 53 ? 13.711 21.109 27.156 1 97.44 53 GLN B CA 1
ATOM 2941 C C . GLN B 1 53 ? 13.734 19.594 27 1 97.44 53 GLN B C 1
ATOM 2943 O O . GLN B 1 53 ? 13.656 18.859 27.984 1 97.44 53 GLN B O 1
ATOM 2948 N N . LEU B 1 54 ? 13.82 19.125 25.812 1 97.94 54 LEU B N 1
ATOM 2949 C CA . LEU B 1 54 ? 13.867 17.688 25.578 1 97.94 54 LEU B CA 1
ATOM 2950 C C . LEU B 1 54 ? 15.133 17.078 26.156 1 97.94 54 LEU B C 1
ATOM 2952 O O . LEU B 1 54 ? 16.219 17.609 25.984 1 97.94 54 LEU B O 1
ATOM 2956 N N . PRO B 1 55 ? 14.984 15.953 26.859 1 96.81 55 PRO B N 1
ATOM 2957 C CA . PRO B 1 55 ? 16.188 15.242 27.297 1 96.81 55 PRO B CA 1
ATOM 2958 C C . PRO B 1 55 ? 17.047 14.758 26.141 1 96.81 55 PRO B C 1
ATOM 2960 O O . PRO B 1 55 ? 16.531 14.461 25.062 1 96.81 55 PRO B O 1
ATOM 2963 N N . SER B 1 56 ? 18.375 14.609 26.391 1 94.19 56 SER B N 1
ATOM 2964 C CA . SER B 1 56 ? 19.297 14.211 25.328 1 94.19 56 SER B CA 1
ATOM 2965 C C . SER B 1 56 ? 18.969 12.828 24.797 1 94.19 56 SER B C 1
ATOM 2967 O O . SER B 1 56 ? 19.156 12.555 23.609 1 94.19 56 SER B O 1
ATOM 2969 N N . GLY B 1 57 ? 18.391 11.922 25.547 1 96.06 57 GLY B N 1
ATOM 2970 C CA . GLY B 1 57 ? 18.094 10.57 25.094 1 96.06 57 GLY B CA 1
ATOM 2971 C C . GLY B 1 57 ? 16.672 10.414 24.594 1 96.06 57 GLY B C 1
ATOM 2972 O O . GLY B 1 57 ? 16.234 9.305 24.266 1 96.06 57 GLY B O 1
ATOM 2973 N N . ALA B 1 58 ? 16.016 11.562 24.344 1 98 58 ALA B N 1
ATOM 2974 C CA . ALA B 1 58 ? 14.609 11.508 23.938 1 98 58 ALA B CA 1
ATOM 2975 C C . ALA B 1 58 ? 14.477 10.977 22.516 1 98 58 ALA B C 1
ATOM 2977 O O . ALA B 1 58 ? 15.297 11.289 21.641 1 98 58 ALA B O 1
ATOM 2978 N N . MET B 1 59 ? 13.5 10.094 22.266 1 98.62 59 MET B N 1
ATOM 2979 C CA . MET B 1 59 ? 13.094 9.594 20.953 1 98.62 59 MET B CA 1
ATOM 2980 C C . MET B 1 59 ? 11.688 10.086 20.609 1 98.62 59 MET B C 1
ATOM 2982 O O . MET B 1 59 ? 10.703 9.617 21.172 1 98.62 59 MET B O 1
ATOM 2986 N N . ILE B 1 60 ? 11.625 11.008 19.641 1 98.88 60 ILE B N 1
ATOM 2987 C CA . ILE B 1 60 ? 10.359 11.672 19.344 1 98.88 60 ILE B CA 1
ATOM 2988 C C . ILE B 1 60 ? 9.742 11.055 18.094 1 98.88 60 ILE B C 1
ATOM 2990 O O . ILE B 1 60 ? 10.391 10.992 17.031 1 98.88 60 ILE B O 1
ATOM 2994 N N . MET B 1 61 ? 8.57 10.586 18.203 1 98.88 61 MET B N 1
ATOM 2995 C CA . MET B 1 61 ? 7.836 9.984 17.094 1 98.88 61 MET B CA 1
ATOM 2996 C C . MET B 1 61 ? 6.836 10.969 16.5 1 98.88 61 MET B C 1
ATOM 2998 O O . MET B 1 61 ? 5.812 11.266 17.125 1 98.88 61 MET B O 1
ATOM 3002 N N . PRO B 1 62 ? 7.117 11.555 15.312 1 98.94 62 PRO B N 1
ATOM 3003 C CA . PRO B 1 62 ? 6.074 12.328 14.641 1 98.94 62 PRO B CA 1
ATOM 3004 C C . PRO B 1 62 ? 4.875 11.484 14.227 1 98.94 62 PRO B C 1
ATOM 3006 O O . PRO B 1 62 ? 5.047 10.367 13.727 1 98.94 62 PRO B O 1
ATOM 3009 N N . VAL B 1 63 ? 3.688 12 14.445 1 98.81 63 VAL B N 1
ATOM 3010 C CA . VAL B 1 63 ? 2.492 11.203 14.195 1 98.81 63 VAL B CA 1
ATOM 3011 C C . VAL B 1 63 ? 1.363 12.102 13.695 1 98.81 63 VAL B C 1
ATOM 3013 O O . VAL B 1 63 ? 1.394 13.312 13.898 1 98.81 63 VAL B O 1
ATOM 3016 N N . GLY B 1 64 ? 0.413 11.508 13.078 1 98.19 64 GLY B N 1
ATOM 3017 C CA . GLY B 1 64 ? -0.799 12.18 12.648 1 98.19 64 GLY B CA 1
ATOM 3018 C C . GLY B 1 64 ? -1.701 11.305 11.797 1 98.19 64 GLY B C 1
ATOM 3019 O O . GLY B 1 64 ? -1.446 10.109 11.641 1 98.19 64 GLY B O 1
ATOM 3020 N N . ILE B 1 65 ? -2.746 11.93 11.367 1 97.38 65 ILE B N 1
ATOM 3021 C CA . ILE B 1 65 ? -3.713 11.273 10.5 1 97.38 65 ILE B CA 1
ATOM 3022 C C . ILE B 1 65 ? -3.441 11.656 9.047 1 97.38 65 ILE B C 1
ATOM 3024 O O . ILE B 1 65 ? -3.193 12.828 8.742 1 97.38 65 ILE B O 1
ATOM 3028 N N . VAL B 1 66 ? -3.41 10.703 8.211 1 96.81 66 VAL B N 1
ATOM 3029 C CA . VAL B 1 66 ? -3.344 10.93 6.773 1 96.81 66 VAL B CA 1
ATOM 3030 C C . VAL B 1 66 ? -4.629 10.438 6.109 1 96.81 66 VAL B C 1
ATOM 3032 O O . VAL B 1 66 ? -5.281 9.523 6.617 1 96.81 66 VAL B O 1
ATOM 3035 N N . GLY B 1 67 ? -4.957 11.031 4.98 1 92.44 67 GLY B N 1
ATOM 3036 C CA . GLY B 1 67 ? -6.156 10.633 4.258 1 92.44 67 GLY B CA 1
ATOM 3037 C C . GLY B 1 67 ? -7.203 11.727 4.184 1 92.44 67 GLY B C 1
ATOM 3038 O O . GLY B 1 67 ? -6.867 12.914 4.199 1 92.44 67 GLY B O 1
ATOM 3039 N N . SER B 1 68 ? -8.422 11.289 4.055 1 86.56 68 SER B N 1
ATOM 3040 C CA . SER B 1 68 ? -9.539 12.203 3.842 1 86.56 68 SER B CA 1
ATOM 3041 C C . SER B 1 68 ? -10.289 12.469 5.141 1 86.56 68 SER B C 1
ATOM 3043 O O . SER B 1 68 ? -10.664 11.531 5.852 1 86.56 68 SER B O 1
ATOM 3045 N N . ALA B 1 69 ? -10.5 13.727 5.387 1 82.06 69 ALA B N 1
ATOM 3046 C CA . ALA B 1 69 ? -11.305 14.094 6.547 1 82.06 69 ALA B CA 1
ATOM 3047 C C . ALA B 1 69 ? -12.711 13.5 6.441 1 82.06 69 ALA B C 1
ATOM 3049 O O . ALA B 1 69 ? -13.289 13.086 7.449 1 82.06 69 ALA B O 1
ATOM 3050 N N . LEU B 1 70 ? -13.188 13.461 5.246 1 83.31 70 LEU B N 1
ATOM 3051 C CA . LEU B 1 70 ? -14.508 12.891 5.016 1 83.31 70 LEU B CA 1
ATOM 3052 C C . LEU B 1 70 ? -14.523 11.406 5.352 1 83.31 70 LEU B C 1
ATOM 3054 O O . LEU B 1 70 ? -15.461 10.914 5.98 1 83.31 70 LEU B O 1
ATOM 3058 N N . ALA B 1 71 ? -13.5 10.719 4.914 1 89.38 71 ALA B N 1
ATOM 3059 C CA . ALA B 1 71 ? -13.414 9.289 5.223 1 89.38 71 ALA B CA 1
ATOM 3060 C C . ALA B 1 71 ? -13.328 9.055 6.727 1 89.38 71 ALA B C 1
ATOM 3062 O O . ALA B 1 71 ? -13.898 8.094 7.246 1 89.38 71 ALA B O 1
ATOM 3063 N N . LEU B 1 72 ? -12.602 9.914 7.379 1 90.94 72 LEU B N 1
ATOM 3064 C CA . LEU B 1 72 ? -12.461 9.828 8.828 1 90.94 72 LEU B CA 1
ATOM 3065 C C . LEU B 1 72 ? -13.812 9.977 9.516 1 90.94 72 LEU B C 1
ATOM 3067 O O . LEU B 1 72 ? -14.125 9.234 10.453 1 90.94 72 LEU B O 1
ATOM 3071 N N . GLU B 1 73 ? -14.602 10.859 9.07 1 88.62 73 GLU B N 1
ATOM 3072 C CA . GLU B 1 73 ? -15.93 11.086 9.641 1 88.62 73 GLU B CA 1
ATOM 3073 C C . GLU B 1 73 ? -16.844 9.898 9.375 1 88.62 73 GLU B C 1
ATOM 3075 O O . GLU B 1 73 ? -17.703 9.562 10.203 1 88.62 73 GLU B O 1
ATOM 3080 N N . GLU B 1 74 ? -16.688 9.281 8.227 1 90.44 74 GLU B N 1
ATOM 3081 C CA . GLU B 1 74 ? -17.516 8.141 7.852 1 90.44 74 GLU B CA 1
ATOM 3082 C C . GLU B 1 74 ? -17.156 6.906 8.68 1 90.44 74 GLU B C 1
ATOM 3084 O O . GLU B 1 74 ? -18.016 6.059 8.945 1 90.44 74 GLU B O 1
ATOM 3089 N N . GLN B 1 75 ? -15.891 6.855 8.93 1 92.12 75 GLN B N 1
ATOM 3090 C CA . GLN B 1 75 ? -15.383 5.781 9.773 1 92.12 75 GLN B CA 1
ATOM 3091 C C . GLN B 1 75 ? -14.516 6.336 10.898 1 92.12 75 GLN B C 1
ATOM 3093 O O . GLN B 1 75 ? -13.312 6.516 10.734 1 92.12 75 GLN B O 1
ATOM 3098 N N . LEU B 1 76 ? -15.148 6.48 12.016 1 91.12 76 LEU B N 1
ATOM 3099 C CA . LEU B 1 76 ? -14.477 7.094 13.164 1 91.12 76 LEU B CA 1
ATOM 3100 C C . LEU B 1 76 ? -13.375 6.184 13.695 1 91.12 76 LEU B C 1
ATOM 3102 O O . LEU B 1 76 ? -13.461 4.961 13.578 1 91.12 76 LEU B O 1
ATOM 3106 N N . PRO B 1 77 ? -12.398 6.746 14.234 1 91.25 77 PRO B N 1
ATOM 3107 C CA . PRO B 1 77 ? -11.328 5.93 14.82 1 91.25 77 PRO B CA 1
ATOM 3108 C C . PRO B 1 77 ? -11.828 5.023 15.945 1 91.25 77 PRO B C 1
ATOM 3110 O O . PRO B 1 77 ? -12.766 5.383 16.656 1 91.25 77 PRO B O 1
ATOM 3113 N N . SER B 1 78 ? -11.211 3.873 16.062 1 90.06 78 SER B N 1
ATOM 3114 C CA . SER B 1 78 ? -11.484 2.967 17.172 1 90.06 78 SER B CA 1
ATOM 3115 C C . SER B 1 78 ? -10.773 3.432 18.453 1 90.06 78 SER B C 1
ATOM 3117 O O . SER B 1 78 ? -11.109 2.988 19.547 1 90.06 78 SER B O 1
ATOM 3119 N N . GLY B 1 79 ? -9.812 4.281 18.328 1 91.44 79 GLY B N 1
ATOM 3120 C CA . GLY B 1 79 ? -9.055 4.781 19.453 1 91.44 79 GLY B CA 1
ATOM 3121 C C . GLY B 1 79 ? -7.719 4.078 19.641 1 91.44 79 GLY B C 1
ATOM 3122 O O . GLY B 1 79 ? -6.879 4.527 20.422 1 91.44 79 GLY B O 1
ATOM 3123 N N . HIS B 1 80 ? -7.484 3.053 18.859 1 96 80 HIS B N 1
ATOM 3124 C CA . HIS B 1 80 ? -6.277 2.26 19.062 1 96 80 HIS B CA 1
ATOM 3125 C C . HIS B 1 80 ? -5.238 2.557 17.984 1 96 80 HIS B C 1
ATOM 3127 O O . HIS B 1 80 ? -4.09 2.119 18.078 1 96 80 HIS B O 1
ATOM 3133 N N . GLU B 1 81 ? -5.598 3.322 16.984 1 98 81 GLU B N 1
ATOM 3134 C CA . GLU B 1 81 ? -4.77 3.438 15.789 1 98 81 GLU B CA 1
ATOM 3135 C C . GLU B 1 81 ? -3.406 4.043 16.125 1 98 81 GLU B C 1
ATOM 3137 O O . GLU B 1 81 ? -2.383 3.598 15.594 1 98 81 GLU B O 1
ATOM 3142 N N . PHE B 1 82 ? -3.355 5.035 17.016 1 98.44 82 PHE B N 1
ATOM 3143 C CA . PHE B 1 82 ? -2.074 5.652 17.344 1 98.44 82 PHE B CA 1
ATOM 3144 C C . PHE B 1 82 ? -1.196 4.688 18.125 1 98.44 82 PHE B C 1
ATOM 3146 O O . PHE B 1 82 ? 0.017 4.629 17.922 1 98.44 82 PHE B O 1
ATOM 3153 N N . ALA B 1 83 ? -1.791 3.984 19.062 1 98.62 83 ALA B N 1
ATOM 3154 C CA . ALA B 1 83 ? -1.036 2.969 19.797 1 98.62 83 ALA B CA 1
ATOM 3155 C C . ALA B 1 83 ? -0.527 1.883 18.859 1 98.62 83 ALA B C 1
ATOM 3157 O O . ALA B 1 83 ? 0.624 1.452 18.953 1 98.62 83 ALA B O 1
ATOM 3158 N N . ASP B 1 84 ? -1.396 1.464 17.953 1 98.75 84 ASP B N 1
ATOM 3159 C CA . ASP B 1 84 ? -1.066 0.395 17.016 1 98.75 84 ASP B CA 1
ATOM 3160 C C . ASP B 1 84 ? 0.084 0.804 16.109 1 98.75 84 ASP B C 1
ATOM 3162 O O . ASP B 1 84 ? 1.006 0.019 15.867 1 98.75 84 ASP B O 1
ATOM 3166 N N . THR B 1 85 ? 0.031 2.002 15.516 1 98.81 85 THR B N 1
ATOM 3167 C CA . THR B 1 85 ? 1.093 2.424 14.609 1 98.81 85 THR B CA 1
ATOM 3168 C C . THR B 1 85 ? 2.406 2.607 15.359 1 98.81 85 THR B C 1
ATOM 3170 O O . THR B 1 85 ? 3.477 2.285 14.844 1 98.81 85 THR B O 1
ATOM 3173 N N . ALA B 1 86 ? 2.352 3.109 16.609 1 98.88 86 ALA B N 1
ATOM 3174 C CA . ALA B 1 86 ? 3.551 3.221 17.438 1 98.88 86 ALA B CA 1
ATOM 3175 C C . ALA B 1 86 ? 4.152 1.847 17.719 1 98.88 86 ALA B C 1
ATOM 3177 O O . ALA B 1 86 ? 5.371 1.67 17.641 1 98.88 86 ALA B O 1
ATOM 3178 N N . ALA B 1 87 ? 3.299 0.925 18.078 1 98.81 87 ALA B N 1
ATOM 3179 C CA . ALA B 1 87 ? 3.752 -0.438 18.344 1 98.81 87 ALA B CA 1
ATOM 3180 C C . ALA B 1 87 ? 4.406 -1.047 17.094 1 98.81 87 ALA B C 1
ATOM 3182 O O . ALA B 1 87 ? 5.434 -1.718 17.203 1 98.81 87 ALA B O 1
ATOM 3183 N N . ALA B 1 88 ? 3.803 -0.834 15.953 1 98.88 88 ALA B N 1
ATOM 3184 C CA . ALA B 1 88 ? 4.359 -1.335 14.703 1 98.88 88 ALA B CA 1
ATOM 3185 C C . ALA B 1 88 ? 5.746 -0.746 14.438 1 98.88 88 ALA B C 1
ATOM 3187 O O . ALA B 1 88 ? 6.672 -1.464 14.062 1 98.88 88 ALA B O 1
ATOM 3188 N N . LEU B 1 89 ? 5.859 0.566 14.617 1 98.88 89 LEU B N 1
ATOM 3189 C CA . LEU B 1 89 ? 7.145 1.221 14.406 1 98.88 89 LEU B CA 1
ATOM 3190 C C . LEU B 1 89 ? 8.195 0.676 15.367 1 98.88 89 LEU B C 1
ATOM 3192 O O . LEU B 1 89 ? 9.336 0.425 14.969 1 98.88 89 LEU B O 1
ATOM 3196 N N . THR B 1 90 ? 7.805 0.522 16.625 1 98.81 90 THR B N 1
ATOM 3197 C CA . THR B 1 90 ? 8.711 -0.025 17.641 1 98.81 90 THR B CA 1
ATOM 3198 C C . THR B 1 90 ? 9.133 -1.441 17.266 1 98.81 90 THR B C 1
ATOM 3200 O O . THR B 1 90 ? 10.312 -1.787 17.375 1 98.81 90 THR B O 1
ATOM 3203 N N . ARG B 1 91 ? 8.203 -2.25 16.844 1 98.69 91 ARG B N 1
ATOM 3204 C CA . ARG B 1 91 ? 8.516 -3.615 16.438 1 98.69 91 ARG B CA 1
ATOM 3205 C C . ARG B 1 91 ? 9.516 -3.627 15.289 1 98.69 91 ARG B C 1
ATOM 3207 O O . ARG B 1 91 ? 10.438 -4.449 15.273 1 98.69 91 ARG B O 1
ATOM 3214 N N . TRP B 1 92 ? 9.391 -2.748 14.328 1 98.81 92 TRP B N 1
ATOM 3215 C CA . TRP B 1 92 ? 10.211 -2.727 13.125 1 98.81 92 TRP B CA 1
ATOM 3216 C C . TRP B 1 92 ? 11.602 -2.18 13.414 1 98.81 92 TRP B C 1
ATOM 3218 O O . TRP B 1 92 ? 12.594 -2.672 12.875 1 98.81 92 TRP B O 1
ATOM 3228 N N . THR B 1 93 ? 11.664 -1.18 14.328 1 98.31 93 THR B N 1
ATOM 3229 C CA . THR B 1 93 ? 12.914 -0.452 14.508 1 98.31 93 THR B CA 1
ATOM 3230 C C . THR B 1 93 ? 13.633 -0.918 15.773 1 98.31 93 THR B C 1
ATOM 3232 O O . THR B 1 93 ? 14.828 -0.663 15.945 1 98.31 93 THR B O 1
ATOM 3235 N N . GLY B 1 94 ? 12.898 -1.521 16.703 1 97.69 94 GLY B N 1
ATOM 3236 C CA . GLY B 1 94 ? 13.445 -1.865 18.016 1 97.69 94 GLY B CA 1
ATOM 3237 C C . GLY B 1 94 ? 13.539 -0.678 18.953 1 97.69 94 GLY B C 1
ATOM 3238 O O . GLY B 1 94 ? 14.102 -0.786 20.047 1 97.69 94 GLY B O 1
ATOM 3239 N N . LYS B 1 95 ? 13 0.509 18.562 1 97.19 95 LYS B N 1
ATOM 3240 C CA . LYS B 1 95 ? 13.086 1.74 19.328 1 97.19 95 LYS B CA 1
ATOM 3241 C C . LYS B 1 95 ? 11.703 2.201 19.797 1 97.19 95 LYS B C 1
ATOM 3243 O O . LYS B 1 95 ? 10.789 2.328 18.984 1 97.19 95 LYS B O 1
ATOM 3248 N N . ARG B 1 96 ? 11.57 2.436 21.094 1 98.12 96 ARG B N 1
ATOM 3249 C CA . ARG B 1 96 ? 10.328 2.928 21.672 1 98.12 96 ARG B CA 1
ATOM 3250 C C . ARG B 1 96 ? 10.352 4.445 21.812 1 98.12 96 ARG B C 1
ATOM 3252 O O . ARG B 1 96 ? 11.312 5.008 22.344 1 98.12 96 ARG B O 1
ATOM 3259 N N . PRO B 1 97 ? 9.32 5.051 21.359 1 98.75 97 PRO B N 1
ATOM 3260 C CA . PRO B 1 97 ? 9.312 6.504 21.531 1 98.75 97 PRO B CA 1
ATOM 3261 C C . PRO B 1 97 ? 9.141 6.918 23 1 98.75 97 PRO B C 1
ATOM 3263 O O . PRO B 1 97 ? 8.438 6.242 23.75 1 98.75 97 PRO B O 1
ATOM 3266 N N . THR B 1 98 ? 9.734 8.016 23.344 1 98.75 98 THR B N 1
ATOM 3267 C CA . THR B 1 98 ? 9.594 8.57 24.688 1 98.75 98 THR B CA 1
ATOM 3268 C C . THR B 1 98 ? 8.742 9.836 24.656 1 98.75 98 THR B C 1
ATOM 3270 O O . THR B 1 98 ? 8.328 10.328 25.703 1 98.75 98 THR B O 1
ATOM 3273 N N . ALA B 1 99 ? 8.43 10.391 23.562 1 98.88 99 ALA B N 1
ATOM 3274 C CA . ALA B 1 99 ? 7.523 11.516 23.312 1 98.88 99 ALA B CA 1
ATOM 3275 C C . ALA B 1 99 ? 6.938 11.445 21.906 1 98.88 99 ALA B C 1
ATOM 3277 O O . ALA B 1 99 ? 7.473 10.75 21.047 1 98.88 99 ALA B O 1
ATOM 3278 N N . VAL B 1 100 ? 5.828 12.133 21.688 1 98.88 100 VAL B N 1
ATOM 3279 C CA . VAL B 1 100 ? 5.246 12.25 20.344 1 98.88 100 VAL B CA 1
ATOM 3280 C C . VAL B 1 100 ? 5.211 13.711 19.922 1 98.88 100 VAL B C 1
ATOM 3282 O O . VAL B 1 100 ? 5.367 14.609 20.75 1 98.88 100 VAL B O 1
ATOM 3285 N N . MET B 1 101 ? 5.109 13.875 18.656 1 98.69 101 MET B N 1
ATOM 3286 C CA . MET B 1 101 ? 4.949 15.18 18.016 1 98.69 101 MET B CA 1
ATOM 3287 C C . MET B 1 101 ? 3.979 15.102 16.844 1 98.69 101 MET B C 1
ATOM 3289 O O . MET B 1 101 ? 4.051 14.172 16.031 1 98.69 101 MET B O 1
ATOM 3293 N N . THR B 1 102 ? 2.984 15.977 16.797 1 98.31 102 THR B N 1
ATOM 3294 C CA . THR B 1 102 ? 2.17 15.984 15.578 1 98.31 102 THR B CA 1
ATOM 3295 C C . THR B 1 102 ? 3.021 16.312 14.359 1 98.31 102 THR B C 1
ATOM 3297 O O . THR B 1 102 ? 3.92 17.156 14.43 1 98.31 102 THR B O 1
ATOM 3300 N N . PHE B 1 103 ? 2.805 15.648 13.195 1 98.44 103 PHE B N 1
ATOM 3301 C CA . PHE B 1 103 ? 3.627 15.992 12.047 1 98.44 103 PHE B CA 1
ATOM 3302 C C . PHE B 1 103 ? 3.018 17.156 11.273 1 98.44 103 PHE B C 1
ATOM 3304 O O . PHE B 1 103 ? 3.672 17.75 10.414 1 98.44 103 PHE B O 1
ATOM 3311 N N . GLU B 1 104 ? 1.799 17.516 11.602 1 96.62 104 GLU B N 1
ATOM 3312 C CA . GLU B 1 104 ? 1.085 18.625 10.984 1 96.62 104 GLU B CA 1
ATOM 3313 C C . GLU B 1 104 ? 0.323 19.438 12.031 1 96.62 104 GLU B C 1
ATOM 3315 O O . GLU B 1 104 ? -0.68 18.969 12.578 1 96.62 104 GLU B O 1
ATOM 3320 N N . GLY B 1 105 ? 0.693 20.734 12.203 1 95.5 105 GLY B N 1
ATOM 3321 C CA . GLY B 1 105 ? 0.134 21.547 13.273 1 95.5 105 GLY B CA 1
ATOM 3322 C C . GLY B 1 105 ? -1.072 22.359 12.844 1 95.5 105 GLY B C 1
ATOM 3323 O O . GLY B 1 105 ? -1.253 23.5 13.289 1 95.5 105 GLY B O 1
ATOM 3324 N N . GLY B 1 106 ? -1.877 21.922 11.961 1 96.75 106 GLY B N 1
ATOM 3325 C CA . GLY B 1 106 ? -3.092 22.562 11.484 1 96.75 106 GLY B CA 1
ATOM 3326 C C . GLY B 1 106 ? -4.242 21.594 11.289 1 96.75 106 GLY B C 1
ATOM 3327 O O . GLY B 1 106 ? -4.023 20.391 11.078 1 96.75 106 GLY B O 1
ATOM 3328 N N . GLY B 1 107 ? -5.418 22.172 11.422 1 96.06 107 GLY B N 1
ATOM 3329 C CA . GLY B 1 107 ? -6.578 21.312 11.25 1 96.06 107 GLY B CA 1
ATOM 3330 C C . GLY B 1 107 ? -6.676 20.234 12.312 1 96.06 107 GLY B C 1
ATOM 3331 O O . GLY B 1 107 ? -6.348 20.469 13.477 1 96.06 107 GLY B O 1
ATOM 3332 N N . LEU B 1 108 ? -7.23 19.188 11.984 1 95.88 108 LEU B N 1
ATOM 3333 C CA . LEU B 1 108 ? -7.496 18.156 12.977 1 95.88 108 LEU B CA 1
ATOM 3334 C C . LEU B 1 108 ? -6.195 17.594 13.539 1 95.88 108 LEU B C 1
ATOM 3336 O O . LEU B 1 108 ? -6.145 17.172 14.695 1 95.88 108 LEU B O 1
ATOM 3340 N N . ASN B 1 109 ? -5.078 17.625 12.75 1 97.06 109 ASN B N 1
ATOM 3341 C CA . ASN B 1 109 ? -3.818 17.016 13.172 1 97.06 109 ASN B CA 1
ATOM 3342 C C . ASN B 1 109 ? -3.158 17.828 14.289 1 97.06 109 ASN B C 1
ATOM 3344 O O . ASN B 1 109 ? -2.27 17.328 14.977 1 97.06 109 ASN B O 1
ATOM 3348 N N . ALA B 1 110 ? -3.625 19.062 14.445 1 97.81 110 ALA B N 1
ATOM 3349 C CA . ALA B 1 110 ? -3.131 19.828 15.586 1 97.81 110 ALA B CA 1
ATOM 3350 C C . ALA B 1 110 ? -3.414 19.094 16.906 1 97.81 110 ALA B C 1
ATOM 3352 O O . ALA B 1 110 ? -2.723 19.312 17.906 1 97.81 110 ALA B O 1
ATOM 3353 N N . LEU B 1 111 ? -4.387 18.25 16.906 1 97.81 111 LEU B N 1
ATOM 3354 C CA . LEU B 1 111 ? -4.781 17.562 18.125 1 97.81 111 LEU B CA 1
ATOM 3355 C C . LEU B 1 111 ? -4.391 16.094 18.078 1 97.81 111 LEU B C 1
ATOM 3357 O O . LEU B 1 111 ? -4.566 15.359 19.062 1 97.81 111 LEU B O 1
ATOM 3361 N N . SER B 1 112 ? -3.852 15.602 16.984 1 97.38 112 SER B N 1
ATOM 3362 C CA . SER B 1 112 ? -3.471 14.203 16.844 1 97.38 112 SER B CA 1
ATOM 3363 C C . SER B 1 112 ? -2.328 13.844 17.797 1 97.38 112 SER B C 1
ATOM 3365 O O . SER B 1 112 ? -2.271 12.727 18.312 1 97.38 112 SER B O 1
ATOM 3367 N N . GLY B 1 113 ? -1.395 14.812 17.938 1 98 113 GLY B N 1
ATOM 3368 C CA . GLY B 1 113 ? -0.32 14.586 18.891 1 98 113 GLY B CA 1
ATOM 3369 C C . GLY B 1 113 ? -0.815 14.375 20.312 1 98 113 GLY B C 1
ATOM 3370 O O . GLY B 1 113 ? -0.263 13.562 21.062 1 98 113 GLY B O 1
ATOM 3371 N N . ILE B 1 114 ? -1.834 15.117 20.703 1 98.25 114 ILE B N 1
ATOM 3372 C CA . ILE B 1 114 ? -2.426 14.977 22.031 1 98.25 114 ILE B CA 1
ATOM 3373 C C . ILE B 1 114 ? -3.08 13.602 22.172 1 98.25 114 ILE B C 1
ATOM 3375 O O . ILE B 1 114 ? -2.902 12.914 23.172 1 98.25 114 ILE B O 1
ATOM 3379 N N . ALA B 1 115 ? -3.816 13.211 21.141 1 97.69 115 ALA B N 1
ATOM 3380 C CA . ALA B 1 115 ? -4.457 11.898 21.125 1 97.69 115 ALA B CA 1
ATOM 3381 C C . ALA B 1 115 ? -3.424 10.781 21.25 1 97.69 115 ALA B C 1
ATOM 3383 O O . ALA B 1 115 ? -3.609 9.852 22.047 1 97.69 115 ALA B O 1
ATOM 3384 N N . ALA B 1 116 ? -2.369 10.891 20.516 1 98.5 116 ALA B N 1
ATOM 3385 C CA . ALA B 1 116 ? -1.312 9.883 20.562 1 98.5 116 ALA B CA 1
ATOM 3386 C C . ALA B 1 116 ? -0.63 9.867 21.922 1 98.5 116 ALA B C 1
ATOM 3388 O O . ALA B 1 116 ? -0.328 8.797 22.469 1 98.5 116 ALA B O 1
ATOM 3389 N N . ALA B 1 117 ? -0.368 11.055 22.438 1 98.56 117 ALA B N 1
ATOM 3390 C CA . ALA B 1 117 ? 0.24 11.172 23.766 1 98.56 117 ALA B CA 1
ATOM 3391 C C . ALA B 1 117 ? -0.605 10.461 24.828 1 98.56 117 ALA B C 1
ATOM 3393 O O . ALA B 1 117 ? -0.078 9.727 25.656 1 98.56 117 ALA B O 1
ATOM 3394 N N . LEU B 1 118 ? -1.854 10.703 24.766 1 97.88 118 LEU B N 1
ATOM 3395 C CA . LEU B 1 118 ? -2.773 10.062 25.703 1 97.88 118 LEU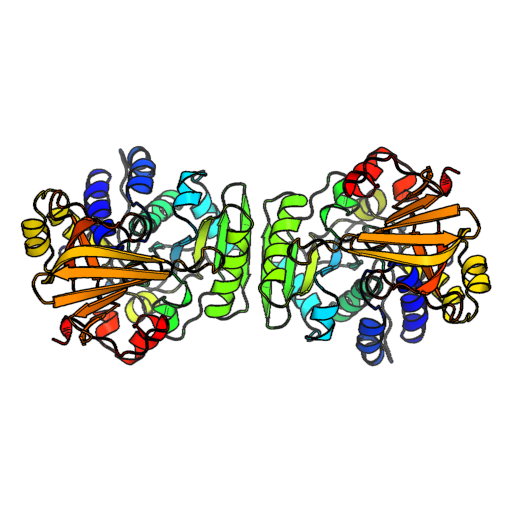 B CA 1
ATOM 3396 C C . LEU B 1 118 ? -2.76 8.547 25.531 1 97.88 118 LEU B C 1
ATOM 3398 O O . LEU B 1 118 ? -2.695 7.805 26.516 1 97.88 118 LEU B O 1
ATOM 3402 N N . ALA B 1 119 ? -2.809 8.078 24.328 1 97.25 119 ALA B N 1
ATOM 3403 C CA . ALA B 1 119 ? -2.863 6.652 24.016 1 97.25 119 ALA B CA 1
ATOM 3404 C C . ALA B 1 119 ? -1.597 5.941 24.484 1 97.25 119 ALA B C 1
ATOM 3406 O O . ALA B 1 119 ? -1.646 4.785 24.906 1 97.25 119 ALA B O 1
ATOM 3407 N N . LEU B 1 120 ? -0.479 6.633 24.422 1 98.31 120 LEU B N 1
ATOM 3408 C CA . LEU B 1 120 ? 0.812 6.004 24.672 1 98.31 120 LEU B CA 1
ATOM 3409 C C . LEU B 1 120 ? 1.293 6.301 26.094 1 98.31 120 LEU B C 1
ATOM 3411 O O . LEU B 1 120 ? 2.219 5.656 26.594 1 98.31 120 LEU B O 1
ATOM 3415 N N . GLY B 1 121 ? 0.661 7.285 26.734 1 97.94 121 GLY B N 1
ATOM 3416 C CA . GLY B 1 121 ? 1.081 7.676 28.062 1 97.94 121 GLY B CA 1
ATOM 3417 C C . GLY B 1 121 ? 2.426 8.375 28.094 1 97.94 121 GLY B C 1
ATOM 3418 O O . GLY B 1 121 ? 3.24 8.141 28.984 1 97.94 121 GLY B O 1
ATOM 3419 N N . ILE B 1 122 ? 2.742 9.125 27.109 1 98.62 122 ILE B N 1
ATOM 3420 C CA . ILE B 1 122 ? 3.998 9.867 27.016 1 98.62 122 ILE B CA 1
ATOM 3421 C C . ILE B 1 122 ? 3.719 11.312 26.625 1 98.62 122 ILE B C 1
ATOM 3423 O O . ILE B 1 122 ? 2.615 11.648 26.188 1 98.62 122 ILE B O 1
ATOM 3427 N N . PRO B 1 123 ? 4.625 12.258 26.781 1 98.69 123 PRO B N 1
ATOM 3428 C CA . PRO B 1 123 ? 4.371 13.68 26.516 1 98.69 123 PRO B CA 1
ATOM 3429 C C . PRO B 1 123 ? 4.324 14.008 25.031 1 98.69 123 PRO B C 1
ATOM 3431 O O . PRO B 1 123 ? 4.73 13.195 24.203 1 98.69 123 PRO B O 1
ATOM 3434 N N . VAL B 1 124 ? 3.771 15.172 24.75 1 98.75 124 VAL B N 1
ATOM 3435 C CA . VAL B 1 124 ? 3.766 15.719 23.391 1 98.75 124 VAL B CA 1
ATOM 3436 C C . VAL B 1 124 ? 4.75 16.875 23.312 1 98.75 124 VAL B C 1
ATOM 3438 O O . VAL B 1 124 ? 4.879 17.672 24.25 1 98.75 124 VAL B O 1
ATOM 3441 N N . VAL B 1 125 ? 5.461 16.938 22.219 1 98.81 125 VAL B N 1
ATOM 3442 C CA . VAL B 1 125 ? 6.426 18 21.984 1 98.81 125 VAL B CA 1
ATOM 3443 C C . VAL B 1 125 ? 5.738 19.188 21.312 1 98.81 125 VAL B C 1
ATOM 3445 O O . VAL B 1 125 ? 4.945 19.016 20.391 1 98.81 125 VAL B O 1
ATOM 3448 N N . ASP B 1 126 ? 6.035 20.422 21.797 1 98.56 126 ASP B N 1
ATOM 3449 C CA . ASP B 1 126 ? 5.48 21.641 21.219 1 98.56 126 ASP B CA 1
ATOM 3450 C C . ASP B 1 126 ? 6.242 22.047 19.953 1 98.56 126 ASP B C 1
ATOM 3452 O O . ASP B 1 126 ? 6.898 23.078 19.922 1 98.56 126 ASP B O 1
ATOM 3456 N N . ALA B 1 127 ? 6.086 21.25 18.922 1 98.5 127 ALA B N 1
ATOM 3457 C CA . ALA B 1 127 ? 6.676 21.406 17.594 1 98.5 127 ALA B CA 1
ATOM 3458 C C . ALA B 1 127 ? 5.945 20.547 16.562 1 98.5 127 ALA B C 1
ATOM 3460 O O . ALA B 1 127 ? 5.137 19.703 16.922 1 98.5 127 ALA B O 1
ATOM 3461 N N . ASP B 1 128 ? 6.152 20.828 15.383 1 98.62 128 ASP B N 1
ATOM 3462 C CA . ASP B 1 128 ? 5.676 19.953 14.312 1 98.62 128 ASP B CA 1
ATOM 3463 C C . ASP B 1 128 ? 6.594 20.016 13.094 1 98.62 128 ASP B C 1
ATOM 3465 O O . ASP B 1 128 ? 7.77 20.375 13.219 1 98.62 128 ASP B O 1
ATOM 3469 N N . LEU B 1 129 ? 6.102 19.516 11.938 1 98.81 129 LEU B N 1
ATOM 3470 C CA . LEU B 1 129 ? 6.988 19.422 10.781 1 98.81 129 LEU B CA 1
ATOM 3471 C C . LEU B 1 129 ? 6.582 20.422 9.703 1 98.81 129 LEU B C 1
ATOM 3473 O O . LEU B 1 129 ? 7.195 20.469 8.633 1 98.81 129 LEU B O 1
ATOM 3477 N N . LEU B 1 130 ? 5.582 21.25 10.016 1 98.44 130 LEU B N 1
ATOM 3478 C CA . LEU B 1 130 ? 5.082 22.125 8.969 1 98.44 130 LEU B CA 1
ATOM 3479 C C . LEU B 1 130 ? 4.77 23.516 9.523 1 98.44 130 LEU B C 1
ATOM 3481 O O . LEU B 1 130 ? 5.105 24.531 8.906 1 98.44 130 LEU B O 1
ATOM 3485 N N . GLY B 1 131 ? 4.074 23.562 10.633 1 97.88 131 GLY B N 1
ATOM 3486 C CA . GLY B 1 131 ? 3.598 24.797 11.211 1 97.88 131 GLY B CA 1
ATOM 3487 C C . GLY B 1 131 ? 2.24 25.234 10.688 1 97.88 131 GLY B C 1
ATOM 3488 O O . GLY B 1 131 ? 1.696 26.25 11.109 1 97.88 131 GLY B O 1
ATOM 3489 N N . ARG B 1 132 ? 1.676 24.484 9.805 1 97.5 132 ARG B N 1
ATOM 3490 C CA . ARG B 1 132 ? 0.367 24.625 9.172 1 97.5 132 ARG B CA 1
ATOM 3491 C C . ARG B 1 132 ? -0.038 23.344 8.461 1 97.5 132 ARG B C 1
ATOM 3493 O O . ARG B 1 132 ? 0.723 22.375 8.438 1 97.5 132 ARG B O 1
ATOM 3500 N N . ALA B 1 133 ? -1.208 23.344 7.961 1 96.88 133 ALA B N 1
ATOM 3501 C CA . ALA B 1 133 ? -1.626 22.188 7.176 1 96.88 133 ALA B CA 1
ATOM 3502 C C . ALA B 1 133 ? -1.041 22.234 5.766 1 96.88 133 ALA B C 1
ATOM 3504 O O . ALA B 1 133 ? -0.971 23.312 5.156 1 96.88 133 ALA B O 1
ATOM 3505 N N . MET B 1 134 ? -0.542 21.172 5.312 1 95.44 134 MET B N 1
ATOM 3506 C CA . MET B 1 134 ? -0.11 20.938 3.936 1 95.44 134 MET B CA 1
ATOM 3507 C C . MET B 1 134 ? -0.501 19.547 3.467 1 95.44 134 MET B C 1
ATOM 3509 O O . MET B 1 134 ? -0.615 18.625 4.273 1 95.44 134 MET B O 1
ATOM 3513 N N . PRO B 1 135 ? -0.625 19.344 2.184 1 91.5 135 PRO B N 1
ATOM 3514 C CA . PRO B 1 135 ? -1.32 18.141 1.699 1 91.5 135 PRO B CA 1
ATOM 3515 C C . PRO B 1 135 ? -0.42 16.906 1.662 1 91.5 135 PRO B C 1
ATOM 3517 O O . PRO B 1 135 ? -0.915 15.781 1.668 1 91.5 135 PRO B O 1
ATOM 3520 N N . ARG B 1 136 ? 0.917 17.047 1.63 1 94.62 136 ARG B N 1
ATOM 3521 C CA . ARG B 1 136 ? 1.734 15.898 1.285 1 94.62 136 ARG B CA 1
ATOM 3522 C C . ARG B 1 136 ? 2.857 15.695 2.297 1 94.62 136 ARG B C 1
ATOM 3524 O O . ARG B 1 136 ? 3.309 16.656 2.928 1 94.62 136 ARG B O 1
ATOM 3531 N N . LEU B 1 137 ? 3.371 14.453 2.352 1 96.69 137 LEU B N 1
ATOM 3532 C CA . LEU B 1 137 ? 4.438 14.102 3.283 1 96.69 137 LEU B CA 1
ATOM 3533 C C . LEU B 1 137 ? 5.754 14.75 2.871 1 96.69 137 LEU B C 1
ATOM 3535 O O . LEU B 1 137 ? 6.602 15.039 3.719 1 96.69 137 LEU B O 1
ATOM 3539 N N . ASP B 1 138 ? 5.949 14.961 1.578 1 96.31 138 ASP B N 1
ATOM 3540 C CA . ASP B 1 138 ? 7.219 15.492 1.092 1 96.31 138 ASP B CA 1
ATOM 3541 C C . ASP B 1 138 ? 7.336 16.984 1.375 1 96.31 138 ASP B C 1
ATOM 3543 O O . ASP B 1 138 ? 8.359 17.594 1.075 1 96.31 138 ASP B O 1
ATOM 3547 N N . HIS B 1 139 ? 6.34 17.562 2.053 1 97.31 139 HIS B N 1
ATOM 3548 C CA . HIS B 1 139 ? 6.371 18.969 2.457 1 97.31 139 HIS B CA 1
ATOM 3549 C C . HIS B 1 139 ? 6.98 19.125 3.846 1 97.31 139 HIS B C 1
ATOM 3551 O O . HIS B 1 139 ? 7.281 20.25 4.27 1 97.31 139 HIS B O 1
ATOM 3557 N N . PHE B 1 140 ? 7.227 18.031 4.52 1 98.38 140 PHE B N 1
ATOM 3558 C CA . PHE B 1 140 ? 7.688 18.094 5.898 1 98.38 140 PHE B CA 1
ATOM 3559 C C . PHE B 1 140 ? 9.062 18.75 5.984 1 98.38 140 PHE B C 1
ATOM 3561 O O . PHE B 1 140 ? 9.891 18.594 5.082 1 98.38 140 PHE B O 1
ATOM 3568 N N . SER B 1 141 ? 9.273 19.453 7.07 1 98.44 141 SER B N 1
ATOM 3569 C CA . SER B 1 141 ? 10.547 20.125 7.32 1 98.44 141 SER B CA 1
ATOM 3570 C C . SER B 1 141 ? 11.711 19.141 7.289 1 98.44 141 SER B C 1
ATOM 3572 O O . SER B 1 141 ? 12.828 19.5 6.922 1 98.44 141 SER B O 1
ATOM 3574 N N . LEU B 1 142 ? 11.484 17.859 7.68 1 98.12 142 LEU B N 1
ATOM 3575 C CA . LEU B 1 142 ? 12.516 16.828 7.578 1 98.12 142 LEU B CA 1
ATOM 3576 C C . LEU B 1 142 ? 13.008 16.688 6.145 1 98.12 142 LEU B C 1
ATOM 3578 O O . LEU B 1 142 ? 14.219 16.578 5.91 1 98.12 142 LEU B O 1
ATOM 3582 N N . ALA B 1 143 ? 12.062 16.734 5.215 1 96.69 143 ALA B N 1
ATOM 3583 C CA . ALA B 1 143 ? 12.438 16.656 3.807 1 96.69 143 ALA B CA 1
ATOM 3584 C C . ALA B 1 143 ? 13.297 17.859 3.408 1 96.69 143 ALA B C 1
ATOM 3586 O O . ALA B 1 143 ? 14.281 17.703 2.686 1 96.69 143 ALA B O 1
ATOM 3587 N N . ALA B 1 144 ? 12.898 19.047 3.83 1 96.75 144 ALA B N 1
ATOM 3588 C CA . ALA B 1 144 ? 13.672 20.25 3.553 1 96.75 144 ALA B CA 1
ATOM 3589 C C . ALA B 1 144 ? 15.086 20.141 4.117 1 96.75 144 ALA B C 1
ATOM 3591 O O . ALA B 1 144 ? 16.031 20.672 3.539 1 96.75 144 ALA B O 1
ATOM 3592 N N . ALA B 1 145 ? 15.219 19.469 5.254 1 96.75 145 ALA B N 1
ATOM 3593 C CA . ALA B 1 145 ? 16.516 19.312 5.918 1 96.75 145 ALA B CA 1
ATOM 3594 C C . ALA B 1 145 ? 17.297 18.156 5.312 1 96.75 145 ALA B C 1
ATOM 3596 O O . ALA B 1 145 ? 18.391 17.828 5.777 1 96.75 145 ALA B O 1
ATOM 3597 N N . GLY B 1 146 ? 16.75 17.469 4.301 1 95.75 146 GLY B N 1
ATOM 3598 C CA . GLY B 1 146 ? 17.438 16.359 3.648 1 95.75 146 GLY B CA 1
ATOM 3599 C C . GLY B 1 146 ? 17.391 15.07 4.453 1 95.75 146 GLY B C 1
ATOM 3600 O O . GLY B 1 146 ? 18.25 14.203 4.293 1 95.75 146 GLY B O 1
ATOM 3601 N N . LEU B 1 147 ? 16.453 14.961 5.352 1 96.88 147 LEU B N 1
ATOM 3602 C CA . LEU B 1 147 ? 16.328 13.781 6.207 1 96.88 147 LEU B CA 1
ATOM 3603 C C . LEU B 1 147 ? 15.258 12.844 5.676 1 96.88 147 LEU B C 1
ATOM 3605 O O . LEU B 1 147 ? 14.359 13.266 4.949 1 96.88 147 LEU B O 1
ATOM 3609 N N . GLU B 1 148 ? 15.375 11.562 6.031 1 95.31 148 GLU B N 1
ATOM 3610 C CA . GLU B 1 148 ? 14.43 10.539 5.605 1 95.31 148 GLU B CA 1
ATOM 3611 C C . GLU B 1 148 ? 13.234 10.453 6.551 1 95.31 148 GLU B C 1
ATOM 3613 O O . GLU B 1 148 ? 13.344 10.82 7.723 1 95.31 148 GLU B O 1
ATOM 3618 N N . LEU B 1 149 ? 12.133 9.961 6.004 1 97.94 149 LEU B N 1
ATOM 3619 C CA . LEU B 1 149 ? 10.953 9.711 6.824 1 97.94 149 LEU B CA 1
ATOM 3620 C C . LEU B 1 149 ? 10.875 8.25 7.242 1 97.94 149 LEU B C 1
ATOM 3622 O O . LEU B 1 149 ? 10.398 7.934 8.328 1 97.94 149 LEU B O 1
ATOM 3626 N N . CYS B 1 150 ? 11.289 7.371 6.375 1 98.31 150 CYS B N 1
ATOM 3627 C CA . CYS B 1 150 ? 11.133 5.934 6.582 1 98.31 150 CYS B CA 1
ATOM 3628 C C . CYS B 1 150 ? 12.055 5.441 7.688 1 98.31 150 CYS B C 1
ATOM 3630 O O . CYS B 1 150 ? 13.148 5.98 7.879 1 98.31 150 CYS B O 1
ATOM 3632 N N . PRO B 1 151 ? 11.609 4.426 8.305 1 98.69 151 PRO B N 1
ATOM 3633 C CA . PRO B 1 151 ? 10.344 3.719 8.094 1 98.69 151 PRO B CA 1
ATOM 3634 C C . PRO B 1 151 ? 9.141 4.504 8.602 1 98.69 151 PRO B C 1
ATOM 3636 O O . PRO B 1 151 ? 9.266 5.297 9.539 1 98.69 151 PRO B O 1
ATOM 3639 N N . VAL B 1 152 ? 8.039 4.336 7.906 1 98.88 152 VAL B N 1
ATOM 3640 C CA . VAL B 1 152 ? 6.766 4.836 8.414 1 98.88 152 VAL B CA 1
ATOM 3641 C C . VAL B 1 152 ? 5.801 3.672 8.633 1 98.88 152 VAL B C 1
ATOM 3643 O O . VAL B 1 152 ? 5.902 2.643 7.957 1 98.88 152 VAL B O 1
ATOM 3646 N N . THR B 1 153 ? 4.953 3.803 9.555 1 98.88 153 THR B N 1
ATOM 3647 C CA . THR B 1 153 ? 3.918 2.809 9.82 1 98.88 153 THR B CA 1
ATOM 3648 C C . THR B 1 153 ? 2.531 3.439 9.758 1 98.88 153 THR B C 1
ATOM 3650 O O . THR B 1 153 ? 2.369 4.625 10.055 1 98.88 153 THR B O 1
ATOM 3653 N N . LEU B 1 154 ? 1.621 2.719 9.352 1 98.75 154 LEU B N 1
ATOM 3654 C CA . LEU B 1 154 ? 0.234 3.137 9.18 1 98.75 154 LEU B CA 1
ATOM 3655 C C . LEU B 1 154 ? -0.717 2.146 9.844 1 98.75 154 LEU B C 1
ATOM 3657 O O . LEU B 1 154 ? -0.61 0.938 9.633 1 98.75 154 LEU B O 1
ATOM 3661 N N . ALA B 1 155 ? -1.553 2.643 10.695 1 98.56 155 ALA B N 1
ATOM 3662 C CA . ALA B 1 155 ? -2.637 1.862 11.289 1 98.56 155 ALA B CA 1
ATOM 3663 C C . ALA B 1 155 ? -3.998 2.395 10.844 1 98.56 155 ALA B C 1
ATOM 3665 O O . ALA B 1 155 ? -4.285 3.584 11 1 98.56 155 ALA B O 1
ATOM 3666 N N . GLN B 1 156 ? -4.805 1.613 10.273 1 97.44 156 GLN B N 1
ATOM 3667 C CA . GLN B 1 156 ? -6.121 1.997 9.773 1 97.44 156 GLN B CA 1
ATOM 3668 C C . GLN B 1 156 ? -7.23 1.374 10.617 1 97.44 156 GLN B C 1
ATOM 3670 O O . GLN B 1 156 ? -6.992 0.416 11.352 1 97.44 156 GLN B O 1
ATOM 3675 N N . PRO B 1 157 ? -8.414 2.008 10.375 1 93 157 PRO B N 1
ATOM 3676 C CA . PRO B 1 157 ? -9.531 1.367 11.07 1 93 157 PRO B CA 1
ATOM 3677 C C . PRO B 1 157 ? -9.805 -0.05 10.57 1 93 157 PRO B C 1
ATOM 3679 O O . PRO B 1 157 ? -9.57 -0.35 9.398 1 93 157 PRO B O 1
ATOM 3682 N N . GLY B 1 158 ? -10.031 -1.003 11.375 1 90.38 158 GLY B N 1
ATOM 3683 C CA . GLY B 1 158 ? -10.273 -2.381 10.977 1 90.38 158 GLY B CA 1
ATOM 3684 C C . GLY B 1 158 ? -9.109 -3.303 11.281 1 90.38 158 GLY B C 1
ATOM 3685 O O . GLY B 1 158 ? -9.211 -4.52 11.094 1 90.38 158 GLY B O 1
ATOM 3686 N N . GLY B 1 159 ? -7.961 -2.656 11.523 1 95.5 159 GLY B N 1
ATOM 3687 C CA . GLY B 1 159 ? -6.883 -3.486 12.031 1 95.5 159 GLY B CA 1
ATOM 3688 C C . GLY B 1 159 ? -5.688 -3.549 11.102 1 95.5 159 GLY B C 1
ATOM 3689 O O . GLY B 1 159 ? -4.625 -4.047 11.484 1 95.5 159 GLY B O 1
ATOM 3690 N N . LEU B 1 160 ? -5.828 -3.008 9.859 1 97.56 160 LEU B N 1
ATOM 3691 C CA . LEU B 1 160 ? -4.734 -3.051 8.891 1 97.56 160 LEU B CA 1
ATOM 3692 C C . LEU B 1 160 ? -3.525 -2.273 9.398 1 97.56 160 LEU B C 1
ATOM 3694 O O . LEU B 1 160 ? -3.643 -1.097 9.75 1 97.56 160 LEU B O 1
ATOM 3698 N N . ILE B 1 161 ? -2.416 -2.92 9.492 1 98.69 161 ILE B N 1
ATOM 3699 C CA . ILE B 1 161 ? -1.124 -2.342 9.844 1 98.69 161 ILE B CA 1
ATOM 3700 C C . ILE B 1 161 ? -0.169 -2.457 8.656 1 98.69 161 ILE B C 1
ATOM 3702 O O . ILE B 1 161 ? -0.023 -3.535 8.07 1 98.69 161 ILE B O 1
ATOM 3706 N N . THR B 1 162 ? 0.479 -1.398 8.336 1 98.75 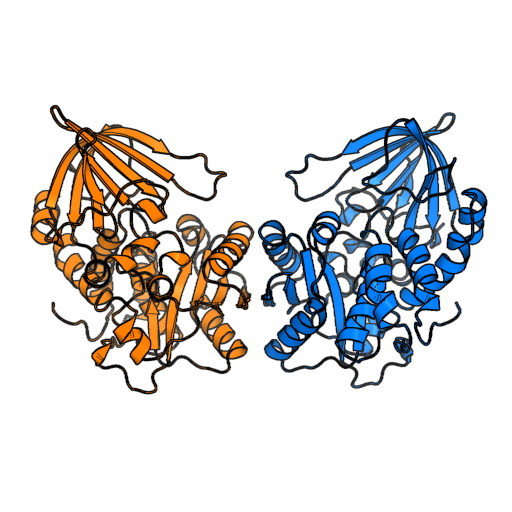162 THR B N 1
ATOM 3707 C CA . THR B 1 162 ? 1.46 -1.435 7.254 1 98.75 162 THR B CA 1
ATOM 3708 C C . THR B 1 162 ? 2.762 -0.763 7.684 1 98.75 162 THR B C 1
ATOM 3710 O O . THR B 1 162 ? 2.742 0.239 8.398 1 98.75 162 THR B O 1
ATOM 3713 N N . VAL B 1 163 ? 3.84 -1.297 7.281 1 98.88 163 VAL B N 1
ATOM 3714 C CA . VAL B 1 163 ? 5.164 -0.695 7.367 1 98.88 163 VAL B CA 1
ATOM 3715 C C . VAL B 1 163 ? 5.68 -0.369 5.965 1 98.88 163 VAL B C 1
ATOM 3717 O O . VAL B 1 163 ? 5.555 -1.184 5.051 1 98.88 163 VAL B O 1
ATOM 3720 N N . VAL B 1 164 ? 6.148 0.781 5.746 1 98.81 164 VAL B N 1
ATOM 3721 C CA . VAL B 1 164 ? 6.805 1.207 4.516 1 98.81 164 VAL B CA 1
ATOM 3722 C C . VAL B 1 164 ? 8.25 1.601 4.805 1 98.81 164 VAL B C 1
ATOM 3724 O O . VAL B 1 164 ? 8.508 2.449 5.664 1 98.81 164 VAL B O 1
ATOM 3727 N N . ASP B 1 165 ? 9.164 1.027 4.133 1 98.81 165 ASP B N 1
ATOM 3728 C CA . ASP B 1 165 ? 10.586 1.301 4.336 1 98.81 165 ASP B CA 1
ATOM 3729 C C . ASP B 1 165 ? 11.359 1.189 3.023 1 98.81 165 ASP B C 1
ATOM 3731 O O . ASP B 1 165 ? 10.852 0.644 2.043 1 98.81 165 ASP B O 1
ATOM 3735 N N . GLY B 1 166 ? 12.57 1.807 2.965 1 97.94 166 GLY B N 1
ATOM 3736 C CA . GLY B 1 166 ? 13.516 1.592 1.883 1 97.94 166 GLY B CA 1
ATOM 3737 C C . GLY B 1 166 ? 13.352 2.572 0.738 1 97.94 166 GLY B C 1
ATOM 3738 O O . GLY B 1 166 ? 13.93 2.387 -0.336 1 97.94 166 GLY B O 1
ATOM 3739 N N . VAL B 1 167 ? 12.547 3.566 0.923 1 97.25 167 VAL B N 1
ATOM 3740 C CA . VAL B 1 167 ? 12.32 4.543 -0.138 1 97.25 167 VAL B CA 1
ATOM 3741 C C . VAL B 1 167 ? 12.508 5.957 0.412 1 97.25 167 VAL B C 1
ATOM 3743 O O . VAL B 1 167 ? 12.516 6.156 1.629 1 97.25 167 VAL B O 1
ATOM 3746 N N . ASP B 1 168 ? 12.656 6.914 -0.473 1 96.62 168 ASP B N 1
ATOM 3747 C CA . ASP B 1 168 ? 12.781 8.312 -0.083 1 96.62 168 ASP B CA 1
ATOM 3748 C C . ASP B 1 168 ? 11.422 8.922 0.23 1 96.62 168 ASP B C 1
ATOM 3750 O O . ASP B 1 168 ? 10.414 8.211 0.28 1 96.62 168 ASP B O 1
ATOM 3754 N N . VAL B 1 169 ? 11.43 10.203 0.496 1 97.12 169 VAL B N 1
ATOM 3755 C CA . VAL B 1 169 ? 10.25 10.906 0.979 1 97.12 169 VAL B CA 1
ATOM 3756 C C . VAL B 1 169 ? 9.125 10.797 -0.052 1 97.12 169 VAL B C 1
ATOM 3758 O O . VAL B 1 169 ? 7.973 10.547 0.301 1 97.12 169 VAL B O 1
ATOM 3761 N N . LEU B 1 170 ? 9.398 11 -1.321 1 95.5 170 LEU B N 1
ATOM 3762 C CA . LEU B 1 170 ? 8.391 10.922 -2.377 1 95.5 170 LEU B CA 1
ATOM 3763 C C . LEU B 1 170 ? 7.844 9.508 -2.504 1 95.5 170 LEU B C 1
ATOM 3765 O O . LEU B 1 170 ? 6.637 9.32 -2.689 1 95.5 170 LEU B O 1
ATOM 3769 N N . GLY B 1 171 ? 8.742 8.508 -2.422 1 96.25 171 GLY B N 1
ATOM 3770 C CA . GLY B 1 171 ? 8.297 7.125 -2.438 1 96.25 171 GLY B CA 1
ATOM 3771 C C . GLY B 1 171 ? 7.355 6.785 -1.297 1 96.25 171 GLY B C 1
ATOM 3772 O O . GLY B 1 171 ? 6.375 6.062 -1.489 1 96.25 171 GLY B O 1
ATOM 3773 N N . ALA B 1 172 ? 7.676 7.281 -0.124 1 97.25 172 ALA B N 1
ATOM 3774 C CA . ALA B 1 172 ? 6.809 7.07 1.032 1 97.25 172 ALA B CA 1
ATOM 3775 C C . ALA B 1 172 ? 5.434 7.688 0.805 1 97.25 172 ALA B C 1
ATOM 3777 O O . ALA B 1 172 ? 4.41 7.07 1.119 1 97.25 172 ALA B O 1
ATOM 3778 N N . GLU B 1 173 ? 5.438 8.906 0.25 1 96.25 173 GLU B N 1
ATOM 3779 C CA . GLU B 1 173 ? 4.191 9.586 -0.082 1 96.25 173 GLU B CA 1
ATOM 3780 C C . GLU B 1 173 ? 3.34 8.742 -1.031 1 96.25 173 GLU B C 1
ATOM 3782 O O . GLU B 1 173 ? 2.148 8.531 -0.789 1 96.25 173 GLU B O 1
ATOM 3787 N N . VAL B 1 174 ? 3.895 8.227 -2.029 1 95.81 174 VAL B N 1
ATOM 3788 C CA . VAL B 1 174 ? 3.182 7.445 -3.037 1 95.81 174 VAL B CA 1
ATOM 3789 C C . VAL B 1 174 ? 2.641 6.164 -2.41 1 95.81 174 VAL B C 1
ATOM 3791 O O . VAL B 1 174 ? 1.476 5.812 -2.609 1 95.81 174 VAL B O 1
ATOM 3794 N N . ALA B 1 175 ? 3.459 5.449 -1.664 1 97 175 ALA B N 1
ATOM 3795 C CA . ALA B 1 175 ? 3.059 4.184 -1.058 1 97 175 ALA B CA 1
ATOM 3796 C C . ALA B 1 175 ? 1.895 4.383 -0.09 1 97 175 ALA B C 1
ATOM 3798 O O . ALA B 1 175 ? 0.894 3.664 -0.158 1 97 175 ALA B O 1
ATOM 3799 N N . VAL B 1 176 ? 2.029 5.391 0.768 1 97.25 176 VAL B N 1
ATOM 3800 C CA . VAL B 1 176 ? 1.013 5.648 1.783 1 97.25 176 VAL B CA 1
ATOM 3801 C C . VAL B 1 176 ? -0.3 6.043 1.111 1 97.25 176 VAL B C 1
ATOM 3803 O O . VAL B 1 176 ? -1.363 5.527 1.461 1 97.25 176 VAL B O 1
ATOM 3806 N N . ARG B 1 177 ? -0.199 6.914 0.151 1 94.81 177 ARG B N 1
ATOM 3807 C CA . ARG B 1 177 ? -1.399 7.355 -0.552 1 94.81 177 ARG B CA 1
ATOM 3808 C C . ARG B 1 177 ? -2.068 6.195 -1.279 1 94.81 177 ARG B C 1
ATOM 3810 O O . ARG B 1 177 ? -3.297 6.105 -1.321 1 94.81 177 ARG B O 1
ATOM 3817 N N . SER B 1 178 ? -1.304 5.34 -1.875 1 94.25 178 SER B N 1
ATOM 3818 C CA . SER B 1 178 ? -1.836 4.172 -2.574 1 94.25 178 SER B CA 1
ATOM 3819 C C . SER B 1 178 ? -2.637 3.281 -1.631 1 94.25 178 SER B C 1
ATOM 3821 O O . SER B 1 178 ? -3.723 2.814 -1.981 1 94.25 178 SER B O 1
ATOM 3823 N N . LEU B 1 179 ? -2.135 3.072 -0.486 1 95.06 179 LEU B N 1
ATOM 3824 C CA . LEU B 1 179 ? -2.76 2.193 0.496 1 95.06 179 LEU B CA 1
ATOM 3825 C C . LEU B 1 179 ? -4.078 2.779 0.989 1 95.06 179 LEU B C 1
ATOM 3827 O O . LEU B 1 179 ? -5.105 2.096 0.996 1 95.06 179 LEU B O 1
ATOM 3831 N N . ILE B 1 180 ? -4.102 4.035 1.318 1 93.88 180 ILE B N 1
ATOM 3832 C CA . ILE B 1 180 ? -5.281 4.625 1.947 1 93.88 180 ILE B CA 1
ATOM 3833 C C . ILE B 1 180 ? -6.387 4.805 0.909 1 93.88 180 ILE B C 1
ATOM 3835 O O . ILE B 1 180 ? -7.57 4.695 1.23 1 93.88 180 ILE B O 1
ATOM 3839 N N . GLY B 1 181 ? -6 5.066 -0.31 1 89.19 181 GLY B N 1
ATOM 3840 C CA . GLY B 1 181 ? -6.969 5.336 -1.359 1 89.19 181 GLY B CA 1
ATOM 3841 C C . GLY B 1 181 ? -7.848 4.141 -1.683 1 89.19 181 GLY B C 1
ATOM 3842 O O . GLY B 1 181 ? -8.984 4.301 -2.141 1 89.19 181 GLY B O 1
ATOM 3843 N N . ARG B 1 182 ? -7.41 2.9 -1.385 1 89.81 182 ARG B N 1
ATOM 3844 C CA . ARG B 1 182 ? -8.148 1.703 -1.773 1 89.81 182 ARG B CA 1
ATOM 3845 C C . ARG B 1 182 ? -8.562 0.896 -0.549 1 89.81 182 ARG B C 1
ATOM 3847 O O . ARG B 1 182 ? -9.023 -0.242 -0.676 1 89.81 182 ARG B O 1
ATOM 3854 N N . THR B 1 183 ? -8.359 1.436 0.625 1 92.94 183 THR B N 1
ATOM 3855 C CA . THR B 1 183 ? -8.742 0.766 1.864 1 92.94 183 THR B CA 1
ATOM 3856 C C . THR B 1 183 ? -9.742 1.61 2.652 1 92.94 183 THR B C 1
ATOM 3858 O O . THR B 1 183 ? -10.883 1.794 2.223 1 92.94 183 THR B O 1
ATOM 3861 N N . SER B 1 184 ? -9.352 2.143 3.771 1 92.56 184 SER B N 1
ATOM 3862 C CA . SER B 1 184 ? -10.297 2.828 4.648 1 92.56 184 SER B CA 1
ATOM 3863 C C . SER B 1 184 ? -10.422 4.301 4.277 1 92.56 184 SER B C 1
ATOM 3865 O O . SER B 1 184 ? -11.359 4.977 4.711 1 92.56 184 SER B O 1
ATOM 3867 N N . GLY B 1 185 ? -9.469 4.801 3.588 1 94.75 185 GLY B N 1
ATOM 3868 C CA . GLY B 1 185 ? -9.469 6.207 3.209 1 94.75 185 GLY B CA 1
ATOM 3869 C C . GLY B 1 185 ? -8.672 7.078 4.156 1 94.75 185 GLY B C 1
ATOM 3870 O O . GLY B 1 185 ? -8.391 8.242 3.85 1 94.75 185 GLY B O 1
ATOM 3871 N N . TRP B 1 186 ? -8.359 6.57 5.285 1 96.25 186 TRP B N 1
ATOM 3872 C CA . TRP B 1 186 ? -7.508 7.289 6.223 1 96.25 186 TRP B CA 1
ATOM 3873 C C . TRP B 1 186 ? -6.742 6.324 7.117 1 96.25 186 TRP B C 1
ATOM 3875 O O . TRP B 1 186 ? -7.035 5.125 7.141 1 96.25 186 TRP B O 1
ATOM 3885 N N . GLY B 1 187 ? -5.734 6.828 7.863 1 97.44 187 GLY B N 1
ATOM 3886 C CA . GLY B 1 187 ? -5.004 6.062 8.859 1 97.44 187 GLY B CA 1
ATOM 3887 C C . GLY B 1 187 ? -4.129 6.926 9.75 1 97.44 187 GLY B C 1
ATOM 3888 O O . GLY B 1 187 ? -3.832 8.078 9.414 1 97.44 187 GLY B O 1
ATOM 3889 N N . ALA B 1 188 ? -3.811 6.367 10.953 1 98.44 188 ALA B N 1
ATOM 3890 C CA . ALA B 1 188 ? -2.789 6.973 11.805 1 98.44 188 ALA B CA 1
ATOM 3891 C C . ALA B 1 188 ? -1.388 6.609 11.32 1 98.44 188 ALA B C 1
ATOM 3893 O O . ALA B 1 188 ? -1.055 5.43 11.188 1 98.44 188 ALA B O 1
ATOM 3894 N N . LEU B 1 189 ? -0.606 7.59 11.055 1 98.81 189 LEU B N 1
ATOM 3895 C CA . LEU B 1 189 ? 0.738 7.391 10.531 1 98.81 189 LEU B CA 1
ATOM 3896 C C . LEU B 1 189 ? 1.792 7.793 11.555 1 98.81 189 LEU B C 1
ATOM 3898 O O . LEU B 1 189 ? 1.662 8.828 12.211 1 98.81 189 LEU B O 1
ATOM 3902 N N . ALA B 1 190 ? 2.768 6.98 11.758 1 98.88 190 ALA B N 1
ATOM 3903 C CA . ALA B 1 190 ? 3.957 7.285 12.547 1 98.88 190 ALA B CA 1
ATOM 3904 C C . ALA B 1 190 ? 5.207 7.297 11.672 1 98.88 190 ALA B C 1
ATOM 3906 O O . ALA B 1 190 ? 5.387 6.43 10.812 1 98.88 190 ALA B O 1
ATOM 3907 N N . ILE B 1 191 ? 5.992 8.289 11.844 1 98.81 191 ILE B N 1
ATOM 3908 C CA . ILE B 1 191 ? 7.27 8.43 11.156 1 98.81 191 ILE B CA 1
ATOM 3909 C C . ILE B 1 191 ? 8.406 8 12.086 1 98.81 191 ILE B C 1
ATOM 3911 O O . ILE B 1 191 ? 8.297 8.125 13.305 1 98.81 191 ILE B O 1
ATOM 3915 N N . ALA B 1 192 ? 9.523 7.496 11.492 1 98.31 192 ALA B N 1
ATOM 3916 C CA . ALA B 1 192 ? 10.703 7.109 12.258 1 98.31 192 ALA B CA 1
ATOM 3917 C C . ALA B 1 192 ? 11.031 8.148 13.32 1 98.31 192 ALA B C 1
ATOM 3919 O O . ALA B 1 192 ? 11.086 9.352 13.031 1 98.31 192 ALA B O 1
ATOM 3920 N N . SER B 1 193 ? 11.297 7.656 14.547 1 98.06 193 SER B N 1
ATOM 3921 C CA . SER B 1 193 ? 11.578 8.57 15.648 1 98.06 193 SER B CA 1
ATOM 3922 C C . SER B 1 193 ? 12.867 9.344 15.406 1 98.06 193 SER B C 1
ATOM 3924 O O . SER B 1 193 ? 13.852 8.781 14.906 1 98.06 193 SER B O 1
ATOM 3926 N N . ILE B 1 194 ? 12.805 10.578 15.805 1 98.44 194 ILE B N 1
ATOM 3927 C CA . ILE B 1 194 ? 13.977 11.43 15.672 1 98.44 194 ILE B CA 1
ATOM 3928 C C . ILE B 1 194 ? 14.461 11.867 17.062 1 98.44 194 ILE B C 1
ATOM 3930 O O . ILE B 1 194 ? 13.695 11.828 18.031 1 98.44 194 ILE B O 1
ATOM 3934 N N . ASP B 1 195 ? 15.711 12.219 17.141 1 98.19 195 ASP B N 1
ATOM 3935 C CA . ASP B 1 195 ? 16.281 12.586 18.422 1 98.19 195 ASP B CA 1
ATOM 3936 C C . ASP B 1 195 ? 16.047 14.062 18.734 1 98.19 195 ASP B C 1
ATOM 3938 O O . ASP B 1 195 ? 15.5 14.797 17.906 1 98.19 195 ASP B O 1
ATOM 3942 N N . ALA B 1 196 ? 16.391 14.469 19.953 1 98.38 196 ALA B N 1
ATOM 3943 C CA . ALA B 1 196 ? 16.156 15.82 20.453 1 98.38 196 ALA B CA 1
ATOM 3944 C C . ALA B 1 196 ? 16.875 16.859 19.594 1 98.38 196 ALA B C 1
ATOM 3946 O O . ALA B 1 196 ? 16.328 17.922 19.312 1 98.38 196 ALA B O 1
ATOM 3947 N N . ARG B 1 197 ? 18.062 16.547 19.219 1 98 197 ARG B N 1
ATOM 3948 C CA . ARG B 1 197 ? 18.844 17.484 18.406 1 98 197 ARG B CA 1
ATOM 3949 C C . ARG B 1 197 ? 18.156 17.734 17.062 1 98 197 ARG B C 1
ATOM 3951 O O . ARG B 1 197 ? 18.078 18.891 16.625 1 98 197 ARG B O 1
ATOM 3958 N N . THR B 1 198 ? 17.703 16.656 16.438 1 98.31 198 THR B N 1
ATOM 3959 C CA . THR B 1 198 ? 17.016 16.797 15.156 1 98.31 198 THR B CA 1
ATOM 3960 C C . THR B 1 198 ? 15.758 17.656 15.305 1 98.31 198 THR B C 1
ATOM 3962 O O . THR B 1 198 ? 15.461 18.484 14.445 1 98.31 198 THR B O 1
ATOM 3965 N N . VAL B 1 199 ? 15 17.469 16.391 1 98.56 199 VAL B N 1
ATOM 3966 C CA . VAL B 1 199 ? 13.805 18.281 16.641 1 98.56 199 VAL B CA 1
ATOM 3967 C C . VAL B 1 199 ? 14.18 19.75 16.703 1 98.56 199 VAL B C 1
ATOM 3969 O O . VAL B 1 199 ? 13.531 20.594 16.078 1 98.56 199 VAL B O 1
ATOM 3972 N N . GLN B 1 200 ? 15.211 20.062 17.391 1 97.5 200 GLN B N 1
ATOM 3973 C CA . GLN B 1 200 ? 15.625 21.438 17.594 1 97.5 200 GLN B CA 1
ATOM 3974 C C . GLN B 1 200 ? 16.109 22.062 16.281 1 97.5 200 GLN B C 1
ATOM 3976 O O . GLN B 1 200 ? 15.852 23.234 16.016 1 97.5 200 GLN B O 1
ATOM 3981 N N . GLU B 1 201 ? 16.703 21.281 15.43 1 97 201 GLU B N 1
ATOM 3982 C CA . GLU B 1 201 ? 17.375 21.812 14.258 1 97 201 GLU B CA 1
ATOM 3983 C C . GLU B 1 201 ? 16.469 21.766 13.031 1 97 201 GLU B C 1
ATOM 3985 O O . GLU B 1 201 ? 16.578 22.625 12.141 1 97 201 GLU B O 1
ATOM 3990 N N . ALA B 1 202 ? 15.547 20.766 13.023 1 98.12 202 ALA B N 1
ATOM 3991 C CA . ALA B 1 202 ? 14.898 20.484 11.734 1 98.12 202 ALA B CA 1
ATOM 3992 C C . ALA B 1 202 ? 13.383 20.547 11.859 1 98.12 202 ALA B C 1
ATOM 3994 O O . ALA B 1 202 ? 12.664 20.266 10.898 1 98.12 202 ALA B O 1
ATOM 3995 N N . CYS B 1 203 ? 12.82 20.906 13.008 1 98.38 203 CYS B N 1
ATOM 3996 C CA . CYS B 1 203 ? 11.375 20.984 13.188 1 98.38 203 CYS B CA 1
ATOM 3997 C C . CYS B 1 203 ? 10.938 22.406 13.516 1 98.38 203 CYS B C 1
ATOM 3999 O O . CYS B 1 203 ? 11.766 23.25 13.836 1 98.38 203 CYS B O 1
ATOM 4001 N N . ILE B 1 204 ? 9.68 22.703 13.383 1 98.25 204 ILE B N 1
ATOM 4002 C CA . ILE B 1 204 ? 9.086 24.016 13.633 1 98.25 204 ILE B CA 1
ATOM 4003 C C . ILE B 1 204 ? 8.648 24.109 15.086 1 98.25 204 ILE B C 1
ATOM 4005 O O . ILE B 1 204 ? 7.711 23.422 15.508 1 98.25 204 ILE B O 1
ATOM 4009 N N . PRO B 1 205 ? 9.227 24.922 15.883 1 97.5 205 PRO B N 1
ATOM 4010 C CA . PRO B 1 205 ? 8.891 24.969 17.312 1 97.5 205 PRO B CA 1
ATOM 4011 C C . PRO B 1 205 ? 7.621 25.766 17.594 1 97.5 205 PRO B C 1
ATOM 4013 O O . PRO B 1 205 ? 7.301 26.703 16.859 1 97.5 205 PRO B O 1
ATOM 4016 N N . GLY B 1 206 ? 6.859 25.359 18.594 1 97.31 206 GLY B N 1
ATOM 4017 C CA . GLY B 1 206 ? 5.844 26.188 19.234 1 97.31 206 GLY B CA 1
ATOM 4018 C C . GLY B 1 206 ? 4.523 26.188 18.484 1 97.31 206 GLY B C 1
ATOM 4019 O O . GLY B 1 206 ? 3.695 27.078 18.672 1 97.31 206 GLY B O 1
ATOM 4020 N N . THR B 1 207 ? 4.355 25.219 17.609 1 97.56 207 THR B N 1
ATOM 4021 C CA . THR B 1 207 ? 3.154 25.219 16.781 1 97.56 207 THR B CA 1
ATOM 4022 C C . THR B 1 207 ? 1.907 25.016 17.625 1 97.56 207 THR B C 1
ATOM 4024 O O . THR B 1 207 ? 0.872 25.641 17.391 1 97.56 207 THR B O 1
ATOM 4027 N N . LEU B 1 208 ? 1.986 24.078 18.594 1 98.12 208 LEU B N 1
ATOM 4028 C CA . LEU B 1 208 ? 0.86 23.828 19.484 1 98.12 208 LEU B CA 1
ATOM 4029 C C . LEU B 1 208 ? 0.537 25.078 20.312 1 98.12 208 LEU B C 1
ATOM 4031 O O . LEU B 1 208 ? -0.629 25.453 20.438 1 98.12 208 LEU B O 1
ATOM 4035 N N . SER B 1 209 ? 1.509 25.688 20.828 1 97.44 209 SER B N 1
ATOM 4036 C CA . SER B 1 209 ? 1.343 26.938 21.578 1 97.44 209 SER B CA 1
ATOM 4037 C C . SER B 1 209 ? 0.744 28.031 20.703 1 97.44 209 SER B C 1
ATOM 4039 O O . SER B 1 209 ? -0.108 28.797 21.156 1 97.44 209 SER B O 1
ATOM 4041 N N . ARG B 1 210 ? 1.198 28.125 19.484 1 96.38 210 ARG B N 1
ATOM 4042 C CA . ARG B 1 210 ? 0.66 29.109 18.547 1 96.38 210 ARG B CA 1
ATOM 4043 C C . ARG B 1 210 ? -0.828 28.891 18.312 1 96.38 210 ARG B C 1
ATOM 4045 O O . ARG B 1 210 ? -1.613 29.828 18.297 1 96.38 210 ARG B O 1
ATOM 4052 N N . ALA B 1 211 ? -1.207 27.625 18.109 1 97.25 211 ALA B N 1
ATOM 4053 C CA . ALA B 1 211 ? -2.619 27.297 17.922 1 97.25 211 ALA B CA 1
ATOM 4054 C C . ALA B 1 211 ? -3.447 27.719 19.125 1 97.25 211 ALA B C 1
ATOM 4056 O O . ALA B 1 211 ? -4.512 28.328 18.969 1 97.25 211 ALA B O 1
ATOM 4057 N N . TYR B 1 212 ? -2.947 27.406 20.312 1 97.19 212 TYR B N 1
ATOM 4058 C CA . TYR B 1 212 ? -3.639 27.766 21.547 1 97.19 212 TYR B CA 1
ATOM 4059 C C . TYR B 1 212 ? -3.805 29.281 21.656 1 97.19 212 TYR B C 1
ATOM 4061 O O . TYR B 1 212 ? -4.902 29.766 21.922 1 97.19 212 TYR B O 1
ATOM 4069 N N . GLU B 1 213 ? -2.77 29.984 21.344 1 94.81 213 GLU B N 1
ATOM 4070 C CA . GLU B 1 213 ? -2.793 31.438 21.453 1 94.81 213 GLU B CA 1
ATOM 4071 C C . GLU B 1 213 ? -3.752 32.031 20.438 1 94.81 213 GLU B C 1
ATOM 4073 O O . GLU B 1 213 ? -4.562 32.906 20.781 1 94.81 213 GLU B O 1
ATOM 4078 N N . LEU B 1 214 ? -3.613 31.625 19.219 1 94.69 214 LEU B N 1
ATOM 4079 C CA . LEU B 1 214 ? -4.535 32.094 18.188 1 94.69 214 LEU B CA 1
ATOM 4080 C C . LEU B 1 214 ? -5.98 31.828 18.594 1 94.69 214 LEU B C 1
ATOM 4082 O O . LEU B 1 214 ? -6.852 32.688 18.406 1 94.69 214 LEU B O 1
ATOM 4086 N N . GLY B 1 215 ? -6.191 30.625 19.078 1 95.12 215 GLY B N 1
ATOM 4087 C CA . GLY B 1 215 ? -7.535 30.203 19.453 1 95.12 215 GLY B CA 1
ATOM 4088 C C . GLY B 1 215 ? -8.156 31.047 20.547 1 95.12 215 GLY B C 1
ATOM 4089 O O . GLY B 1 215 ? -9.375 31.234 20.578 1 95.12 215 GLY B O 1
ATOM 4090 N N . GLN B 1 216 ? -7.355 31.562 21.422 1 90.25 216 GLN B N 1
ATOM 4091 C CA . GLN B 1 216 ? -7.836 32.438 22.469 1 90.25 216 GLN B CA 1
ATOM 4092 C C . GLN B 1 216 ? -8.391 33.75 21.891 1 90.25 216 GLN B C 1
ATOM 4094 O O . GLN B 1 216 ? -9.312 34.344 22.453 1 90.25 216 GLN B O 1
ATOM 4099 N N . HIS B 1 217 ? -7.91 34.094 20.781 1 85.44 217 HIS B N 1
ATOM 4100 C CA . HIS B 1 217 ? -8.312 35.344 20.156 1 85.44 217 HIS B CA 1
ATOM 4101 C C . HIS B 1 217 ? -9.492 35.125 19.203 1 85.44 217 HIS B C 1
ATOM 4103 O O . HIS B 1 217 ? -10.461 35.875 19.234 1 85.44 217 HIS B O 1
ATOM 4109 N N . VAL B 1 218 ? -9.453 34.094 18.469 1 86.19 218 VAL B N 1
ATOM 4110 C CA . VAL B 1 218 ? -10.406 33.938 17.375 1 86.19 218 VAL B CA 1
ATOM 4111 C C . VAL B 1 218 ? -11.617 33.125 17.828 1 86.19 218 VAL B C 1
ATOM 4113 O O . VAL B 1 218 ? -12.695 33.25 17.25 1 86.19 218 VAL B O 1
ATOM 4116 N N . GLY B 1 219 ? -11.508 32.438 18.828 1 77.75 219 GLY B N 1
ATOM 4117 C CA . GLY B 1 219 ? -12.586 31.562 19.281 1 77.75 219 GLY B CA 1
ATOM 4118 C C . GLY B 1 219 ? -13.711 32.312 19.953 1 77.75 219 GLY B C 1
ATOM 4119 O O . GLY B 1 219 ? -14.82 31.797 20.109 1 77.75 219 GLY B O 1
ATOM 4120 N N . THR B 1 220 ? -13.5 33.5 20.297 1 75.88 220 THR B N 1
ATOM 4121 C CA . THR B 1 220 ? -14.477 34.219 21.078 1 75.88 220 THR B CA 1
ATOM 4122 C C . THR B 1 220 ? -15.039 35.406 20.297 1 75.88 220 THR B C 1
ATOM 4124 O O . THR B 1 220 ? -15.93 36.125 20.766 1 75.88 220 THR B O 1
ATOM 4127 N N . LEU B 1 221 ? -14.422 35.469 19.172 1 72.44 221 LEU B N 1
ATOM 4128 C CA . LEU B 1 221 ? -14.805 36.656 18.406 1 72.44 221 LEU B CA 1
ATOM 4129 C C . LEU B 1 221 ? -15.805 36.312 17.312 1 72.44 221 LEU B C 1
ATOM 4131 O O . LEU B 1 221 ? -15.805 35.188 16.812 1 72.44 221 LEU B O 1
ATOM 4135 N N . GLY B 1 222 ? -16.578 37.312 17.109 1 74.75 222 GLY B N 1
ATOM 4136 C CA . GLY B 1 222 ? -17.625 37.062 16.141 1 74.75 222 GLY B CA 1
ATOM 4137 C C . GLY B 1 222 ? -17.438 37.781 14.836 1 74.75 222 GLY B C 1
ATOM 4138 O O . GLY B 1 222 ? -17.844 37.312 13.773 1 74.75 222 GLY B O 1
ATOM 4139 N N . SER B 1 223 ? -16.797 39 14.906 1 89.81 223 SER B N 1
ATOM 4140 C CA . SER B 1 223 ? -16.656 39.75 13.656 1 89.81 223 SER B CA 1
ATOM 4141 C C . SER B 1 223 ? -15.344 39.406 12.953 1 89.81 223 SER B C 1
ATOM 4143 O O . SER B 1 223 ? -14.305 39.25 13.609 1 89.81 223 SER B O 1
ATOM 4145 N N . TRP B 1 224 ? -15.43 39.281 11.609 1 91.88 224 TRP B N 1
ATOM 4146 C CA . TRP B 1 224 ? -14.242 38.938 10.836 1 91.88 224 TRP B CA 1
ATOM 4147 C C . TRP B 1 224 ? -13.141 39.969 11.016 1 91.88 224 TRP B C 1
ATOM 4149 O O . TRP B 1 224 ? -11.961 39.625 11.031 1 91.88 224 TRP B O 1
ATOM 4159 N N . ARG B 1 225 ? -13.484 41.219 11.234 1 93.38 225 ARG B N 1
ATOM 4160 C CA . ARG B 1 225 ? -12.508 42.281 11.43 1 93.38 225 ARG B CA 1
ATOM 4161 C C . ARG B 1 225 ? -11.773 42.125 12.75 1 93.38 225 ARG B C 1
ATOM 4163 O O . ARG B 1 225 ? -10.555 42.312 12.812 1 93.38 225 ARG B O 1
ATOM 4170 N N . GLU B 1 226 ? -12.523 41.812 13.727 1 92.44 226 GLU B N 1
ATOM 4171 C CA . GLU B 1 226 ? -11.914 41.594 15.031 1 92.44 226 GLU B CA 1
ATOM 4172 C C . GLU B 1 226 ? -10.977 40.406 15.008 1 92.44 226 GLU B C 1
ATOM 4174 O O . GLU B 1 226 ? -9.906 40.406 15.617 1 92.44 226 GLU B O 1
ATOM 4179 N N . ILE B 1 227 ? -11.406 39.375 14.336 1 92.56 227 ILE B N 1
ATOM 4180 C CA . ILE B 1 227 ? -10.594 38.188 14.18 1 92.56 227 ILE B CA 1
ATOM 4181 C C . ILE B 1 227 ? -9.289 38.531 13.469 1 92.56 227 ILE B C 1
ATOM 4183 O O . ILE B 1 227 ? -8.203 38.156 13.93 1 92.56 227 ILE B O 1
ATOM 4187 N N . ALA B 1 228 ? -9.383 39.25 12.383 1 92.5 228 ALA B N 1
ATOM 4188 C CA . ALA B 1 228 ? -8.211 39.656 11.609 1 92.5 228 ALA B CA 1
ATOM 4189 C C . ALA B 1 228 ? -7.246 40.469 12.461 1 92.5 228 ALA B C 1
ATOM 4191 O O . ALA B 1 228 ? -6.039 40.219 12.469 1 92.5 228 ALA B O 1
ATOM 4192 N N . GLU B 1 229 ? -7.793 41.406 13.164 1 90.81 229 GLU B N 1
ATOM 4193 C CA . GLU B 1 229 ? -6.98 42.312 13.984 1 90.81 229 GLU B CA 1
ATOM 4194 C C . GLU B 1 229 ? -6.309 41.531 15.125 1 90.81 229 GLU B C 1
ATOM 4196 O O . GLU B 1 229 ? -5.129 41.75 15.414 1 90.81 229 GLU B O 1
ATOM 4201 N N . SER B 1 230 ? -7.035 40.688 15.695 1 90.62 230 SER B N 1
ATOM 4202 C CA . SER B 1 230 ? -6.555 40 16.891 1 90.62 230 SER B CA 1
ATOM 4203 C C . SER B 1 230 ? -5.594 38.875 16.531 1 90.62 230 SER B C 1
ATOM 4205 O O . SER B 1 230 ? -4.812 38.438 17.375 1 90.62 230 SER B O 1
ATOM 4207 N N . SER B 1 231 ? -5.633 38.344 15.32 1 91.19 231 SER B N 1
ATOM 4208 C CA . SER B 1 231 ? -4.816 37.188 14.914 1 91.19 231 SER B CA 1
ATOM 4209 C C . SER B 1 231 ? -3.434 37.625 14.453 1 91.19 231 SER B C 1
ATOM 4211 O O . SER B 1 231 ? -2.545 36.812 14.25 1 91.19 231 SER B O 1
ATOM 4213 N N . GLY B 1 232 ? -3.271 38.969 14.312 1 88.12 232 GLY B N 1
ATOM 4214 C CA . GLY B 1 232 ? -2.012 39.469 13.781 1 88.12 232 GLY B CA 1
ATOM 4215 C C . GLY B 1 232 ? -1.888 39.281 12.281 1 88.12 232 GLY B C 1
ATOM 4216 O O . GLY B 1 232 ? -0.789 39.375 11.727 1 88.12 232 GLY B O 1
ATOM 4217 N N . GLY B 1 233 ? -2.988 39.062 11.633 1 93.25 233 GLY B N 1
ATOM 4218 C CA . GLY B 1 233 ? -2.973 38.875 10.188 1 93.25 233 GLY B CA 1
ATOM 4219 C C . GLY B 1 233 ? -3.209 40.188 9.43 1 93.25 233 GLY B C 1
ATOM 4220 O O . GLY B 1 233 ? -3.436 41.219 10.039 1 93.25 233 GLY B O 1
ATOM 4221 N N . ARG B 1 234 ? -2.977 40.125 8.203 1 95.81 234 ARG B N 1
ATOM 4222 C CA . ARG B 1 234 ? -3.238 41.219 7.273 1 95.81 234 ARG B CA 1
ATOM 4223 C C . ARG B 1 234 ? -4.379 40.875 6.324 1 95.81 234 ARG B C 1
ATOM 4225 O O . ARG B 1 234 ? -4.383 39.812 5.711 1 95.81 234 ARG B O 1
ATOM 4232 N N . VAL B 1 235 ? -5.297 41.781 6.223 1 96.19 235 VAL B N 1
ATOM 4233 C CA . VAL B 1 235 ? -6.387 41.625 5.266 1 96.19 235 VAL B CA 1
ATOM 4234 C C . VAL B 1 235 ? -5.918 42.031 3.871 1 96.19 235 VAL B C 1
ATOM 4236 O O . VAL B 1 235 ? -5.574 43.188 3.643 1 96.19 235 VAL B O 1
ATOM 4239 N N . MET B 1 236 ? -5.941 41.094 2.959 1 95.19 236 MET B N 1
ATOM 4240 C CA . MET B 1 236 ? -5.461 41.344 1.606 1 95.19 236 MET B CA 1
ATOM 4241 C C . MET B 1 236 ? -6.57 41.938 0.733 1 95.19 236 MET B C 1
ATOM 4243 O O . MET B 1 236 ? -6.297 42.531 -0.306 1 95.19 236 MET B O 1
ATOM 4247 N N . GLY B 1 237 ? -7.801 41.719 1.131 1 94.75 237 GLY B N 1
ATOM 4248 C CA . GLY B 1 237 ? -8.969 42.25 0.431 1 94.75 237 GLY B CA 1
ATOM 4249 C C . GLY B 1 237 ? -10.25 41.531 0.812 1 94.75 237 GLY B C 1
ATOM 4250 O O . GLY B 1 237 ? -10.219 40.469 1.481 1 94.75 237 GLY B O 1
ATOM 4251 N N . THR B 1 238 ? -11.32 42.156 0.498 1 96 238 THR B N 1
ATOM 4252 C CA . THR B 1 238 ? -12.641 41.562 0.606 1 96 238 THR B CA 1
ATOM 4253 C C . THR B 1 238 ? -13.328 41.5 -0.755 1 96 238 THR B C 1
ATOM 4255 O O . THR B 1 238 ? -13.039 42.344 -1.631 1 96 238 THR B O 1
ATOM 4258 N N . GLY B 1 239 ? -14.148 40.5 -0.913 1 96.06 239 GLY B N 1
ATOM 4259 C CA . GLY B 1 239 ? -14.875 40.438 -2.176 1 96.06 239 GLY B CA 1
ATOM 4260 C C . GLY B 1 239 ? -15.914 39.312 -2.215 1 96.06 239 GLY B C 1
ATOM 4261 O O . GLY B 1 239 ? -15.984 38.5 -1.309 1 96.06 239 GLY B O 1
ATOM 4262 N N . ARG B 1 240 ? -16.703 39.469 -3.24 1 97.06 240 ARG B N 1
ATOM 4263 C CA . ARG B 1 240 ? -17.672 38.438 -3.525 1 97.06 240 ARG B CA 1
ATOM 4264 C C . ARG B 1 240 ? -17.062 37.344 -4.398 1 97.06 240 ARG B C 1
ATOM 4266 O O . ARG B 1 240 ? -16.406 37.625 -5.398 1 97.06 240 ARG B O 1
ATOM 4273 N N . VAL B 1 241 ? -17.234 36.094 -3.982 1 98.31 241 VAL B N 1
ATOM 4274 C CA . VAL B 1 241 ? -16.75 34.969 -4.789 1 98.31 241 VAL B CA 1
ATOM 4275 C C . VAL B 1 241 ? -17.531 34.906 -6.105 1 98.31 241 VAL B C 1
ATOM 4277 O O . VAL B 1 241 ? -18.734 34.656 -6.121 1 98.31 241 VAL B O 1
ATOM 4280 N N . ARG B 1 242 ? -16.859 35.125 -7.164 1 97.62 242 ARG B N 1
ATOM 4281 C CA . ARG B 1 242 ? -17.453 35.094 -8.492 1 97.62 242 ARG B CA 1
ATOM 4282 C C . ARG B 1 242 ? -17.438 33.688 -9.07 1 97.62 242 ARG B C 1
ATOM 4284 O O . ARG B 1 242 ? -18.359 33.281 -9.812 1 97.62 242 ARG B O 1
ATOM 4291 N N . ALA B 1 243 ? -16.359 33 -8.75 1 97.25 243 ALA B N 1
ATOM 4292 C CA . ALA B 1 243 ? -16.203 31.641 -9.289 1 97.25 243 ALA B CA 1
ATOM 4293 C C . ALA B 1 243 ? -15.273 30.812 -8.422 1 97.25 243 ALA B C 1
ATOM 4295 O O . ALA B 1 243 ? -14.344 31.344 -7.809 1 97.25 243 ALA B O 1
ATOM 4296 N N . VAL B 1 244 ? -15.586 29.562 -8.336 1 97.25 244 VAL B N 1
ATOM 4297 C CA . VAL B 1 244 ? -14.695 28.547 -7.781 1 97.25 244 VAL B CA 1
ATOM 4298 C C . VAL B 1 244 ? -14.445 27.453 -8.82 1 97.25 244 VAL B C 1
ATOM 4300 O O . VAL B 1 244 ? -15.383 26.828 -9.32 1 97.25 244 VAL B O 1
ATOM 4303 N N . ARG B 1 245 ? -13.211 27.234 -9.172 1 94.75 245 ARG B N 1
ATOM 4304 C CA . ARG B 1 245 ? -12.828 26.188 -10.109 1 94.75 245 ARG B CA 1
ATOM 4305 C C . ARG B 1 245 ? -12.062 25.078 -9.414 1 94.75 245 ARG B C 1
ATOM 4307 O O . ARG B 1 245 ? -11.141 25.344 -8.633 1 94.75 245 ARG B O 1
ATOM 4314 N N . ARG B 1 246 ? -12.438 23.875 -9.617 1 92.44 246 ARG B N 1
ATOM 4315 C CA . ARG B 1 246 ? -11.797 22.703 -9.008 1 92.44 246 ARG B CA 1
ATOM 4316 C C . ARG B 1 246 ? -11.367 21.703 -10.07 1 92.44 246 ARG B C 1
ATOM 4318 O O . ARG B 1 246 ? -12.023 21.562 -11.102 1 92.44 246 ARG B O 1
ATOM 4325 N N . SER B 1 247 ? -10.281 21.094 -9.758 1 85.62 247 SER B N 1
ATOM 4326 C CA . SER B 1 247 ? -9.82 20.031 -10.656 1 85.62 247 SER B CA 1
ATOM 4327 C C . SER B 1 247 ? -10.719 18.812 -10.562 1 85.62 247 SER B C 1
ATOM 4329 O O . SER B 1 247 ? -11.43 18.625 -9.57 1 85.62 247 SER B O 1
ATOM 4331 N N . ARG B 1 248 ? -10.672 17.938 -11.602 1 68.06 248 ARG B N 1
ATOM 4332 C CA . ARG B 1 248 ? -11.453 16.719 -11.641 1 68.06 248 ARG B CA 1
ATOM 4333 C C . ARG B 1 248 ? -10.992 15.727 -10.578 1 68.06 248 ARG B C 1
ATOM 4335 O O . ARG B 1 248 ? -9.789 15.602 -10.328 1 68.06 248 ARG B O 1
ATOM 4342 N N . PRO B 1 249 ? -11.977 15.211 -9.82 1 58.28 249 PRO B N 1
ATOM 4343 C CA . PRO B 1 249 ? -11.719 14.328 -8.68 1 58.28 249 PRO B CA 1
ATOM 4344 C C . PRO B 1 249 ? -10.703 13.234 -8.992 1 58.28 249 PRO B C 1
ATOM 4346 O O . PRO B 1 249 ? -9.961 12.812 -8.102 1 58.28 249 PRO B O 1
ATOM 4349 N N . ASN B 1 250 ? -10.664 12.719 -10.102 1 54.75 250 ASN B N 1
ATOM 4350 C CA . ASN B 1 250 ? -9.914 11.492 -10.375 1 54.75 250 ASN B CA 1
ATOM 4351 C C . ASN B 1 250 ? -8.414 11.711 -10.242 1 54.75 250 ASN B C 1
ATOM 4353 O O . ASN B 1 250 ? -7.637 10.758 -10.297 1 54.75 250 ASN B O 1
ATOM 4357 N N . ALA B 1 251 ? -8.133 13.016 -10.031 1 50.38 251 ALA B N 1
ATOM 4358 C CA . ALA B 1 251 ? -6.691 13.258 -10.078 1 50.38 251 ALA B CA 1
ATOM 4359 C C . ALA B 1 251 ? -6.078 13.18 -8.688 1 50.38 251 ALA B C 1
ATOM 4361 O O . ALA B 1 251 ? -4.855 13.227 -8.539 1 50.38 251 ALA B O 1
ATOM 4362 N N . GLY B 1 252 ? -6.66 12.734 -7.684 1 57.38 252 GLY B N 1
ATOM 4363 C CA . GLY B 1 252 ? -6.137 12.57 -6.336 1 57.38 252 GLY B CA 1
ATOM 4364 C C . GLY B 1 252 ? -5.879 13.891 -5.633 1 57.38 252 GLY B C 1
ATOM 4365 O O . GLY B 1 252 ? -5.879 13.953 -4.402 1 57.38 252 GLY B O 1
ATOM 4366 N N . ASP B 1 253 ? -5.508 14.875 -6.508 1 62.84 253 ASP B N 1
ATOM 4367 C CA . ASP B 1 253 ? -5.234 16.156 -5.871 1 62.84 253 ASP B CA 1
ATOM 4368 C C . ASP B 1 253 ? -6.445 17.078 -5.953 1 62.84 253 ASP B C 1
ATOM 4370 O O . ASP B 1 253 ? -7.203 17.031 -6.926 1 62.84 253 ASP B O 1
ATOM 4374 N N . ARG B 1 254 ? -6.852 17.703 -4.875 1 78.94 254 ARG B N 1
ATOM 4375 C CA . ARG B 1 254 ? -7.969 18.641 -4.789 1 78.94 254 ARG B CA 1
ATOM 4376 C C . ARG B 1 254 ? -7.508 20.062 -5.051 1 78.94 254 ARG B C 1
ATOM 4378 O O . ARG B 1 254 ? -7.562 20.922 -4.16 1 78.94 254 ARG B O 1
ATOM 4385 N N . ARG B 1 255 ? -7.129 20.297 -6.328 1 90.5 255 ARG B N 1
ATOM 4386 C CA . ARG B 1 255 ? -6.621 21.594 -6.738 1 90.5 255 ARG B CA 1
ATOM 4387 C C . ARG B 1 255 ? -7.75 22.484 -7.27 1 90.5 255 ARG B C 1
ATOM 4389 O O . ARG B 1 255 ? -8.742 21.984 -7.793 1 90.5 255 ARG B O 1
ATOM 4396 N N . GLY B 1 256 ? -7.555 23.781 -7.031 1 94.88 256 GLY B N 1
ATOM 4397 C CA . GLY B 1 256 ? -8.508 24.75 -7.559 1 94.88 256 GLY B CA 1
ATOM 4398 C C . GLY B 1 256 ? -8.133 26.188 -7.273 1 94.88 256 GLY B C 1
ATOM 4399 O O . GLY B 1 256 ? -7.012 26.469 -6.852 1 94.88 256 GLY B O 1
ATOM 4400 N N . ASN B 1 257 ? -9.086 27.078 -7.617 1 97 257 ASN B N 1
ATOM 4401 C CA . ASN B 1 257 ? -8.914 28.484 -7.293 1 97 257 ASN B CA 1
ATOM 4402 C C . ASN B 1 257 ? -10.25 29.172 -7.055 1 97 257 ASN B C 1
ATOM 4404 O O . ASN B 1 257 ? -11.289 28.688 -7.508 1 97 257 ASN B O 1
ATOM 4408 N N . VAL B 1 258 ? -10.148 30.172 -6.328 1 97.88 258 VAL B N 1
ATOM 4409 C CA . VAL B 1 258 ? -11.273 31.047 -6.02 1 97.88 258 VAL B CA 1
ATOM 4410 C C . VAL B 1 258 ? -11.023 32.438 -6.625 1 97.88 258 VAL B C 1
ATOM 4412 O O . VAL B 1 258 ? -9.961 33.031 -6.441 1 97.88 258 VAL B O 1
ATOM 4415 N N . ILE B 1 259 ? -12.008 32.938 -7.316 1 98 259 ILE B N 1
ATOM 4416 C CA . ILE B 1 259 ? -11.93 34.281 -7.906 1 98 259 ILE B CA 1
ATOM 4417 C C . ILE B 1 259 ? -12.883 35.219 -7.168 1 98 259 ILE B C 1
ATOM 4419 O O . ILE B 1 259 ? -14.094 34.969 -7.145 1 98 259 ILE B O 1
ATOM 4423 N N . LEU B 1 260 ? -12.32 36.219 -6.621 1 97.5 260 LEU B N 1
ATOM 4424 C CA . LEU B 1 260 ? -13.078 37.25 -5.906 1 97.5 260 LEU B CA 1
ATOM 4425 C C . LEU B 1 260 ? -13.109 38.562 -6.691 1 97.5 260 LEU B C 1
ATOM 4427 O O . LEU B 1 260 ? -12.102 38.969 -7.281 1 97.5 260 LEU B O 1
ATOM 4431 N N . GLU B 1 261 ? -14.258 39.125 -6.75 1 93.56 261 GLU B N 1
ATOM 4432 C CA . GLU B 1 261 ? -14.375 40.5 -7.238 1 93.56 261 GLU B CA 1
ATOM 4433 C C . GLU B 1 261 ? -14.453 41.5 -6.086 1 93.56 261 GLU B C 1
ATOM 4435 O O . GLU B 1 261 ? -15.297 41.375 -5.195 1 93.56 261 GLU B O 1
ATOM 4440 N N . HIS B 1 262 ? -13.555 42.219 -6.023 1 84.12 262 HIS B N 1
ATOM 4441 C CA . HIS B 1 262 ? -13.422 43.312 -5.043 1 84.12 262 HIS B CA 1
ATOM 4442 C C . HIS B 1 262 ? -13.352 44.656 -5.719 1 84.12 262 HIS B C 1
ATOM 4444 O O . HIS B 1 262 ? -12.32 45.031 -6.285 1 84.12 262 HIS B O 1
ATOM 4450 N N . ASP B 1 263 ? -14.336 45.406 -5.484 1 83.19 263 ASP B N 1
ATOM 4451 C CA . ASP B 1 263 ? -14.359 46.688 -6.176 1 83.19 263 ASP B CA 1
ATOM 4452 C C . ASP B 1 263 ? -13.922 46.531 -7.629 1 83.19 263 ASP B C 1
ATOM 4454 O O . ASP B 1 263 ? -14.508 45.75 -8.383 1 83.19 263 ASP B O 1
ATOM 4458 N N . SER B 1 264 ? -12.688 47.219 -7.914 1 84.75 264 SER B N 1
ATOM 4459 C CA . SER B 1 264 ? -12.211 47.188 -9.289 1 84.75 264 SER B CA 1
ATOM 4460 C C . SER B 1 264 ? -11.109 46.125 -9.469 1 84.75 264 SER B C 1
ATOM 4462 O O . SER B 1 264 ? -10.625 45.938 -10.578 1 84.75 264 SER B O 1
ATOM 4464 N N . ALA B 1 265 ? -10.836 45.469 -8.422 1 90.62 265 ALA B N 1
ATOM 4465 C CA . ALA B 1 265 ? -9.742 44.5 -8.508 1 90.62 265 ALA B CA 1
ATOM 4466 C C . ALA B 1 265 ? -10.266 43.094 -8.477 1 90.62 265 ALA B C 1
ATOM 4468 O O . ALA B 1 265 ? -11.391 42.844 -8.039 1 90.62 265 ALA B O 1
ATOM 4469 N N . VAL B 1 266 ? -9.492 42.25 -9.117 1 95.81 266 VAL B N 1
ATOM 4470 C CA . VAL B 1 266 ? -9.766 40.812 -9.07 1 95.81 266 VAL B CA 1
ATOM 4471 C C . VAL B 1 266 ? -8.719 40.125 -8.211 1 95.81 266 VAL B C 1
ATOM 4473 O O . VAL B 1 266 ? -7.516 40.281 -8.43 1 95.81 266 VAL B O 1
ATOM 4476 N N . ILE B 1 267 ? -9.188 39.406 -7.223 1 97.62 267 ILE B N 1
ATOM 4477 C CA . ILE B 1 267 ? -8.312 38.625 -6.363 1 97.62 267 ILE B CA 1
ATOM 4478 C C . ILE B 1 267 ? -8.469 37.125 -6.672 1 97.62 267 ILE B C 1
ATOM 4480 O O . ILE B 1 267 ? -9.594 36.625 -6.77 1 97.62 267 ILE B O 1
ATOM 4484 N N . ARG B 1 268 ? -7.371 36.469 -6.906 1 97.88 268 ARG B N 1
ATOM 4485 C CA . ARG B 1 268 ? -7.363 35.031 -7.148 1 97.88 268 ARG B CA 1
ATOM 4486 C C . ARG B 1 268 ? -6.633 34.281 -6.027 1 97.88 268 ARG B C 1
ATOM 4488 O O . ARG B 1 268 ? -5.508 34.656 -5.672 1 97.88 268 ARG B O 1
ATOM 4495 N N . VAL B 1 269 ? -7.293 33.312 -5.418 1 98.44 269 VAL B N 1
ATOM 4496 C CA . VAL B 1 269 ? -6.703 32.5 -4.375 1 98.44 269 VAL B CA 1
ATOM 4497 C C . VAL B 1 269 ? -6.57 31.047 -4.883 1 98.44 269 VAL B C 1
ATOM 4499 O O . VAL B 1 269 ? -7.57 30.391 -5.188 1 98.44 269 VAL B O 1
ATOM 4502 N N . GLU B 1 270 ? -5.348 30.547 -4.973 1 97.88 270 GLU B N 1
ATOM 4503 C CA . GLU B 1 270 ? -5.105 29.172 -5.387 1 97.88 270 GLU B CA 1
ATOM 4504 C C . GLU B 1 270 ? -5.102 28.219 -4.184 1 97.88 270 GLU B C 1
ATOM 4506 O O . GLU B 1 270 ? -4.723 28.625 -3.08 1 97.88 270 GLU B O 1
ATOM 4511 N N . PHE B 1 271 ? -5.527 27 -4.43 1 96.75 271 PHE B N 1
ATOM 4512 C CA . PHE B 1 271 ? -5.508 26.031 -3.336 1 96.75 271 PHE B CA 1
ATOM 4513 C C . PHE B 1 271 ? -5.273 24.625 -3.859 1 96.75 271 PHE B C 1
ATOM 4515 O O . PHE B 1 271 ? -5.488 24.359 -5.043 1 96.75 271 PHE B O 1
ATOM 4522 N N . GLU B 1 272 ? -4.582 23.812 -3.002 1 93.25 272 GLU B N 1
ATOM 4523 C CA . GLU B 1 272 ? -4.566 22.359 -2.996 1 93.25 272 GLU B CA 1
ATOM 4524 C C . GLU B 1 272 ? -5.016 21.812 -1.646 1 93.25 272 GLU B C 1
ATOM 4526 O O . GLU B 1 272 ? -4.191 21.578 -0.756 1 93.25 272 GLU B O 1
ATOM 4531 N N . SER B 1 273 ? -6.02 21.328 -1.379 1 91.69 273 SER B N 1
ATOM 4532 C CA . SER B 1 273 ? -6.641 20.984 -0.106 1 91.69 273 SER B CA 1
ATOM 4533 C C . SER B 1 273 ? -6.562 22.125 0.887 1 91.69 273 SER B C 1
ATOM 4535 O O . SER B 1 273 ? -7.418 22.266 1.764 1 91.69 273 SER B O 1
ATOM 4537 N N . GLU B 1 274 ? -5.449 22.984 0.84 1 96.5 274 GLU B N 1
ATOM 4538 C CA . GLU B 1 274 ? -5.266 24.219 1.608 1 96.5 274 GLU B CA 1
ATOM 4539 C C . GLU B 1 274 ? -5.102 25.422 0.69 1 96.5 274 GLU B C 1
ATOM 4541 O O . GLU B 1 274 ? -4.613 25.297 -0.435 1 96.5 274 GLU B O 1
ATOM 4546 N N . PHE B 1 275 ? -5.512 26.609 1.156 1 98.19 275 PHE B N 1
ATOM 4547 C CA . PHE B 1 275 ? -5.203 27.844 0.432 1 98.19 275 PHE B CA 1
ATOM 4548 C C . PHE B 1 275 ? -3.701 28.094 0.408 1 98.19 275 PHE B C 1
ATOM 4550 O O . PHE B 1 275 ? -3.021 27.922 1.423 1 98.19 275 PHE B O 1
ATOM 4557 N N . LEU B 1 276 ? -3.211 28.547 -0.776 1 98.25 276 LEU B N 1
ATOM 4558 C CA . LEU B 1 276 ? -1.766 28.562 -0.971 1 98.25 276 LEU B CA 1
ATOM 4559 C C . LEU B 1 276 ? -1.278 29.953 -1.349 1 98.25 276 LEU B C 1
ATOM 4561 O O . LEU B 1 276 ? -0.246 30.406 -0.853 1 98.25 276 LEU B O 1
ATOM 4565 N N . THR B 1 277 ? -1.996 30.625 -2.273 1 98.5 277 THR B N 1
ATOM 4566 C CA . THR B 1 2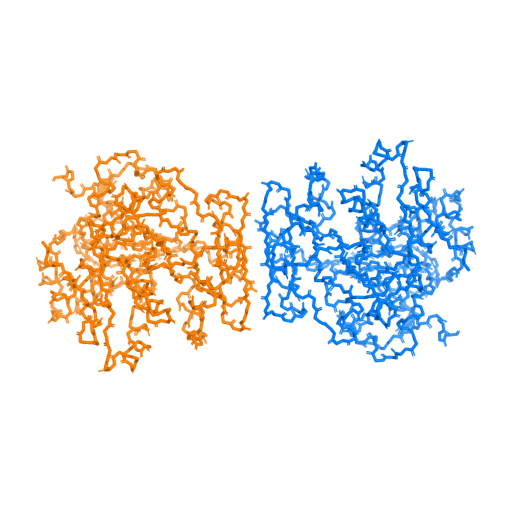77 ? -1.483 31.891 -2.775 1 98.5 277 THR B CA 1
ATOM 4567 C C . THR B 1 277 ? -2.615 32.906 -2.955 1 98.5 277 THR B C 1
ATOM 4569 O O . THR B 1 277 ? -3.783 32.5 -3.057 1 98.5 277 THR B O 1
ATOM 4572 N N . VAL B 1 278 ? -2.242 34.156 -2.951 1 98.25 278 VAL B N 1
ATOM 4573 C CA . VAL B 1 278 ? -3.133 35.281 -3.232 1 98.25 278 VAL B CA 1
ATOM 4574 C C . VAL B 1 278 ? -2.516 36.156 -4.305 1 98.25 278 VAL B C 1
ATOM 4576 O O . VAL B 1 278 ? -1.384 36.625 -4.156 1 98.25 278 VAL B O 1
ATOM 4579 N N . ALA B 1 279 ? -3.252 36.312 -5.336 1 97.75 279 ALA B N 1
ATOM 4580 C CA . ALA B 1 279 ? -2.855 37.25 -6.375 1 97.75 279 ALA B CA 1
ATOM 4581 C C . ALA B 1 279 ? -3.908 38.344 -6.555 1 97.75 279 ALA B C 1
ATOM 4583 O O . ALA B 1 279 ? -5.109 38.062 -6.527 1 97.75 279 ALA B O 1
ATOM 4584 N N . SER B 1 280 ? -3.457 39.594 -6.633 1 96.5 280 SER B N 1
ATOM 4585 C CA . SER B 1 280 ? -4.309 40.719 -6.914 1 96.5 280 SER B CA 1
ATOM 4586 C C . SER B 1 280 ? -3.988 41.344 -8.281 1 96.5 280 SER B C 1
ATOM 4588 O O . SER B 1 280 ? -2.877 41.812 -8.508 1 96.5 280 SER B O 1
ATOM 4590 N N . ASP B 1 281 ? -4.98 41.281 -9.227 1 95.94 281 ASP B N 1
ATOM 4591 C CA . ASP B 1 281 ? -4.812 41.781 -10.594 1 95.94 281 ASP B CA 1
ATOM 4592 C C . ASP B 1 281 ? -3.537 41.219 -11.219 1 95.94 281 ASP B C 1
ATOM 4594 O O . ASP B 1 281 ? -2.736 41.969 -11.781 1 95.94 281 ASP B O 1
ATOM 4598 N N . GLY B 1 282 ? -3.344 39.969 -10.938 1 93.62 282 GLY B N 1
ATOM 4599 C CA . GLY B 1 282 ? -2.25 39.25 -11.578 1 93.62 282 GLY B CA 1
ATOM 4600 C C . GLY B 1 282 ? -0.951 39.312 -10.797 1 93.62 282 GLY B C 1
ATOM 4601 O O . GLY B 1 282 ? -0.014 38.562 -11.07 1 93.62 282 GLY B O 1
ATOM 4602 N N . GLU B 1 283 ? -0.912 40.188 -9.859 1 96.19 283 GLU B N 1
ATOM 4603 C CA . GLU B 1 283 ? 0.294 40.312 -9.047 1 96.19 283 GLU B CA 1
ATOM 4604 C C . GLU B 1 283 ? 0.217 39.438 -7.805 1 96.19 283 GLU B C 1
ATOM 4606 O O . GLU B 1 283 ? -0.735 39.531 -7.027 1 96.19 283 GLU B O 1
ATOM 4611 N N . MET B 1 284 ? 1.235 38.562 -7.598 1 97.75 284 MET B N 1
ATOM 4612 C CA . MET B 1 284 ? 1.299 37.719 -6.41 1 97.75 284 MET B CA 1
ATOM 4613 C C . MET B 1 284 ? 1.581 38.531 -5.164 1 97.75 284 MET B C 1
ATOM 4615 O O . MET B 1 284 ? 2.605 39.219 -5.082 1 97.75 284 MET B O 1
ATOM 4619 N N . ILE B 1 285 ? 0.711 38.469 -4.164 1 97 285 ILE B N 1
ATOM 4620 C CA . ILE B 1 285 ? 0.887 39.375 -3.029 1 97 285 ILE B CA 1
ATOM 4621 C C . ILE B 1 285 ? 1.08 38.562 -1.752 1 97 285 ILE B C 1
ATOM 4623 O O . ILE B 1 285 ? 1.501 39.094 -0.725 1 97 285 ILE B O 1
ATOM 4627 N N . ALA B 1 286 ? 0.779 37.25 -1.787 1 98.06 286 ALA B N 1
ATOM 4628 C CA . ALA B 1 286 ? 1.04 36.375 -0.663 1 98.06 286 ALA B CA 1
ATOM 4629 C C . ALA B 1 286 ? 1.131 34.906 -1.126 1 98.06 286 ALA B C 1
ATOM 4631 O O . ALA B 1 286 ? 0.459 34.531 -2.08 1 98.06 286 ALA B O 1
ATOM 4632 N N . THR B 1 287 ? 1.966 34.156 -0.495 1 98.25 287 THR B N 1
ATOM 4633 C CA . THR B 1 287 ? 2.102 32.75 -0.832 1 98.25 287 THR B CA 1
ATOM 4634 C C . THR B 1 287 ? 2.369 31.906 0.419 1 98.25 287 THR B C 1
ATOM 4636 O O . THR B 1 287 ? 2.773 32.438 1.453 1 98.25 287 THR B O 1
ATOM 4639 N N . CYS B 1 288 ? 2.127 30.641 0.338 1 97.81 288 CYS B N 1
ATOM 4640 C CA . CYS B 1 288 ? 2.666 29.688 1.3 1 97.81 288 CYS B CA 1
ATOM 4641 C C . CYS B 1 288 ? 4.184 29.797 1.384 1 97.81 288 CYS B C 1
ATOM 4643 O O . CYS B 1 288 ? 4.84 30.141 0.402 1 97.81 288 CYS B O 1
ATOM 4645 N N . PRO B 1 289 ? 4.727 29.609 2.568 1 97.69 289 PRO B N 1
ATOM 4646 C CA . PRO B 1 289 ? 4.141 28.953 3.738 1 97.69 289 PRO B CA 1
ATOM 4647 C C . PRO B 1 289 ? 3.434 29.938 4.672 1 97.69 289 PRO B C 1
ATOM 4649 O O . PRO B 1 289 ? 3.121 29.578 5.816 1 97.69 289 PRO B O 1
ATOM 4652 N N . ASP B 1 290 ? 3.18 31.188 4.25 1 98.12 290 ASP B N 1
ATOM 4653 C CA . ASP B 1 290 ? 2.285 32.031 5.035 1 98.12 290 ASP B CA 1
ATOM 4654 C C . ASP B 1 290 ? 0.903 31.391 5.164 1 98.12 290 ASP B C 1
ATOM 4656 O O . ASP B 1 290 ? 0.548 30.5 4.383 1 98.12 290 ASP B O 1
ATOM 4660 N N . ILE B 1 291 ? 0.191 31.766 6.18 1 98.12 291 ILE B N 1
ATOM 4661 C CA . ILE B 1 291 ? -1.122 31.203 6.477 1 98.12 291 ILE B CA 1
ATOM 4662 C C . ILE B 1 291 ? -2.199 31.984 5.727 1 98.12 291 ILE B C 1
ATOM 4664 O O . ILE B 1 291 ? -2.572 33.094 6.137 1 98.12 291 ILE B O 1
ATOM 4668 N N . VAL B 1 292 ? -2.652 31.469 4.641 1 98.25 292 VAL B N 1
ATOM 4669 C CA . VAL B 1 292 ? -3.719 32.094 3.855 1 98.25 292 VAL B CA 1
ATOM 4670 C C . VAL B 1 292 ? -5.07 31.516 4.281 1 98.25 292 VAL B C 1
ATOM 4672 O O . VAL B 1 292 ? -5.262 30.297 4.293 1 98.25 292 VAL B O 1
ATOM 4675 N N . THR B 1 293 ? -5.98 32.344 4.68 1 97.94 293 THR B N 1
ATOM 4676 C CA . THR B 1 293 ? -7.309 31.906 5.094 1 97.94 293 THR B CA 1
ATOM 4677 C C . THR B 1 293 ? -8.391 32.844 4.535 1 97.94 293 THR B C 1
ATOM 4679 O O . THR B 1 293 ? -8.094 33.938 4.098 1 97.94 293 THR B O 1
ATOM 4682 N N . LEU B 1 294 ? -9.547 32.344 4.465 1 98.25 294 LEU B N 1
ATOM 4683 C CA . LEU B 1 294 ? -10.727 33.125 4.098 1 98.25 294 LEU B CA 1
ATOM 4684 C C . LEU B 1 294 ? -11.711 33.188 5.262 1 98.25 294 LEU B C 1
ATOM 4686 O O . LEU B 1 294 ? -11.906 32.219 5.98 1 98.25 294 LEU B O 1
ATOM 4690 N N . LEU B 1 295 ? -12.289 34.344 5.438 1 96.94 295 LEU B N 1
ATOM 4691 C CA . LEU B 1 295 ? -13.328 34.562 6.43 1 96.94 295 LEU B CA 1
ATOM 4692 C C . LEU B 1 295 ? -14.633 35 5.766 1 96.94 295 LEU B C 1
ATOM 4694 O O . LEU B 1 295 ? -14.625 35.844 4.875 1 96.94 295 LEU B O 1
ATOM 4698 N N . ASP B 1 296 ? -15.672 34.344 6.168 1 96.38 296 ASP B N 1
ATOM 4699 C CA . ASP B 1 296 ? -16.984 34.844 5.762 1 96.38 296 ASP B CA 1
ATOM 4700 C C . ASP B 1 296 ? -17.266 36.219 6.367 1 96.38 296 ASP B C 1
ATOM 4702 O O . ASP B 1 296 ? -17.25 36.375 7.586 1 96.38 296 ASP B O 1
ATOM 4706 N N . VAL B 1 297 ? -17.578 37.125 5.562 1 94.88 297 VAL B N 1
ATOM 4707 C CA . VAL B 1 297 ? -17.719 38.531 6.008 1 94.88 297 VAL B CA 1
ATOM 4708 C C . VAL B 1 297 ? -18.984 38.656 6.859 1 94.88 297 VAL B C 1
ATOM 4710 O O . VAL B 1 297 ? -19.047 39.5 7.75 1 94.88 297 VAL B O 1
ATOM 4713 N N . ARG B 1 298 ? -19.969 37.812 6.66 1 93.25 298 ARG B N 1
ATOM 4714 C CA . ARG B 1 298 ? -21.25 37.906 7.367 1 93.25 298 ARG B CA 1
ATOM 4715 C C . ARG B 1 298 ? -21.172 37.219 8.719 1 93.25 298 ARG B C 1
ATOM 4717 O O . ARG B 1 298 ? -21.672 37.75 9.719 1 93.25 298 ARG B O 1
ATOM 4724 N N . THR B 1 299 ? -20.469 36.125 8.766 1 92 299 THR B N 1
ATOM 4725 C CA . THR B 1 299 ? -20.531 35.281 9.969 1 92 299 THR B CA 1
ATOM 4726 C C . THR B 1 299 ? -19.219 35.375 10.742 1 92 299 THR B C 1
ATOM 4728 O O . THR B 1 299 ? -19.172 35 11.922 1 92 299 THR B O 1
ATOM 4731 N N . GLY B 1 300 ? -18.203 35.75 10.062 1 93.56 300 GLY B N 1
ATOM 4732 C CA . GLY B 1 300 ? -16.875 35.719 10.68 1 93.56 300 GLY B CA 1
ATOM 4733 C C . GLY B 1 300 ? -16.25 34.344 10.688 1 93.56 300 GLY B C 1
ATOM 4734 O O . GLY B 1 300 ? -15.109 34.188 11.133 1 93.56 300 GLY B O 1
ATOM 4735 N N . ALA B 1 301 ? -16.953 33.375 10.195 1 93.69 301 ALA B N 1
ATOM 4736 C CA . ALA B 1 301 ? -16.453 31.984 10.203 1 93.69 301 ALA B CA 1
ATOM 4737 C C . ALA B 1 301 ? -15.375 31.781 9.148 1 93.69 301 ALA B C 1
ATOM 4739 O O . ALA B 1 301 ? -15.453 32.344 8.055 1 93.69 301 ALA B O 1
ATOM 4740 N N . PHE B 1 302 ? -14.398 31.031 9.531 1 96 302 PHE B N 1
ATOM 4741 C CA . PHE B 1 302 ? -13.414 30.625 8.539 1 96 302 PHE B CA 1
ATOM 4742 C C . PHE B 1 302 ? -14.039 29.734 7.48 1 96 302 PHE B C 1
ATOM 4744 O O . PHE B 1 302 ? -14.867 28.875 7.793 1 96 302 PHE B O 1
ATOM 4751 N N . VAL B 1 303 ? -13.641 29.938 6.211 1 97.06 303 VAL B N 1
ATOM 4752 C CA . VAL B 1 303 ? -14.164 29.219 5.055 1 97.06 303 VAL B CA 1
ATOM 4753 C C . VAL B 1 303 ? -13.133 28.188 4.57 1 97.06 303 VAL B C 1
ATOM 4755 O O . VAL B 1 303 ? -11.945 28.5 4.469 1 97.06 303 VAL B O 1
ATOM 4758 N N . SER B 1 304 ? -13.578 26.969 4.285 1 96.25 304 SER B N 1
ATOM 4759 C CA . SER B 1 304 ? -12.664 25.922 3.832 1 96.25 304 SER B CA 1
ATOM 4760 C C . SER B 1 304 ? -12.625 25.859 2.309 1 96.25 304 SER B C 1
ATOM 4762 O O . SER B 1 304 ? -13.5 26.406 1.633 1 96.25 304 SER B O 1
ATOM 4764 N N . CYS B 1 305 ? -11.586 25.188 1.797 1 95.25 305 CYS B N 1
ATOM 4765 C CA . CYS B 1 305 ? -11.461 24.953 0.363 1 95.25 305 CYS B CA 1
ATOM 4766 C C . CYS B 1 305 ? -12.648 24.172 -0.167 1 95.25 305 CYS B C 1
ATOM 4768 O O . CYS B 1 305 ? -13.055 24.344 -1.317 1 95.25 305 CYS B O 1
ATOM 4770 N N . GLU B 1 306 ? -13.227 23.391 0.69 1 91.19 306 GLU B N 1
ATOM 4771 C CA . GLU B 1 306 ? -14.344 22.531 0.287 1 91.19 306 GLU B CA 1
ATOM 4772 C C . GLU B 1 306 ? -15.664 23.297 0.322 1 91.19 306 GLU B C 1
ATOM 4774 O O . GLU B 1 306 ? -16.562 23.016 -0.473 1 91.19 306 GLU B O 1
ATOM 4779 N N . SER B 1 307 ? -15.766 24.266 1.161 1 94 307 SER B N 1
ATOM 4780 C CA . SER B 1 307 ? -17.078 24.875 1.417 1 94 307 SER B CA 1
ATOM 4781 C C . SER B 1 307 ? -17.219 26.188 0.667 1 94 307 SER B C 1
ATOM 4783 O O . SER B 1 307 ? -18.344 26.719 0.53 1 94 307 SER B O 1
ATOM 4785 N N . VAL B 1 308 ? -16.125 26.797 0.226 1 97.31 308 VAL B N 1
ATOM 4786 C CA . VAL B 1 308 ? -16.188 28.078 -0.473 1 97.31 308 VAL B CA 1
ATOM 4787 C C . VAL B 1 308 ? -17.016 27.922 -1.746 1 97.31 308 VAL B C 1
ATOM 4789 O O . VAL B 1 308 ? -16.906 26.922 -2.457 1 97.31 308 VAL B O 1
ATOM 4792 N N . HIS B 1 309 ? -17.922 28.906 -1.962 1 97 309 HIS B N 1
ATOM 4793 C CA . HIS B 1 309 ? -18.812 28.797 -3.109 1 97 309 HIS B CA 1
ATOM 4794 C C . HIS B 1 309 ? -19.141 30.172 -3.682 1 97 309 HIS B C 1
ATOM 4796 O O . HIS B 1 309 ? -18.953 31.188 -3.012 1 97 309 HIS B O 1
ATOM 4802 N N . GLN B 1 310 ? -19.641 30.078 -4.902 1 97.19 310 GLN B N 1
ATOM 4803 C CA . GLN B 1 310 ? -20.016 31.297 -5.609 1 97.19 310 GLN B CA 1
ATOM 4804 C C . GLN B 1 310 ? -21.078 32.062 -4.844 1 97.19 310 GLN B C 1
ATOM 4806 O O . GLN B 1 310 ? -22.031 31.484 -4.309 1 97.19 310 GLN B O 1
ATOM 4811 N N . GLY B 1 311 ? -20.938 33.375 -4.797 1 96.94 311 GLY B N 1
ATOM 4812 C CA . GLY B 1 311 ? -21.922 34.219 -4.172 1 96.94 311 GLY B CA 1
ATOM 4813 C C . GLY B 1 311 ? -21.578 34.594 -2.738 1 96.94 311 GLY B C 1
ATOM 4814 O O . GLY B 1 311 ? -22.172 35.5 -2.164 1 96.94 311 GLY B O 1
ATOM 4815 N N . GLN B 1 312 ? -20.625 33.938 -2.223 1 97.25 312 GLN B N 1
ATOM 4816 C CA . GLN B 1 312 ? -20.203 34.188 -0.848 1 97.25 312 GLN B CA 1
ATOM 4817 C C . GLN B 1 312 ? -19.344 35.438 -0.751 1 97.25 312 GLN B C 1
ATOM 4819 O O . GLN B 1 312 ? -18.5 35.688 -1.616 1 97.25 312 GLN B O 1
ATOM 4824 N N . ASP B 1 313 ? -19.609 36.25 0.27 1 97.44 313 ASP B N 1
ATOM 4825 C CA . ASP B 1 313 ? -18.734 37.375 0.564 1 97.44 313 ASP B CA 1
ATOM 4826 C C . ASP B 1 313 ? -17.656 37 1.565 1 97.44 313 ASP B C 1
ATOM 4828 O O . ASP B 1 313 ? -17.953 36.594 2.691 1 97.44 313 ASP B O 1
ATOM 4832 N N . VAL B 1 314 ? -16.359 37.188 1.151 1 98.19 314 VAL B N 1
ATOM 4833 C CA . VAL B 1 314 ? -15.289 36.719 2.018 1 98.19 314 VAL B CA 1
ATOM 4834 C C . VAL B 1 314 ? -14.195 37.781 2.135 1 98.19 314 VAL B C 1
ATOM 4836 O O . VAL B 1 314 ? -14.102 38.656 1.294 1 98.19 314 VAL B O 1
ATOM 4839 N N . ALA B 1 315 ? -13.469 37.719 3.217 1 97.31 315 ALA B N 1
ATOM 4840 C CA . ALA B 1 315 ? -12.219 38.469 3.418 1 97.31 315 ALA B CA 1
ATOM 4841 C C . ALA B 1 315 ? -11.016 37.531 3.32 1 97.31 315 ALA B C 1
ATOM 4843 O O . ALA B 1 315 ? -11.055 36.406 3.828 1 97.31 315 ALA B O 1
ATOM 4844 N N . VAL B 1 316 ? -9.992 37.969 2.6 1 97.88 316 VAL B N 1
ATOM 4845 C CA . VAL B 1 316 ? -8.75 37.219 2.508 1 97.88 316 VAL B CA 1
ATOM 4846 C C . VAL B 1 316 ? -7.789 37.688 3.607 1 97.88 316 VAL B C 1
ATOM 4848 O O . VAL B 1 316 ? -7.348 38.812 3.621 1 97.88 316 VAL B O 1
ATOM 4851 N N . LEU B 1 317 ? -7.566 36.812 4.516 1 97.38 317 LEU B N 1
ATOM 4852 C CA . LEU B 1 317 ? -6.68 37.094 5.641 1 97.38 317 LEU B CA 1
ATOM 4853 C C . LEU B 1 317 ? -5.395 36.281 5.531 1 97.38 317 LEU B C 1
ATOM 4855 O O . LEU B 1 317 ? -5.438 35.062 5.277 1 97.38 317 LEU B O 1
ATOM 4859 N N . VAL B 1 318 ? -4.227 36.906 5.68 1 97.94 318 VAL B N 1
ATOM 4860 C CA . VAL B 1 318 ? -2.932 36.25 5.633 1 97.94 318 VAL B CA 1
ATOM 4861 C C . VAL B 1 318 ? -2.168 36.5 6.93 1 97.94 318 VAL B C 1
ATOM 4863 O O . VAL B 1 318 ? -2.084 37.656 7.395 1 97.94 318 VAL B O 1
ATOM 4866 N N . LEU B 1 319 ? -1.762 35.5 7.574 1 96.88 319 LEU B N 1
ATOM 4867 C CA . LEU B 1 319 ? -0.88 35.562 8.734 1 96.88 319 LEU B CA 1
ATOM 4868 C C . LEU B 1 319 ? 0.526 35.094 8.375 1 96.88 319 LEU B C 1
ATOM 4870 O O . LEU B 1 319 ? 0.704 34.312 7.445 1 96.88 319 LEU B O 1
ATOM 4874 N N . PRO B 1 320 ? 1.561 35.625 9.094 1 95.94 320 PRO B N 1
ATOM 4875 C CA . PRO B 1 320 ? 2.914 35.125 8.836 1 95.94 320 PRO B CA 1
ATOM 4876 C C . PRO B 1 320 ? 3.041 33.625 9.07 1 95.94 320 PRO B C 1
ATOM 4878 O O . PRO B 1 320 ? 2.451 33.062 10.008 1 95.94 320 PRO B O 1
ATOM 4881 N N . GLY B 1 321 ? 3.752 32.969 8.172 1 96 321 GLY B N 1
ATOM 4882 C CA . GLY B 1 321 ? 4.094 31.562 8.383 1 96 321 GLY B CA 1
ATOM 4883 C C . GLY B 1 321 ? 5.18 31.359 9.422 1 96 321 GLY B C 1
ATOM 4884 O O . GLY B 1 321 ? 5.688 32.312 9.984 1 96 321 GLY B O 1
ATOM 4885 N N . PRO B 1 322 ? 5.5 30.094 9.664 1 95.12 322 PRO B N 1
ATOM 4886 C CA . PRO B 1 322 ? 6.57 29.828 10.625 1 95.12 322 PRO B CA 1
ATOM 4887 C C . PRO B 1 322 ? 7.906 30.453 10.211 1 95.12 322 PRO B C 1
ATOM 4889 O O . PRO B 1 322 ? 8.312 30.312 9.055 1 95.12 322 PRO B O 1
ATOM 4892 N N . GLN B 1 323 ? 8.539 31.047 11.133 1 94.31 323 GLN B N 1
ATOM 4893 C CA . GLN B 1 323 ? 9.812 31.734 10.891 1 94.31 323 GLN B CA 1
ATOM 4894 C C . GLN B 1 323 ? 10.867 30.75 10.391 1 94.31 323 GLN B C 1
ATOM 4896 O O . GLN B 1 323 ? 11.727 31.125 9.586 1 94.31 323 GLN B O 1
ATOM 4901 N N . TRP B 1 324 ? 10.781 29.5 10.82 1 95.81 324 TRP B N 1
ATOM 4902 C CA . TRP B 1 324 ? 11.758 28.484 10.453 1 95.81 324 TRP B CA 1
ATOM 4903 C C . TRP B 1 324 ? 11.891 28.375 8.938 1 95.81 324 TRP B C 1
ATOM 4905 O O . TRP B 1 324 ? 13.008 28.312 8.414 1 95.81 324 TRP B O 1
ATOM 4915 N N . TRP B 1 325 ? 10.844 28.469 8.266 1 96.69 325 TRP B N 1
ATOM 4916 C CA . TRP B 1 325 ? 10.859 28.375 6.809 1 96.69 325 TRP B CA 1
ATOM 4917 C C . TRP B 1 325 ? 11.516 29.594 6.188 1 96.69 325 TRP B C 1
ATOM 4919 O O . TRP B 1 325 ? 12.273 29.484 5.227 1 96.69 325 TRP B O 1
ATOM 4929 N N . ALA B 1 326 ? 11.227 30.766 6.77 1 93.56 326 ALA B N 1
ATOM 4930 C CA . ALA B 1 326 ? 11.641 32.031 6.199 1 93.56 326 ALA B CA 1
ATOM 4931 C C . ALA B 1 326 ? 13.125 32.312 6.449 1 93.56 326 ALA B C 1
ATOM 4933 O O . ALA B 1 326 ? 13.75 33.094 5.742 1 93.56 326 ALA B O 1
ATOM 4934 N N . GLU B 1 327 ? 13.672 31.641 7.41 1 93.88 327 GLU B N 1
ATOM 4935 C CA . GLU B 1 327 ? 15.047 31.891 7.828 1 93.88 327 GLU B CA 1
ATOM 4936 C C . GLU B 1 327 ? 16.047 31.422 6.773 1 93.88 327 GLU B C 1
ATOM 4938 O O . GLU B 1 327 ? 17.188 31.875 6.738 1 93.88 327 GLU B O 1
ATOM 4943 N N . ASP B 1 328 ? 15.727 30.484 5.992 1 94.19 328 ASP B N 1
ATOM 4944 C CA . ASP B 1 328 ? 16.562 29.922 4.938 1 94.19 328 ASP B CA 1
ATOM 4945 C C . ASP B 1 328 ? 15.766 29.688 3.662 1 94.19 328 ASP B C 1
ATOM 4947 O O . ASP B 1 328 ? 14.969 28.75 3.596 1 94.19 328 ASP B O 1
ATOM 4951 N N . VAL B 1 329 ? 16.062 30.391 2.643 1 92.94 329 VAL B N 1
ATOM 4952 C CA . VAL B 1 329 ? 15.297 30.406 1.402 1 92.94 329 VAL B CA 1
ATOM 4953 C C . VAL B 1 329 ? 15.352 29.016 0.751 1 92.94 329 VAL B C 1
ATOM 4955 O O . VAL B 1 329 ? 14.422 28.625 0.037 1 92.94 329 VAL B O 1
ATOM 4958 N N . SER B 1 330 ? 16.391 28.266 1.001 1 95.12 330 SER B N 1
ATOM 4959 C CA . SER B 1 330 ? 16.531 26.953 0.395 1 95.12 330 SER B CA 1
ATOM 4960 C C . SER B 1 330 ? 15.445 26 0.896 1 95.12 330 SER B C 1
ATOM 4962 O O . SER B 1 330 ? 15.133 25.016 0.235 1 95.12 330 SER B O 1
ATOM 4964 N N . ARG B 1 331 ? 14.836 26.297 2.061 1 96.5 331 ARG B N 1
ATOM 4965 C CA . ARG B 1 331 ? 13.805 25.438 2.65 1 96.5 331 ARG B CA 1
ATOM 4966 C C . ARG B 1 331 ? 12.477 25.594 1.906 1 96.5 331 ARG B C 1
ATOM 4968 O O . ARG B 1 331 ? 11.617 24.719 1.982 1 96.5 331 ARG B O 1
ATOM 4975 N N . LEU B 1 332 ? 12.336 26.656 1.121 1 96.56 332 LEU B N 1
ATOM 4976 C CA . LEU B 1 332 ? 11.062 27 0.507 1 96.56 332 LEU B CA 1
ATOM 4977 C C . LEU B 1 332 ? 10.805 26.125 -0.723 1 96.56 332 LEU B C 1
ATOM 4979 O O . LEU B 1 332 ? 9.68 26.094 -1.235 1 96.56 332 LEU B O 1
ATOM 4983 N N . LYS B 1 333 ? 11.797 25.375 -1.126 1 95.44 333 LYS B N 1
ATOM 4984 C CA . LYS B 1 333 ? 11.648 24.516 -2.289 1 95.44 333 LYS B CA 1
ATOM 4985 C C . LYS B 1 333 ? 10.57 23.453 -2.055 1 95.44 333 LYS B C 1
ATOM 4987 O O . LYS B 1 333 ? 9.945 22.984 -3.004 1 95.44 333 LYS B O 1
ATOM 4992 N N . VAL B 1 334 ? 10.25 23.125 -0.777 1 96.69 334 VAL B N 1
ATOM 4993 C CA . VAL B 1 334 ? 9.359 22.016 -0.496 1 96.69 334 VAL B CA 1
ATOM 4994 C C . VAL B 1 334 ? 7.969 22.531 -0.135 1 96.69 334 VAL B C 1
ATOM 4996 O O . VAL B 1 334 ? 6.988 21.781 -0.158 1 96.69 334 VAL B O 1
ATOM 4999 N N . VAL B 1 335 ? 7.871 23.812 0.173 1 97.5 335 VAL B N 1
ATOM 5000 C CA . VAL B 1 335 ? 6.57 24.266 0.657 1 97.5 335 VAL B CA 1
ATOM 5001 C C . VAL B 1 335 ? 6.148 25.531 -0.089 1 97.5 335 VAL B C 1
ATOM 5003 O O . VAL B 1 335 ? 5.02 26 0.059 1 97.5 335 VAL B O 1
ATOM 5006 N N . GLY B 1 336 ? 7.043 26.156 -0.831 1 97.19 336 GLY B N 1
ATOM 5007 C CA . GLY B 1 336 ? 6.684 27.328 -1.604 1 97.19 336 GLY B CA 1
ATOM 5008 C C . GLY B 1 336 ? 5.785 27.016 -2.783 1 97.19 336 GLY B C 1
ATOM 5009 O O . GLY B 1 336 ? 5.469 25.859 -3.041 1 97.19 336 GLY B O 1
ATOM 5010 N N . PRO B 1 337 ? 5.391 28.078 -3.543 1 97.06 337 PRO B N 1
ATOM 5011 C CA . PRO B 1 337 ? 4.461 27.906 -4.664 1 97.06 337 PRO B CA 1
ATOM 5012 C C . PRO B 1 337 ? 4.957 26.891 -5.688 1 97.06 337 PRO B C 1
ATOM 5014 O O . PRO B 1 337 ? 4.164 26.109 -6.219 1 97.06 337 PRO B O 1
ATOM 5017 N N . ARG B 1 338 ? 6.203 26.844 -5.941 1 96.25 338 ARG B N 1
ATOM 5018 C CA . ARG B 1 338 ? 6.758 25.969 -6.969 1 96.25 338 ARG B CA 1
ATOM 5019 C C . ARG B 1 338 ? 6.59 24.5 -6.586 1 96.25 338 ARG B C 1
ATOM 5021 O O . ARG B 1 338 ? 6.496 23.625 -7.453 1 96.25 338 ARG B O 1
ATOM 5028 N N . ALA B 1 339 ? 6.586 24.203 -5.297 1 95.38 339 ALA B N 1
ATOM 5029 C CA . ALA B 1 339 ? 6.344 22.844 -4.816 1 95.38 339 ALA B CA 1
ATOM 5030 C C . ALA B 1 339 ? 4.953 22.359 -5.219 1 95.38 339 ALA B C 1
ATOM 5032 O O . ALA B 1 339 ? 4.684 21.156 -5.211 1 95.38 339 ALA B O 1
ATOM 5033 N N . PHE B 1 340 ? 4.094 23.266 -5.625 1 95 340 PHE B N 1
ATOM 5034 C CA . PHE B 1 340 ? 2.719 22.953 -5.992 1 95 340 PHE B CA 1
ATOM 5035 C C . PHE B 1 340 ? 2.498 23.156 -7.488 1 95 340 PHE B C 1
ATOM 5037 O O . PHE B 1 340 ? 1.356 23.188 -7.953 1 95 340 PHE B O 1
ATOM 5044 N N . GLY B 1 341 ? 3.547 23.422 -8.18 1 94 341 GLY B N 1
ATOM 5045 C CA . GLY B 1 341 ? 3.455 23.609 -9.617 1 94 341 GLY B CA 1
ATOM 5046 C C . GLY B 1 341 ? 3.104 25.031 -10.008 1 94 341 GLY B C 1
ATOM 5047 O O . GLY B 1 341 ? 2.76 25.297 -11.156 1 94 341 GLY B O 1
ATOM 5048 N N . ILE B 1 342 ? 3.043 25.922 -9.07 1 95.62 342 ILE B N 1
ATOM 5049 C CA . ILE B 1 342 ? 2.824 27.344 -9.344 1 95.62 342 ILE B CA 1
ATOM 5050 C C . ILE B 1 342 ? 4.16 28.016 -9.625 1 95.62 342 ILE B C 1
ATOM 5052 O O . ILE B 1 342 ? 5.02 28.109 -8.742 1 95.62 342 ILE B O 1
ATOM 5056 N N . ASP B 1 343 ? 4.336 28.5 -10.852 1 95.5 343 ASP B N 1
ATOM 5057 C CA . ASP B 1 343 ? 5.621 29.031 -11.297 1 95.5 343 ASP B CA 1
ATOM 5058 C C . ASP B 1 343 ? 5.848 30.453 -10.758 1 95.5 343 ASP B C 1
ATOM 5060 O O . ASP B 1 343 ? 5.859 31.406 -11.516 1 95.5 343 ASP B O 1
ATOM 5064 N N . HIS B 1 344 ? 6.109 30.562 -9.477 1 96.75 344 HIS B N 1
ATOM 5065 C CA . HIS B 1 344 ? 6.375 31.828 -8.805 1 96.75 344 HIS B CA 1
ATOM 5066 C C . HIS B 1 344 ? 7.207 31.609 -7.539 1 96.75 344 HIS B C 1
ATOM 5068 O O . HIS B 1 344 ? 7.066 30.594 -6.867 1 96.75 344 HIS B O 1
ATOM 5074 N N . ASP B 1 345 ? 8.062 32.594 -7.242 1 95.62 345 ASP B N 1
ATOM 5075 C CA . ASP B 1 345 ? 8.789 32.562 -5.98 1 95.62 345 ASP B CA 1
ATOM 5076 C C . ASP B 1 345 ? 7.875 32.938 -4.809 1 95.62 345 ASP B C 1
ATOM 5078 O O . ASP B 1 345 ? 6.801 33.5 -5.008 1 95.62 345 ASP B O 1
ATOM 5082 N N . ALA B 1 346 ? 8.32 32.562 -3.617 1 97.12 346 ALA B N 1
ATOM 5083 C CA . ALA B 1 346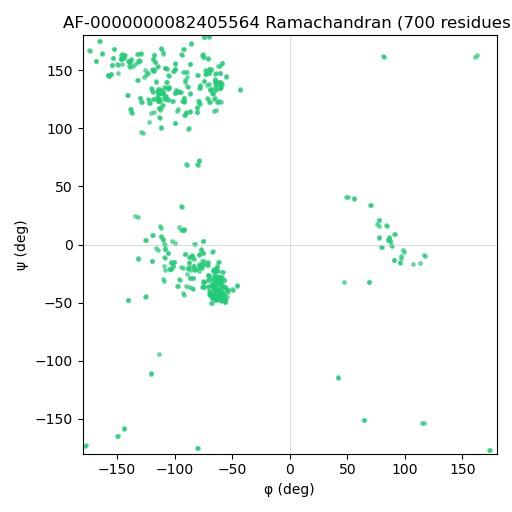 ? 7.527 32.844 -2.428 1 97.12 346 ALA B CA 1
ATOM 5084 C C . ALA B 1 346 ? 7.5 34.344 -2.156 1 97.12 346 ALA B C 1
ATOM 5086 O O . ALA B 1 346 ? 8.516 35.031 -2.311 1 97.12 346 ALA B O 1
ATOM 5087 N N . VAL B 1 347 ? 6.324 34.875 -1.889 1 96.94 347 VAL B N 1
ATOM 5088 C CA . VAL B 1 347 ? 6.105 36.25 -1.396 1 96.94 347 VAL B CA 1
ATOM 5089 C C . VAL B 1 347 ? 5.594 36.188 0.042 1 96.94 347 VAL B C 1
ATOM 5091 O O . VAL B 1 347 ? 4.395 36.031 0.277 1 96.94 347 VAL B O 1
ATOM 5094 N N . LEU B 1 348 ? 6.516 36.438 1.001 1 96 348 LEU B N 1
ATOM 5095 C CA . LEU B 1 348 ? 6.195 36.219 2.406 1 96 348 LEU B CA 1
ATOM 5096 C C . LEU B 1 348 ? 5.969 37.531 3.137 1 96 348 LEU B C 1
ATOM 5098 O O . LEU B 1 348 ? 6.652 38.5 2.869 1 96 348 LEU B O 1
ATOM 5102 N N . MET B 1 349 ? 5.094 37.531 4.066 1 90.94 349 MET B N 1
ATOM 5103 C CA . MET B 1 349 ? 4.758 38.719 4.875 1 90.94 349 MET B CA 1
ATOM 5104 C C . MET B 1 349 ? 5.984 39.25 5.613 1 90.94 349 MET B C 1
ATOM 5106 O O . MET B 1 349 ? 6.184 40.438 5.719 1 90.94 349 MET B O 1
ATOM 5110 N N . GLU B 1 350 ? 6.734 38.344 6.18 1 80.88 350 GLU B N 1
ATOM 5111 C CA . GLU B 1 350 ? 7.895 38.75 6.961 1 80.88 350 GLU B CA 1
ATOM 5112 C C . GLU B 1 350 ? 8.914 39.5 6.09 1 80.88 350 GLU B C 1
ATOM 5114 O O . GLU B 1 350 ? 9.695 40.312 6.586 1 80.88 350 GLU B O 1
ATOM 5119 N N . ALA B 1 351 ? 8.898 39.156 4.91 1 74.5 351 ALA B N 1
ATOM 5120 C CA . ALA B 1 351 ? 9.844 39.781 4 1 74.5 351 ALA B CA 1
ATOM 5121 C C . ALA B 1 351 ? 9.312 41.125 3.508 1 74.5 351 ALA B C 1
ATOM 5123 O O . ALA B 1 351 ? 10.047 41.906 2.895 1 74.5 351 ALA B O 1
ATOM 5124 N N . GLN B 1 352 ? 8.07 41.375 3.748 1 71.5 352 GLN B N 1
ATOM 5125 C CA . GLN B 1 352 ? 7.469 42.656 3.299 1 71.5 352 GLN B CA 1
ATOM 5126 C C . GLN B 1 352 ? 7.543 43.719 4.387 1 71.5 352 GLN B C 1
ATOM 5128 O O . GLN B 1 352 ? 7.465 43.406 5.578 1 71.5 352 GLN B O 1
#

Solvent-accessible surface area (backbone atoms only — not comparable to full-atom values): 34094 Å² total; per-residue (Å²): 131,79,78,60,59,56,45,41,50,84,44,42,62,28,30,34,42,14,8,48,55,29,2,10,26,22,48,41,66,24,61,62,50,42,66,63,43,42,80,71,22,74,89,44,71,45,47,33,38,48,57,92,68,50,52,84,84,38,26,33,26,35,24,29,72,49,71,38,55,65,35,36,69,76,49,61,78,85,74,48,32,50,45,48,10,48,50,50,43,20,60,72,70,72,51,72,65,57,29,24,18,15,43,28,29,5,4,27,24,46,47,32,16,57,52,36,13,64,61,65,72,36,32,23,40,29,29,18,22,54,46,24,37,71,89,54,68,51,41,27,30,43,46,53,68,71,45,76,47,53,45,31,16,34,12,27,73,85,45,40,33,37,37,42,32,59,45,52,47,63,52,48,39,46,49,54,50,30,38,25,74,70,62,64,27,27,30,25,36,28,36,47,64,40,43,34,67,52,46,60,74,40,36,33,74,41,27,54,32,47,18,33,54,38,4,64,45,44,61,77,47,57,49,38,65,58,29,38,64,63,61,66,34,45,76,79,47,54,26,37,26,72,40,67,50,69,51,65,73,90,63,81,51,55,33,35,37,38,34,25,45,24,94,95,42,43,36,39,34,36,27,42,54,26,40,38,35,35,24,51,73,85,39,76,70,34,23,19,67,28,35,31,36,36,24,28,61,86,64,28,44,75,41,34,62,83,68,59,49,62,74,40,47,34,31,36,36,36,29,70,38,55,62,72,50,71,75,38,72,79,40,34,62,42,50,16,39,52,56,73,73,37,96,48,81,65,38,47,61,83,78,98,131,79,78,58,57,57,46,41,51,86,45,43,62,26,30,34,42,13,7,49,55,29,2,11,24,22,49,41,66,23,63,61,50,43,64,63,43,42,79,72,21,75,88,44,69,43,48,35,40,47,56,92,68,50,51,85,85,38,26,33,26,34,25,30,70,47,70,38,56,67,34,36,69,76,49,62,76,85,74,49,33,50,44,49,10,50,50,50,43,20,59,69,69,74,51,72,64,60,29,24,19,16,43,28,28,6,5,27,24,45,47,33,16,56,53,38,14,63,61,66,72,36,32,22,39,29,30,17,23,55,48,24,37,72,85,55,67,52,42,25,29,43,45,55,67,72,44,77,46,54,45,30,17,35,11,28,71,86,46,39,34,36,37,42,32,58,45,53,47,64,51,48,39,48,47,53,51,30,38,24,73,70,62,65,27,28,29,24,34,27,36,48,62,38,43,33,66,52,46,60,73,41,37,34,74,41,27,54,30,48,17,33,55,39,3,64,45,44,61,77,46,56,48,38,65,58,31,38,63,60,63,66,34,45,76,79,46,54,26,37,25,70,40,65,48,68,52,63,74,90,64,80,52,61,33,36,36,36,35,24,47,23,92,94,42,41,35,40,35,36,31,48,53,22,42,38,36,35,24,52,72,81,39,75,70,35,22,20,66,28,35,30,37,37,24,27,59,88,64,28,45,75,42,32,64,84,69,61,48,63,72,39,48,33,32,37,36,36,30,70,39,54,61,72,48,69,74,39,73,79,40,34,61,42,49,16,38,52,57,74,72,37,97,48,80,66,38,48,62,83,78,99

Radius of gyration: 29.87 Å; Cα contacts (8 Å, |Δi|>4): 1842; chains: 2; bounding box: 52×87×72 Å